Protein AF-A0A9D1U2Q7-F1 (afdb_monomer_lite)

Foldseek 3Di:
DPDDPPDPDDFLLLLLLLLVLLLLVLLLLLLVAPLAPPDLLSVLSNLLSLLASLLLVLLQLLLVLQVLLQVLVLLCLCQQQVLLQLLLLVVVLVLVVVLPDADFLLSSLQRPDQSLVSVLSSVCSNCCSPCVVDPCSLVVLVVQLLVQLPDPWHDGSCVQVSSVSNNSSVNSNVCNPPPLCVLVDLVLLVVLVVVSVVVSVVSVVCGPVDDSCLSNSGTHDQPDDPCNVVVSVVSVVSSVVNSVNSSSSSSNRDRDDDPSSLLSVQSLQSSSPSSSVSVVCSSPDHRDDDPVVSVVSSVVSNVSSVVSSDPVNCVVCCCSNRVVVVVVVVVVVDDDDPPCPPPPPDDDFLLLLQLLLVLLLLVLLLLLLDFQQAPLPLLSVLSNLLSLLASLLLVLLSLLLVCQVVLDPVCLVVLCQQQVQLLLVLLVVVLVLCVVLVHDDDVVSNVARPQQSLVRVLSSVLSVCCSVCVVPPCSLVVLVVQLLVQLPHPYWHRPSVLCNSLNNSSSNNSNVCNPPDLPVLQDPVLLVVLVVVSVVSSCCSVDDPVSVQDSCLSNSHHDDPDPPDDSVVSSVSSVVSSVVNSVNNSSSSSNTDRDDDPSSLLSVQSLQSSSPSSSVSVCCSSPPHHDPDPVVSVVSSVVSNVSSVVSSDPVNCVVCCCSNPVVVVVVVVVVVVVVVVVD

Radius of gyration: 29.04 Å; chains: 1; bounding box: 78×65×83 Å

Structure (mmCIF, N/CA/C/O backbone):
data_AF-A0A9D1U2Q7-F1
#
_entry.id   AF-A0A9D1U2Q7-F1
#
loop_
_atom_site.group_PDB
_atom_site.id
_atom_site.type_symbol
_atom_site.label_atom_id
_atom_site.label_alt_id
_atom_site.label_comp_id
_atom_site.label_asym_id
_atom_site.label_entity_id
_atom_site.label_seq_id
_atom_site.pdbx_PDB_ins_code
_atom_site.Cartn_x
_atom_site.Cartn_y
_atom_site.Cartn_z
_atom_site.occupancy
_atom_site.B_iso_or_equiv
_atom_site.auth_seq_id
_atom_site.auth_comp_id
_atom_site.auth_asym_id
_atom_site.auth_atom_id
_atom_site.pdbx_PDB_model_num
ATOM 1 N N . MET A 1 1 ? -43.803 25.866 9.420 1.00 34.72 1 MET A N 1
ATOM 2 C CA . MET A 1 1 ? -43.215 25.376 10.686 1.00 34.72 1 MET A CA 1
ATOM 3 C C . MET A 1 1 ? -42.226 24.262 10.373 1.00 34.72 1 MET A C 1
ATOM 5 O O . MET A 1 1 ? -42.622 23.130 10.138 1.00 34.72 1 MET A O 1
ATOM 9 N N . THR A 1 2 ? -40.943 24.595 10.269 1.00 32.62 2 THR A N 1
ATOM 10 C CA . THR A 1 2 ? -39.861 23.614 10.119 1.00 32.62 2 THR A CA 1
ATOM 11 C C . THR A 1 2 ? -39.688 22.882 11.445 1.00 32.62 2 THR A C 1
ATOM 13 O O . THR A 1 2 ? -39.344 23.509 12.445 1.00 32.62 2 THR A O 1
ATOM 16 N N . ALA A 1 3 ? -39.972 21.579 11.464 1.00 32.31 3 ALA A N 1
ATOM 17 C CA . ALA A 1 3 ? -39.785 20.737 12.639 1.00 32.31 3 ALA A CA 1
ATOM 18 C C . ALA A 1 3 ? -38.355 20.897 13.180 1.00 32.31 3 ALA A C 1
ATOM 20 O O . ALA A 1 3 ? -37.381 20.714 12.446 1.00 32.31 3 ALA A O 1
ATOM 21 N N . ALA A 1 4 ? -38.240 21.269 14.457 1.00 33.94 4 ALA A N 1
ATOM 22 C CA . ALA A 1 4 ? -36.962 21.344 15.146 1.00 33.94 4 ALA A CA 1
ATOM 23 C C . ALA A 1 4 ? -36.252 19.977 15.060 1.00 33.94 4 ALA A C 1
ATOM 25 O O . ALA A 1 4 ? -36.902 18.938 15.221 1.00 33.94 4 ALA A O 1
ATOM 26 N N . PRO A 1 5 ? -34.936 19.936 14.794 1.00 36.31 5 PRO A N 1
ATOM 27 C CA . PRO A 1 5 ? -34.207 18.680 14.708 1.00 36.31 5 PRO A CA 1
ATOM 28 C C . PRO A 1 5 ? -34.274 17.960 16.059 1.00 36.31 5 PRO A C 1
ATOM 30 O O . PRO A 1 5 ? -33.801 18.474 17.071 1.00 36.31 5 PRO A O 1
ATOM 33 N N . SER A 1 6 ? -34.858 16.759 16.083 1.00 34.16 6 SER A N 1
ATOM 34 C CA . SER A 1 6 ? -34.905 15.917 17.280 1.00 34.16 6 SER A CA 1
ATOM 35 C C . SER A 1 6 ? -33.482 15.683 17.798 1.00 34.16 6 SER A C 1
ATOM 37 O O . SER A 1 6 ? -32.652 15.103 17.086 1.00 34.16 6 SER A O 1
ATOM 39 N N . ILE A 1 7 ? -33.188 16.114 19.025 1.00 38.47 7 ILE A N 1
ATOM 40 C CA . ILE A 1 7 ? -31.904 15.853 19.679 1.00 38.47 7 ILE A CA 1
ATOM 41 C C . ILE A 1 7 ? -31.783 14.336 19.854 1.00 38.47 7 ILE A C 1
ATOM 43 O O . ILE A 1 7 ? -32.456 13.735 20.687 1.00 38.47 7 ILE A O 1
ATOM 47 N N . LYS A 1 8 ? -30.938 13.692 19.041 1.00 47.44 8 LYS A N 1
ATOM 48 C CA . LYS A 1 8 ? -30.622 12.268 19.198 1.00 47.44 8 LYS A CA 1
ATOM 49 C C . LYS A 1 8 ? -29.906 12.080 20.536 1.00 47.44 8 LYS A C 1
ATOM 51 O O . LYS A 1 8 ? -28.742 12.452 20.673 1.00 47.44 8 LYS A O 1
ATOM 56 N N . THR A 1 9 ? -30.595 11.503 21.514 1.00 66.19 9 THR A N 1
ATOM 57 C CA . THR A 1 9 ? -30.002 11.095 22.789 1.00 66.19 9 THR A CA 1
ATOM 58 C C . THR A 1 9 ? -28.916 10.044 22.537 1.00 66.19 9 THR A C 1
ATOM 60 O O . THR A 1 9 ? -29.073 9.128 21.726 1.00 66.19 9 THR A O 1
ATOM 63 N N . ARG A 1 10 ? -27.752 10.220 23.170 1.00 79.69 10 ARG A N 1
ATOM 64 C CA . ARG A 1 10 ? -26.590 9.339 22.991 1.00 79.69 10 ARG A CA 1
ATOM 65 C C . ARG A 1 10 ? -26.864 7.973 23.625 1.00 79.69 10 ARG A C 1
ATOM 67 O O . ARG A 1 10 ? -27.193 7.904 24.804 1.00 79.69 10 ARG A O 1
ATOM 74 N N . ASP A 1 11 ? -26.683 6.895 22.862 1.00 85.25 11 ASP A N 1
ATOM 75 C CA . ASP A 1 11 ? -26.825 5.526 23.374 1.00 85.25 11 ASP A CA 1
ATOM 76 C C . ASP A 1 11 ? -25.540 5.083 24.100 1.00 85.25 11 ASP A C 1
ATOM 78 O O . ASP A 1 11 ? -24.521 4.793 23.468 1.00 85.25 11 ASP A O 1
ATOM 82 N N . TYR A 1 12 ? -25.591 5.033 25.436 1.00 91.44 12 TYR A N 1
ATOM 83 C CA . TYR A 1 12 ? -24.462 4.636 26.285 1.00 91.44 12 TYR A CA 1
ATOM 84 C C . TYR A 1 12 ? -24.146 3.140 26.232 1.00 91.44 12 TYR A C 1
ATOM 86 O O . TYR A 1 12 ? -23.064 2.739 26.653 1.00 91.44 12 TYR A O 1
ATOM 94 N N . TRP A 1 13 ? -25.040 2.308 25.695 1.00 92.94 13 TRP A N 1
ATOM 95 C CA . TRP A 1 13 ? -24.871 0.857 25.681 1.00 92.94 13 TRP A CA 1
ATOM 96 C C . TRP A 1 13 ? -23.613 0.418 24.917 1.00 92.94 13 TRP A C 1
ATOM 98 O O . TRP A 1 13 ? -22.814 -0.370 25.420 1.00 92.94 13 TRP A O 1
ATOM 108 N N . PHE A 1 14 ? -23.375 1.006 23.741 1.00 92.31 14 PHE A N 1
ATOM 109 C CA . PHE A 1 14 ? -22.168 0.747 22.948 1.00 92.31 14 PHE A CA 1
ATOM 110 C C . PHE A 1 14 ? -20.915 1.403 23.530 1.00 92.31 14 PHE A C 1
ATOM 112 O O . PHE A 1 14 ? -19.816 0.874 23.372 1.00 92.31 14 PHE A O 1
ATOM 119 N N . ASP A 1 15 ? -21.053 2.555 24.188 1.00 93.75 15 ASP A N 1
ATOM 120 C CA . ASP A 1 15 ? -19.926 3.192 24.871 1.00 93.75 15 ASP A CA 1
ATOM 121 C C . ASP A 1 15 ? -19.464 2.329 26.054 1.00 93.75 15 ASP A C 1
ATOM 123 O O . ASP A 1 15 ? -18.274 2.069 26.187 1.00 93.75 15 ASP A O 1
ATOM 127 N N . ASN A 1 16 ? -20.390 1.775 26.836 1.00 96.00 16 ASN A N 1
ATOM 128 C CA . ASN A 1 16 ? -20.073 0.843 27.916 1.00 96.00 16 ASN A CA 1
ATOM 129 C C . ASN A 1 16 ? -19.450 -0.461 27.403 1.00 96.00 16 ASN A C 1
ATOM 131 O O . ASN A 1 16 ? -18.454 -0.907 27.964 1.00 96.00 16 ASN A O 1
ATOM 135 N N . ALA A 1 17 ? -19.967 -1.029 26.309 1.00 95.31 17 ALA A N 1
ATOM 136 C CA . ALA A 1 17 ? -19.366 -2.208 25.686 1.00 95.31 17 ALA A CA 1
ATOM 137 C C . ALA A 1 17 ? -17.919 -1.941 25.237 1.00 95.31 17 ALA A C 1
ATOM 139 O O . ALA A 1 17 ? -17.014 -2.702 25.569 1.00 95.31 17 ALA A O 1
ATOM 140 N N . LYS A 1 18 ? -17.666 -0.815 24.550 1.00 95.38 18 LYS A N 1
ATOM 141 C CA . LYS A 1 18 ? -16.304 -0.410 24.156 1.00 95.38 18 LYS A CA 1
ATOM 142 C C . LYS A 1 18 ? -15.384 -0.190 25.355 1.00 95.38 18 LYS A C 1
ATOM 144 O O . LYS A 1 18 ? -14.198 -0.474 25.245 1.00 95.38 18 LYS A O 1
ATOM 149 N N . ALA A 1 19 ? -15.908 0.325 26.467 1.00 96.38 19 ALA A N 1
ATOM 150 C CA . ALA A 1 19 ? -15.139 0.511 27.693 1.00 96.38 19 ALA A CA 1
ATOM 151 C C . ALA A 1 19 ? -14.696 -0.833 28.292 1.00 96.38 19 ALA A C 1
ATOM 153 O O . ALA A 1 19 ? -13.520 -0.994 28.599 1.00 96.38 19 ALA A O 1
ATOM 154 N N . LEU A 1 20 ? -15.607 -1.810 28.388 1.00 96.00 20 LEU A N 1
ATOM 155 C CA . LEU A 1 20 ? -15.267 -3.163 28.842 1.00 96.00 20 LEU A CA 1
ATOM 156 C C . LEU A 1 20 ? -14.201 -3.787 27.937 1.00 96.00 20 LEU A C 1
ATOM 158 O O . LEU A 1 20 ? -13.172 -4.242 28.421 1.00 96.00 20 LEU A O 1
ATOM 162 N N . LEU A 1 21 ? -14.405 -3.718 26.620 1.00 95.94 21 LEU A N 1
ATOM 163 C CA . LEU A 1 21 ? -13.482 -4.295 25.647 1.00 95.94 21 LEU A CA 1
ATOM 164 C C . LEU A 1 21 ? -12.097 -3.637 25.683 1.00 95.94 21 LEU A C 1
ATOM 166 O O . LEU A 1 21 ? -11.100 -4.345 25.592 1.00 95.94 21 LEU A O 1
ATOM 170 N N . ILE A 1 22 ? -12.004 -2.305 25.806 1.00 95.75 22 ILE A N 1
ATOM 171 C CA . ILE A 1 22 ? -10.693 -1.637 25.818 1.00 95.75 22 ILE A CA 1
ATOM 172 C C . ILE A 1 22 ? -9.931 -1.887 27.117 1.00 95.75 22 ILE A C 1
ATOM 174 O O . ILE A 1 22 ? -8.717 -2.055 27.075 1.00 95.75 22 ILE A O 1
ATOM 178 N N . ILE A 1 23 ? -10.630 -1.984 28.251 1.00 96.19 23 ILE A N 1
ATOM 179 C CA . ILE A 1 23 ? -10.012 -2.412 29.509 1.00 96.19 23 ILE A CA 1
ATOM 180 C C . ILE A 1 23 ? -9.476 -3.840 29.346 1.00 96.19 23 ILE A C 1
ATOM 182 O O . ILE A 1 23 ? -8.323 -4.095 29.688 1.00 96.19 23 ILE A O 1
ATOM 186 N N . SER A 1 24 ? -10.260 -4.747 28.749 1.00 94.88 24 SER A N 1
ATOM 187 C CA . SER A 1 24 ? -9.801 -6.107 28.451 1.00 94.88 24 SER A CA 1
ATOM 188 C C . SER A 1 24 ? -8.566 -6.117 27.547 1.00 94.88 24 SER A C 1
ATOM 190 O O . SER A 1 24 ? -7.633 -6.847 27.845 1.00 94.88 24 SER A O 1
ATOM 192 N N . VAL A 1 25 ? -8.499 -5.287 26.498 1.00 93.81 25 VAL A N 1
ATOM 193 C CA . VAL A 1 25 ? -7.309 -5.168 25.626 1.00 93.81 25 VAL A CA 1
ATOM 194 C C . VAL A 1 25 ? -6.058 -4.825 26.433 1.00 93.81 25 VAL A C 1
ATOM 196 O O . VAL A 1 25 ? -5.042 -5.507 26.308 1.00 93.81 25 VAL A O 1
ATOM 199 N N . VAL A 1 26 ? -6.128 -3.788 27.274 1.00 94.31 26 VAL A N 1
ATOM 200 C CA . VAL A 1 26 ? -4.969 -3.339 28.055 1.00 94.31 26 VAL A CA 1
ATOM 201 C C . VAL A 1 26 ? -4.541 -4.428 29.040 1.00 94.31 26 VAL A C 1
ATOM 203 O O . VAL A 1 26 ? -3.371 -4.798 29.054 1.00 94.31 26 VAL A O 1
ATOM 206 N N . VAL A 1 27 ? -5.482 -5.020 29.784 1.00 93.56 27 VAL A N 1
ATOM 207 C CA . VAL A 1 27 ? -5.197 -6.139 30.702 1.00 93.56 27 VAL A CA 1
ATOM 208 C C . VAL A 1 27 ? -4.614 -7.343 29.951 1.00 93.56 27 VAL A C 1
ATOM 210 O O . VAL A 1 27 ? -3.634 -7.934 30.394 1.00 93.56 27 VAL A O 1
ATOM 213 N N . GLY A 1 28 ? -5.147 -7.674 28.775 1.00 90.25 28 GLY A N 1
ATOM 214 C CA . GLY A 1 28 ? -4.646 -8.759 27.933 1.00 90.25 28 GLY A CA 1
ATOM 215 C C . GLY A 1 28 ? -3.218 -8.524 27.430 1.00 90.25 28 GLY A C 1
ATOM 216 O O . GLY A 1 28 ? -2.444 -9.471 27.300 1.00 90.25 28 GLY A O 1
ATOM 217 N N . HIS A 1 29 ? -2.818 -7.278 27.172 1.00 88.81 29 HIS A N 1
ATOM 218 C CA . HIS A 1 29 ? -1.437 -6.960 26.792 1.00 88.81 29 HIS A CA 1
ATOM 219 C C . HIS A 1 29 ? -0.455 -6.951 27.969 1.00 88.81 29 HIS A C 1
ATOM 221 O O . HIS A 1 29 ? 0.726 -7.247 27.770 1.00 88.81 29 HIS A O 1
ATOM 227 N N . PHE A 1 30 ? -0.941 -6.677 29.182 1.00 89.00 30 PHE A N 1
ATOM 228 C CA . PHE A 1 30 ? -0.189 -6.910 30.416 1.00 89.00 30 PHE A CA 1
ATOM 229 C C . PHE A 1 30 ? -0.010 -8.412 30.672 1.00 89.00 30 PHE A C 1
ATOM 231 O O . PHE A 1 30 ? 1.091 -8.827 31.024 1.00 89.00 30 PHE A O 1
ATOM 238 N N . ALA A 1 31 ? -1.046 -9.219 30.412 1.00 87.12 31 ALA A N 1
ATOM 239 C CA . ALA A 1 31 ? -1.021 -10.677 30.550 1.00 87.12 31 ALA A CA 1
ATOM 240 C C . ALA A 1 31 ? -0.107 -11.377 29.529 1.00 87.12 31 ALA A C 1
ATOM 242 O O . ALA A 1 31 ? 0.597 -12.315 29.870 1.00 87.12 31 ALA A O 1
ATOM 243 N N . THR A 1 32 ? -0.077 -10.897 28.283 1.00 79.56 32 THR A N 1
ATOM 244 C CA . THR A 1 32 ? 0.820 -11.405 27.216 1.00 79.56 32 THR A CA 1
ATOM 245 C C . THR A 1 32 ? 2.204 -10.746 27.225 1.00 79.56 32 THR A C 1
ATOM 247 O O . THR A 1 32 ? 2.951 -10.822 26.247 1.00 79.56 32 THR A O 1
ATOM 250 N N . SER A 1 33 ? 2.539 -10.012 28.285 1.00 73.56 33 SER A N 1
ATOM 251 C CA . SER A 1 33 ? 3.848 -9.385 28.422 1.00 73.56 33 SER A CA 1
ATOM 252 C C . SER A 1 33 ? 4.889 -10.412 28.846 1.00 73.56 33 SER A C 1
ATOM 254 O O . SER A 1 33 ? 4.641 -11.178 29.769 1.00 73.56 33 SER A O 1
ATOM 256 N N . SER A 1 34 ? 6.090 -10.343 28.263 1.00 69.25 34 SER A N 1
ATOM 257 C CA . SER A 1 34 ? 7.273 -11.096 28.726 1.00 69.25 34 SER A CA 1
ATOM 258 C C . SER A 1 34 ? 7.671 -10.771 30.173 1.00 69.25 34 SER A C 1
ATOM 260 O O . SER A 1 34 ? 8.546 -11.409 30.744 1.00 69.25 34 SER A O 1
ATOM 262 N N . GLN A 1 35 ? 7.020 -9.765 30.759 1.00 71.44 35 GLN A N 1
ATOM 263 C CA . GLN A 1 35 ? 7.121 -9.387 32.160 1.00 71.44 35 GLN A CA 1
ATOM 264 C C . GLN A 1 35 ? 6.458 -10.399 33.104 1.00 71.44 35 GLN A C 1
ATOM 266 O O . GLN A 1 35 ? 6.770 -10.379 34.281 1.00 71.44 35 GLN A O 1
ATOM 271 N N . ILE A 1 36 ? 5.566 -11.282 32.644 1.00 72.75 36 ILE A N 1
ATOM 272 C CA . ILE A 1 36 ? 5.035 -12.379 33.467 1.00 72.75 36 ILE A CA 1
ATOM 273 C C . ILE A 1 36 ? 5.432 -13.696 32.803 1.00 72.75 36 ILE A C 1
ATOM 275 O O . ILE A 1 36 ? 4.723 -14.211 31.941 1.00 72.75 36 ILE A O 1
ATOM 279 N N . ASN A 1 37 ? 6.573 -14.244 33.216 1.00 66.38 37 ASN A N 1
ATOM 280 C CA . ASN A 1 37 ? 7.040 -15.548 32.751 1.00 66.38 37 ASN A CA 1
ATOM 281 C C . ASN A 1 37 ? 6.688 -16.644 33.767 1.00 66.38 37 ASN A C 1
ATOM 283 O O . ASN A 1 37 ? 6.751 -16.432 34.977 1.00 66.38 37 ASN A O 1
ATOM 287 N N . GLY A 1 38 ? 6.310 -17.827 33.270 1.00 67.06 38 GLY A N 1
ATOM 288 C CA . GLY A 1 38 ? 6.117 -19.029 34.094 1.00 67.06 38 GLY A CA 1
ATOM 289 C C . GLY A 1 38 ? 4.785 -19.136 34.851 1.00 67.06 38 GLY A C 1
ATOM 290 O O . GLY A 1 38 ? 4.656 -19.997 35.715 1.00 67.06 38 GLY A O 1
ATOM 291 N N . GLN A 1 39 ? 3.787 -18.293 34.554 1.00 78.69 39 GLN A N 1
ATOM 292 C CA . GLN A 1 39 ? 2.468 -18.339 35.203 1.00 78.69 39 GLN A CA 1
ATOM 293 C C . GLN A 1 39 ? 1.352 -18.691 34.206 1.00 78.69 39 GLN A C 1
ATOM 295 O O . GLN A 1 39 ? 0.758 -17.809 33.589 1.00 78.69 39 GLN A O 1
ATOM 300 N N . GLU A 1 40 ? 1.041 -19.983 34.066 1.00 80.19 40 GLU A N 1
ATOM 301 C CA . GLU A 1 40 ? 0.078 -20.493 33.069 1.00 80.19 40 GLU A CA 1
ATOM 302 C C . GLU A 1 40 ? -1.316 -19.853 33.175 1.00 80.19 40 GLU A C 1
ATOM 304 O O . GLU A 1 40 ? -1.885 -19.445 32.163 1.00 80.19 40 GLU A O 1
ATOM 309 N N . TRP A 1 41 ? -1.814 -19.638 34.397 1.00 83.81 41 TRP A N 1
ATOM 310 C CA . TRP A 1 41 ? -3.122 -19.016 34.644 1.00 83.81 41 TRP A CA 1
ATOM 311 C C . TRP A 1 41 ? -3.257 -17.608 34.029 1.00 83.81 41 TRP A C 1
ATOM 313 O O . TRP A 1 41 ? -4.354 -17.204 33.633 1.00 83.81 41 TRP A O 1
ATOM 323 N N . VAL A 1 42 ? -2.151 -16.859 33.909 1.00 85.12 42 VAL A N 1
ATOM 324 C CA . VAL A 1 42 ? -2.119 -15.531 33.269 1.00 85.12 42 VAL A CA 1
ATOM 325 C C . VAL A 1 42 ? -2.253 -15.652 31.755 1.00 85.12 42 VAL A C 1
ATOM 327 O O . VAL A 1 42 ? -2.971 -14.866 31.130 1.00 85.12 42 VAL A O 1
ATOM 330 N N . ASN A 1 43 ? -1.618 -16.666 31.165 1.00 81.06 43 ASN A N 1
ATOM 331 C CA . ASN A 1 43 ? -1.774 -16.973 29.748 1.00 81.06 43 ASN A CA 1
ATOM 332 C C . ASN A 1 43 ? -3.224 -17.376 29.436 1.00 81.06 43 ASN A C 1
ATOM 334 O O . ASN A 1 43 ? -3.788 -16.947 28.433 1.00 81.06 43 ASN A O 1
ATOM 338 N N . ASP A 1 44 ? -3.881 -18.113 30.327 1.00 84.31 44 ASP A N 1
ATOM 339 C CA . ASP A 1 44 ? -5.282 -18.499 30.139 1.00 84.31 44 ASP A CA 1
ATOM 340 C C . ASP A 1 44 ? -6.245 -17.303 30.236 1.00 84.31 44 ASP A C 1
ATOM 342 O O . ASP A 1 44 ? -7.197 -17.203 29.457 1.00 84.31 44 ASP A O 1
ATOM 346 N N . ILE A 1 45 ? -5.956 -16.321 31.103 1.00 86.50 45 ILE A N 1
ATOM 347 C CA . ILE A 1 45 ? -6.656 -15.023 31.101 1.00 86.50 45 ILE A CA 1
ATOM 348 C C . ILE A 1 45 ? -6.449 -14.299 29.768 1.00 86.50 45 ILE A C 1
ATOM 350 O O . ILE A 1 45 ? -7.409 -13.770 29.196 1.00 86.50 45 ILE A O 1
ATOM 354 N N . ALA A 1 46 ? -5.218 -14.280 29.250 1.00 85.69 46 ALA A N 1
ATOM 355 C CA . ALA A 1 46 ? -4.935 -13.687 27.951 1.00 85.69 46 ALA A CA 1
ATOM 356 C C . ALA A 1 46 ? -5.729 -14.377 26.833 1.00 85.69 46 ALA A C 1
ATOM 358 O O . ALA A 1 46 ? -6.427 -13.692 26.088 1.00 85.69 46 ALA A O 1
ATOM 359 N N . LYS A 1 47 ? -5.701 -15.712 26.747 1.00 82.19 47 LYS A N 1
ATOM 360 C CA . LYS A 1 47 ? -6.486 -16.492 25.772 1.00 82.19 47 LYS A CA 1
ATOM 361 C C . LYS A 1 47 ? -7.968 -16.131 25.840 1.00 82.19 47 LYS A C 1
ATOM 363 O O . LYS A 1 47 ? -8.557 -15.785 24.817 1.00 82.19 47 LYS A O 1
ATOM 368 N N . PHE A 1 48 ? -8.546 -16.121 27.043 1.00 88.19 48 PHE A N 1
ATOM 369 C CA . PHE A 1 48 ? -9.951 -15.769 27.250 1.00 88.19 48 PHE A CA 1
ATOM 370 C C . PHE A 1 48 ? -10.287 -14.353 26.768 1.00 88.19 48 PHE A C 1
ATOM 372 O O . PHE A 1 48 ? -11.309 -14.143 26.121 1.00 88.19 48 PHE A O 1
ATOM 379 N N . ILE A 1 49 ? -9.426 -13.370 27.032 1.00 90.38 49 ILE A N 1
ATOM 380 C CA . ILE A 1 49 ? -9.619 -12.003 26.538 1.00 90.38 49 ILE A CA 1
ATOM 381 C C . ILE A 1 49 ? -9.521 -11.963 25.007 1.00 90.38 49 ILE A C 1
ATOM 383 O O . ILE A 1 49 ? -10.369 -11.363 24.339 1.00 90.38 49 ILE A O 1
ATOM 387 N N . TYR A 1 50 ? -8.481 -12.578 24.436 1.00 86.94 50 TYR A N 1
ATOM 388 C CA . TYR A 1 50 ? -8.195 -12.592 22.995 1.00 86.94 50 TYR A CA 1
ATOM 389 C C . TYR A 1 50 ? -9.271 -13.296 22.181 1.00 86.94 50 TYR A C 1
ATOM 391 O O . TYR A 1 50 ? -9.523 -12.903 21.044 1.00 86.94 50 TYR A O 1
ATOM 399 N N . PHE A 1 51 ? -9.978 -14.227 22.812 1.00 86.69 51 PHE A N 1
ATOM 400 C CA . PHE A 1 51 ? -11.100 -14.935 22.235 1.00 86.69 51 PHE A CA 1
ATOM 401 C C . PHE A 1 51 ? -12.214 -14.014 21.706 1.00 86.69 51 PHE A C 1
ATOM 403 O O . PHE A 1 51 ? -12.749 -14.255 20.626 1.00 86.69 51 PHE A O 1
ATOM 410 N N . PHE A 1 52 ? -12.563 -12.941 22.429 1.00 90.38 52 PHE A N 1
ATOM 411 C CA . PHE A 1 52 ? -13.722 -12.115 22.068 1.00 90.38 52 PHE A CA 1
ATOM 412 C C . PHE A 1 52 ? -13.407 -10.654 21.754 1.00 90.38 52 PHE A C 1
ATOM 414 O O . PHE A 1 52 ? -14.149 -10.034 20.990 1.00 90.38 52 PHE A O 1
ATOM 421 N N . HIS A 1 53 ? -12.356 -10.051 22.319 1.00 92.06 53 HIS A N 1
ATOM 422 C CA . HIS A 1 53 ? -12.296 -8.587 22.327 1.00 92.06 53 HIS A CA 1
ATOM 423 C C . HIS A 1 53 ? -12.183 -7.962 20.922 1.00 92.06 53 HIS A C 1
ATOM 425 O O . HIS A 1 53 ? -12.932 -7.032 20.615 1.00 92.06 53 HIS A O 1
ATOM 431 N N . MET A 1 54 ? -11.309 -8.480 20.045 1.00 91.81 54 MET A N 1
ATOM 432 C CA . MET A 1 54 ? -11.162 -7.972 18.669 1.00 91.81 54 MET A CA 1
ATOM 433 C C . MET A 1 54 ? -12.348 -8.322 17.764 1.00 91.81 54 MET A C 1
ATOM 435 O O . MET A 1 54 ? -12.834 -7.405 17.095 1.00 91.81 54 MET A O 1
ATOM 439 N N . PRO A 1 55 ? -12.868 -9.570 17.741 1.00 93.88 55 PRO A N 1
ATOM 440 C CA . PRO A 1 55 ? -14.089 -9.890 16.997 1.00 93.88 55 PRO A CA 1
ATOM 441 C C . PRO A 1 55 ? -15.254 -8.954 17.342 1.00 93.88 55 PRO A C 1
ATOM 443 O O . PRO A 1 55 ? -15.889 -8.375 16.454 1.00 93.88 55 PRO A O 1
ATOM 446 N N . VAL A 1 56 ? -15.484 -8.719 18.639 1.00 95.62 56 VAL A N 1
ATOM 447 C CA . VAL A 1 56 ? -16.564 -7.847 19.113 1.00 95.62 56 VAL A CA 1
ATOM 448 C C . VAL A 1 56 ? -16.297 -6.383 18.745 1.00 95.62 56 VAL A C 1
ATOM 450 O O . VAL A 1 56 ? -17.205 -5.710 18.246 1.00 95.62 56 VAL A O 1
ATOM 453 N N . PHE A 1 57 ? -15.064 -5.882 18.896 1.00 94.38 57 PHE A N 1
ATOM 454 C CA . PHE A 1 57 ? -14.691 -4.536 18.433 1.00 94.38 57 PHE A CA 1
ATOM 455 C C . PHE A 1 57 ? -14.908 -4.351 16.925 1.00 94.38 57 PHE A C 1
ATOM 457 O O . PHE A 1 57 ? -15.402 -3.300 16.499 1.00 94.38 57 PHE A O 1
ATOM 464 N N . MET A 1 58 ? -14.592 -5.367 16.117 1.00 95.38 58 MET A N 1
ATOM 465 C CA . MET A 1 58 ? -14.794 -5.343 14.667 1.00 95.38 58 MET A CA 1
ATOM 466 C C . MET A 1 58 ? -16.274 -5.296 14.295 1.00 95.38 58 MET A C 1
ATOM 468 O O . MET A 1 58 ? -16.658 -4.475 13.458 1.00 95.38 58 MET A O 1
ATOM 472 N N . MET A 1 59 ? -17.125 -6.087 14.956 1.00 95.88 59 MET A N 1
ATOM 473 C CA . MET A 1 59 ? -18.578 -6.024 14.763 1.00 95.88 59 MET A CA 1
ATOM 474 C C . MET A 1 59 ? -19.150 -4.656 15.156 1.00 95.88 59 MET A C 1
ATOM 476 O O . MET A 1 59 ? -19.905 -4.058 14.384 1.00 95.88 59 MET A O 1
ATOM 480 N N . ILE A 1 60 ? -18.758 -4.103 16.312 1.00 94.88 60 ILE A N 1
ATOM 481 C CA . ILE A 1 60 ? -19.174 -2.752 16.732 1.00 94.88 60 ILE A CA 1
ATOM 482 C C . ILE A 1 60 ? -18.740 -1.715 15.683 1.00 94.88 60 ILE A C 1
ATOM 484 O O . ILE A 1 60 ? -19.546 -0.888 15.248 1.00 94.88 60 ILE A O 1
ATOM 488 N N . SER A 1 61 ? -17.493 -1.779 15.216 1.00 94.75 61 SER A N 1
ATOM 489 C CA . SER A 1 61 ? -16.962 -0.853 14.212 1.00 94.75 61 SER A CA 1
ATOM 490 C C . SER A 1 61 ? -17.657 -0.964 12.860 1.00 94.75 61 SER A C 1
ATOM 492 O O . SER A 1 61 ? -17.956 0.065 12.248 1.00 94.75 61 SER A O 1
ATOM 494 N N . GLY A 1 62 ? -17.973 -2.178 12.404 1.00 94.69 62 GLY A N 1
ATOM 495 C CA . GLY A 1 62 ? -18.772 -2.418 11.201 1.00 94.69 62 GLY A CA 1
ATOM 496 C C . GLY A 1 62 ? -20.141 -1.756 11.288 1.00 94.69 62 GLY A C 1
ATOM 497 O O . GLY A 1 62 ? -20.544 -1.011 10.389 1.00 94.69 62 GLY A O 1
ATOM 498 N N . ARG A 1 63 ? -20.803 -1.918 12.438 1.00 93.06 63 ARG A N 1
ATOM 499 C CA . ARG A 1 63 ? -22.122 -1.348 12.722 1.00 93.06 63 ARG A CA 1
ATOM 500 C C . ARG A 1 63 ? -22.156 0.174 12.588 1.00 93.06 63 ARG A C 1
ATOM 502 O O . ARG A 1 63 ? -23.036 0.721 11.924 1.00 93.06 63 ARG A O 1
ATOM 509 N N . PHE A 1 64 ? -21.169 0.864 13.163 1.00 91.12 64 PHE A N 1
ATOM 510 C CA . PHE A 1 64 ? -21.043 2.326 13.080 1.00 91.12 64 PHE A CA 1
ATOM 511 C C . PHE A 1 64 ? -20.453 2.824 11.750 1.00 91.12 64 PHE A C 1
ATOM 513 O O . PHE A 1 64 ? -20.409 4.032 11.498 1.00 91.12 64 PHE A O 1
ATOM 520 N N . SER A 1 65 ? -20.015 1.923 10.869 1.00 89.88 65 SER A N 1
ATOM 521 C CA . SER A 1 65 ? -19.420 2.287 9.582 1.00 89.88 65 SER A CA 1
ATOM 522 C C . SER A 1 65 ? -20.423 2.357 8.432 1.00 89.88 65 SER A C 1
ATOM 524 O O . SER A 1 65 ? -20.076 2.957 7.418 1.00 89.88 65 SER A O 1
ATOM 526 N N . ARG A 1 66 ? -21.668 1.864 8.581 1.00 84.75 66 ARG A N 1
ATOM 527 C CA . ARG A 1 66 ? -22.657 1.824 7.482 1.00 84.75 66 ARG A CA 1
ATOM 528 C C . ARG A 1 66 ? -22.840 3.160 6.761 1.00 84.75 66 ARG A C 1
ATOM 530 O O . ARG A 1 66 ? -22.604 3.239 5.562 1.00 84.75 66 ARG A O 1
ATOM 537 N N . GLY A 1 67 ? -23.123 4.237 7.495 1.00 80.44 67 GLY A N 1
ATOM 538 C CA . GLY A 1 67 ? -23.284 5.570 6.899 1.00 80.44 67 GLY A CA 1
ATOM 539 C C . GLY A 1 67 ? -22.014 6.120 6.231 1.00 80.44 67 GLY A C 1
ATOM 540 O O . GLY A 1 67 ? -22.101 6.736 5.171 1.00 80.44 67 GLY A O 1
ATOM 541 N N . ARG A 1 68 ? -20.832 5.862 6.812 1.00 77.62 68 ARG A N 1
ATOM 542 C CA . ARG A 1 68 ? -19.536 6.322 6.271 1.00 77.62 68 ARG A CA 1
ATOM 543 C C . ARG A 1 68 ? -19.166 5.589 4.982 1.00 77.62 68 ARG A C 1
ATOM 545 O O . ARG A 1 68 ? -18.748 6.218 4.013 1.00 77.62 68 ARG A O 1
ATOM 552 N N . VAL A 1 69 ? -19.351 4.269 4.974 1.00 80.12 69 VAL A N 1
ATOM 553 C CA . VAL A 1 69 ? -19.132 3.384 3.820 1.00 80.12 69 VAL A CA 1
ATOM 554 C C . VAL A 1 69 ? -20.091 3.748 2.688 1.00 80.12 69 VAL A C 1
ATOM 556 O O . VAL A 1 69 ? -19.674 3.892 1.541 1.00 80.12 69 VAL A O 1
ATOM 559 N N . ASP A 1 70 ? -21.368 3.968 2.997 1.00 76.19 70 ASP A N 1
ATOM 560 C CA . ASP A 1 70 ? -22.386 4.259 1.985 1.00 76.19 70 ASP A CA 1
ATOM 561 C C . ASP A 1 70 ? -22.149 5.597 1.279 1.00 76.19 70 ASP A C 1
ATOM 563 O O . ASP A 1 70 ? -22.326 5.692 0.064 1.00 76.19 70 ASP A O 1
ATOM 567 N N . ARG A 1 71 ? -21.678 6.603 2.023 1.00 74.81 71 ARG A N 1
ATOM 568 C CA . ARG A 1 71 ? -21.341 7.941 1.513 1.00 74.81 71 ARG A CA 1
ATOM 569 C C . ARG A 1 71 ? -19.921 8.060 0.961 1.00 74.81 71 ARG A C 1
ATOM 571 O O . ARG A 1 71 ? -19.567 9.123 0.459 1.00 74.81 71 ARG A O 1
ATOM 578 N N . LYS A 1 72 ? -19.115 6.994 1.040 1.00 74.94 72 LYS A N 1
ATOM 579 C CA . LYS A 1 72 ? -17.694 6.990 0.652 1.00 74.94 72 LYS A CA 1
ATOM 580 C C . LYS A 1 72 ? -16.906 8.114 1.337 1.00 74.94 72 LYS A C 1
ATOM 582 O O . LYS A 1 72 ? -16.161 8.847 0.689 1.00 74.94 72 LYS A O 1
ATOM 587 N N . GLU A 1 73 ? -17.069 8.259 2.655 1.00 75.88 73 GLU A N 1
ATOM 588 C CA . GLU A 1 73 ? -16.384 9.280 3.471 1.00 75.88 73 GLU A CA 1
ATOM 589 C C . GLU A 1 73 ? -14.884 8.954 3.676 1.00 75.88 73 GLU A C 1
ATOM 591 O O . GLU A 1 73 ? -14.388 8.862 4.800 1.00 75.88 73 GLU A O 1
ATOM 596 N N . THR A 1 74 ? -14.142 8.779 2.579 1.00 72.88 74 THR A N 1
ATOM 597 C CA . THR A 1 74 ? -12.720 8.411 2.558 1.00 72.88 74 THR A CA 1
ATOM 598 C C . THR A 1 74 ? -11.849 9.422 3.300 1.00 72.88 74 THR A C 1
ATOM 600 O O . THR A 1 74 ? -10.975 9.021 4.054 1.00 72.88 74 THR A O 1
ATOM 603 N N . GLU A 1 75 ? -12.111 10.724 3.165 1.00 70.06 75 GLU A N 1
ATOM 604 C CA . GLU A 1 75 ? -11.365 11.769 3.889 1.00 70.06 75 GLU A CA 1
ATOM 605 C C . GLU A 1 75 ? -11.443 11.602 5.393 1.00 70.06 75 GLU A C 1
ATOM 607 O O . GLU A 1 75 ? -10.438 11.628 6.093 1.00 70.06 75 GLU A O 1
ATOM 612 N N . LYS A 1 76 ? -12.657 11.374 5.884 1.00 79.50 76 LYS A N 1
ATOM 613 C CA . LYS A 1 76 ? -12.892 11.192 7.302 1.00 79.50 76 LYS A CA 1
ATOM 614 C C . LYS A 1 76 ? -12.218 9.918 7.795 1.00 79.50 76 LYS A C 1
ATOM 616 O O . LYS A 1 76 ? -11.645 9.932 8.876 1.00 79.50 76 LYS A O 1
ATOM 621 N N . ALA A 1 77 ? -12.237 8.846 7.001 1.00 84.12 77 ALA A N 1
ATOM 622 C CA . ALA A 1 77 ? -11.498 7.627 7.312 1.00 84.12 77 ALA A CA 1
ATOM 623 C C . ALA A 1 77 ? -9.981 7.873 7.371 1.00 84.12 77 ALA A C 1
ATOM 625 O O . ALA A 1 77 ? -9.328 7.388 8.288 1.00 84.12 77 ALA A O 1
ATOM 626 N N . ILE A 1 78 ? -9.425 8.676 6.460 1.00 79.75 78 ILE A N 1
ATOM 627 C CA . ILE A 1 78 ? -8.005 9.050 6.482 1.00 79.75 78 ILE A CA 1
ATOM 628 C C . ILE A 1 78 ? -7.683 9.825 7.758 1.00 79.75 78 ILE A C 1
ATOM 630 O O . ILE A 1 78 ? -6.798 9.428 8.508 1.00 79.75 78 ILE A O 1
ATOM 634 N N . CYS A 1 79 ? -8.435 10.886 8.049 1.00 81.44 79 CYS A N 1
ATOM 635 C CA . CYS A 1 79 ? -8.176 11.723 9.216 1.00 81.44 79 CYS A CA 1
ATOM 636 C C . CYS A 1 79 ? -8.423 10.995 10.546 1.00 81.44 79 CYS A C 1
ATOM 638 O O . CYS A 1 79 ? -7.806 11.340 11.541 1.00 81.44 79 CYS A O 1
ATOM 640 N N . GLN A 1 80 ? -9.345 10.033 10.605 1.00 86.06 80 GLN A N 1
ATOM 641 C CA . GLN A 1 80 ? -9.701 9.359 11.862 1.00 86.06 80 GLN A CA 1
ATOM 642 C C . GLN A 1 80 ? -8.979 8.028 12.081 1.00 86.06 80 GLN A C 1
ATOM 644 O O . GLN A 1 80 ? -9.006 7.525 13.198 1.00 86.06 80 GLN A O 1
ATOM 649 N N . LEU A 1 81 ? -8.396 7.430 11.037 1.00 90.88 81 LEU A N 1
ATOM 650 C CA . LEU A 1 81 ? -7.795 6.095 11.115 1.00 90.88 81 LEU A CA 1
ATOM 651 C C . LEU A 1 81 ? -6.385 6.073 10.527 1.00 90.88 81 LEU A C 1
ATOM 653 O O . LEU A 1 81 ? -5.454 5.711 11.238 1.00 90.88 81 LEU A O 1
ATOM 657 N N . LEU A 1 82 ? -6.207 6.487 9.266 1.00 88.81 82 LEU A N 1
ATOM 658 C CA . LEU A 1 82 ? -4.908 6.369 8.592 1.00 88.81 82 LEU A CA 1
ATOM 659 C C . LEU A 1 82 ? -3.855 7.334 9.152 1.00 88.81 82 LEU A C 1
ATOM 661 O O . LEU A 1 82 ? -2.714 6.926 9.340 1.00 88.81 82 LEU A O 1
ATOM 665 N N . LEU A 1 83 ? -4.221 8.591 9.424 1.00 85.69 83 LEU A N 1
ATOM 666 C CA . LEU A 1 83 ? -3.280 9.565 9.982 1.00 85.69 83 LEU A CA 1
ATOM 667 C C . LEU A 1 83 ? -2.869 9.184 11.416 1.00 85.69 83 LEU A C 1
ATOM 669 O O . LEU A 1 83 ? -1.667 9.065 11.640 1.00 85.69 83 LEU A O 1
ATOM 673 N N . PRO A 1 84 ? -3.803 8.869 12.344 1.00 90.12 84 PRO A N 1
ATOM 674 C CA . PRO A 1 84 ? -3.429 8.330 13.652 1.00 90.12 84 PRO A CA 1
ATOM 675 C C . PRO A 1 84 ? -2.572 7.065 13.555 1.00 90.12 84 PRO A C 1
ATOM 677 O O . PRO A 1 84 ? -1.577 6.959 14.261 1.00 90.12 84 PRO A O 1
ATOM 680 N N . TYR A 1 85 ? -2.904 6.131 12.654 1.00 92.06 85 TYR A N 1
ATOM 681 C CA . TYR A 1 85 ? -2.076 4.950 12.401 1.00 92.06 85 TYR A CA 1
ATOM 682 C C . TYR A 1 85 ? -0.648 5.327 12.006 1.00 92.06 85 TYR A C 1
ATOM 684 O O . TYR A 1 85 ? 0.285 4.868 12.651 1.00 92.06 85 TYR A O 1
ATOM 692 N N . GLY A 1 86 ? -0.475 6.165 10.980 1.00 89.00 86 GLY A N 1
ATOM 693 C CA . GLY A 1 86 ? 0.845 6.551 10.480 1.00 89.00 86 GLY A CA 1
ATOM 694 C C . GLY A 1 86 ? 1.677 7.271 11.538 1.00 89.00 86 GLY A C 1
ATOM 695 O O . GLY A 1 86 ? 2.858 6.975 11.695 1.00 89.00 86 GLY A O 1
ATOM 696 N N . THR A 1 87 ? 1.052 8.155 12.318 1.00 88.38 87 THR A N 1
ATOM 697 C CA . THR A 1 87 ? 1.716 8.835 13.433 1.00 88.38 87 THR A CA 1
ATOM 698 C C . THR A 1 87 ? 2.138 7.856 14.525 1.00 88.38 87 THR A C 1
ATOM 700 O O . THR A 1 87 ? 3.293 7.878 14.937 1.00 88.38 87 THR A O 1
ATOM 703 N N . LEU A 1 88 ? 1.240 6.979 14.984 1.00 91.56 88 LEU A N 1
ATOM 704 C CA . LEU A 1 88 ? 1.574 6.002 16.024 1.00 91.56 88 LEU A CA 1
ATOM 705 C C . LEU A 1 88 ? 2.611 4.984 15.535 1.00 91.56 88 LEU A C 1
ATOM 707 O O . LEU A 1 88 ? 3.496 4.614 16.296 1.00 91.56 88 LEU A O 1
ATOM 711 N N . GLN A 1 89 ? 2.532 4.562 14.273 1.00 92.44 89 GLN A N 1
ATOM 712 C CA . GLN A 1 89 ? 3.502 3.666 13.646 1.00 92.44 89 GLN A CA 1
ATOM 713 C C . GLN A 1 89 ? 4.890 4.309 13.645 1.00 92.44 89 GLN A C 1
ATOM 715 O O . GLN A 1 89 ? 5.839 3.688 14.112 1.00 92.44 89 GLN A O 1
ATOM 720 N N . LEU A 1 90 ? 5.004 5.561 13.189 1.00 89.88 90 LEU A N 1
ATOM 721 C CA . LEU A 1 90 ? 6.269 6.294 13.194 1.00 89.88 90 LEU A CA 1
ATOM 722 C C . LEU A 1 90 ? 6.828 6.438 14.612 1.00 89.88 90 LEU A C 1
ATOM 724 O O . LEU A 1 90 ? 7.983 6.103 14.847 1.00 89.88 90 LEU A O 1
ATOM 728 N N . LEU A 1 91 ? 6.007 6.881 15.568 1.00 90.94 91 LEU A N 1
ATOM 729 C CA . LEU A 1 91 ? 6.431 7.016 16.963 1.00 90.94 91 LEU A CA 1
ATOM 730 C C . LEU A 1 91 ? 6.893 5.676 17.550 1.00 90.94 91 LEU A C 1
ATOM 732 O O . LEU A 1 91 ? 7.841 5.649 18.325 1.00 90.94 91 LEU A O 1
ATOM 736 N N . MET A 1 92 ? 6.245 4.566 17.187 1.00 91.06 92 MET A N 1
ATOM 737 C CA . MET A 1 92 ? 6.617 3.237 17.671 1.00 91.06 92 MET A CA 1
ATOM 738 C C . MET A 1 92 ? 7.948 2.772 17.075 1.00 91.06 92 MET A C 1
ATOM 740 O O . MET A 1 92 ? 8.765 2.191 17.782 1.00 91.06 92 MET A O 1
ATOM 744 N N . LEU A 1 93 ? 8.197 3.055 15.793 1.00 90.88 93 LEU A N 1
ATOM 745 C CA . LEU A 1 93 ? 9.489 2.781 15.158 1.00 90.88 93 LEU A CA 1
ATOM 746 C C . LEU A 1 93 ? 10.612 3.596 15.801 1.00 90.88 93 LEU A C 1
ATOM 748 O O . LEU A 1 93 ? 11.668 3.043 16.089 1.00 90.88 93 LEU A O 1
ATOM 752 N N . LEU A 1 94 ? 10.361 4.877 16.085 1.00 90.81 94 LEU A N 1
ATOM 753 C CA . LEU A 1 94 ? 11.311 5.737 16.790 1.00 90.81 94 LEU A CA 1
ATOM 754 C C . LEU A 1 94 ? 11.569 5.247 18.219 1.00 90.81 94 LEU A C 1
ATOM 756 O O . LEU A 1 94 ? 12.719 5.212 18.638 1.00 90.81 94 LEU A O 1
ATOM 760 N N . LEU A 1 95 ? 10.531 4.817 18.946 1.00 91.56 95 LEU A N 1
ATOM 761 C CA . LEU A 1 95 ? 10.683 4.229 20.279 1.00 91.56 95 LEU A CA 1
ATOM 762 C C . LEU A 1 95 ? 11.526 2.950 20.230 1.00 91.56 95 LEU A C 1
ATOM 764 O O . LEU A 1 95 ? 12.480 2.826 20.986 1.00 91.56 95 LEU A O 1
ATOM 768 N N . ASN A 1 96 ? 11.214 2.017 19.329 1.00 89.56 96 ASN A N 1
ATOM 769 C CA . ASN A 1 96 ? 11.994 0.787 19.179 1.00 89.56 96 ASN A CA 1
ATOM 770 C C . ASN A 1 96 ? 13.444 1.084 18.780 1.00 89.56 96 ASN A C 1
ATOM 772 O O . ASN A 1 96 ? 14.354 0.421 19.269 1.00 89.56 96 ASN A O 1
ATOM 776 N N . SER A 1 97 ? 13.663 2.093 17.933 1.00 88.75 97 SER A N 1
ATOM 777 C CA . SER A 1 97 ? 15.004 2.523 17.541 1.00 88.75 97 SER A CA 1
ATOM 778 C C . SER A 1 97 ? 15.788 3.142 18.690 1.00 88.75 97 SER A C 1
ATOM 780 O O . SER A 1 97 ? 16.941 2.778 18.901 1.00 88.75 97 SER A O 1
ATOM 782 N N . PHE A 1 98 ? 15.141 3.981 19.499 1.00 91.00 98 PHE A N 1
ATOM 783 C CA . PHE A 1 98 ? 15.708 4.497 20.743 1.00 91.00 98 PHE A CA 1
ATOM 784 C C . PHE A 1 98 ? 16.066 3.374 21.732 1.00 91.00 98 PHE A C 1
ATOM 786 O O . PHE A 1 98 ? 17.066 3.465 22.434 1.00 91.00 98 PHE A O 1
ATOM 793 N N . LEU A 1 99 ? 15.287 2.290 21.746 1.00 89.88 99 LEU A N 1
ATOM 794 C CA . LEU A 1 99 ? 15.543 1.086 22.543 1.00 89.88 99 LEU A CA 1
ATOM 795 C C . LEU A 1 99 ? 16.545 0.110 21.883 1.00 89.88 99 LEU A C 1
ATOM 797 O O . LEU A 1 99 ? 16.690 -1.017 22.350 1.00 89.88 99 LEU A O 1
ATOM 801 N N . GLY A 1 100 ? 17.230 0.514 20.806 1.00 85.50 100 GLY A N 1
ATOM 802 C CA . GLY A 1 100 ? 18.320 -0.244 20.180 1.00 85.50 100 GLY A CA 1
ATOM 803 C C . GLY A 1 100 ? 17.932 -1.125 18.986 1.00 85.50 100 GLY A C 1
ATOM 804 O O . GLY A 1 100 ? 18.778 -1.852 18.472 1.00 85.50 100 GLY A O 1
ATOM 805 N N . SER A 1 101 ? 16.683 -1.080 18.510 1.00 84.12 101 SER A N 1
ATOM 806 C CA . SER A 1 101 ? 16.267 -1.823 17.307 1.00 84.12 101 SER A CA 1
ATOM 807 C C . SER A 1 101 ? 16.617 -1.076 16.016 1.00 84.12 101 SER A C 1
ATOM 809 O O . SER A 1 101 ? 16.459 0.138 15.917 1.00 84.12 101 SER A O 1
ATOM 811 N N . THR A 1 102 ? 17.008 -1.785 14.961 1.00 82.31 102 THR A N 1
ATOM 812 C CA . THR A 1 102 ? 17.182 -1.167 13.638 1.00 82.31 102 THR A CA 1
ATOM 813 C C . THR A 1 102 ? 15.835 -0.983 12.933 1.00 82.31 102 THR A C 1
ATOM 815 O O . THR A 1 102 ? 14.938 -1.829 13.016 1.00 82.31 102 THR A O 1
ATOM 818 N N . ILE A 1 103 ? 15.665 0.141 12.228 1.00 81.75 103 ILE A N 1
ATOM 819 C CA . ILE A 1 103 ? 14.461 0.388 11.424 1.00 81.75 103 ILE A CA 1
ATOM 820 C C . ILE A 1 103 ? 14.621 -0.332 10.087 1.00 81.75 103 ILE A C 1
ATOM 822 O O . ILE A 1 103 ? 15.409 0.075 9.238 1.00 81.75 103 ILE A O 1
ATOM 826 N N . SER A 1 104 ? 13.834 -1.388 9.905 1.00 80.81 104 SER A N 1
ATOM 827 C CA . SER A 1 104 ? 13.764 -2.148 8.654 1.00 80.81 104 SER A CA 1
ATOM 828 C C . SER A 1 104 ? 12.547 -1.762 7.810 1.00 80.81 104 SER A C 1
ATOM 830 O O . SER A 1 104 ? 11.499 -1.401 8.354 1.00 80.81 104 SER A O 1
ATOM 832 N N . ALA A 1 105 ? 12.607 -1.920 6.490 1.00 76.06 105 ALA A N 1
ATOM 833 C CA . ALA A 1 105 ? 11.459 -1.796 5.596 1.00 76.06 105 ALA A CA 1
ATOM 834 C C . ALA A 1 105 ? 10.303 -2.708 6.028 1.00 76.06 105 ALA A C 1
ATOM 836 O O . ALA A 1 105 ? 9.143 -2.281 6.062 1.00 76.06 105 ALA A O 1
ATOM 837 N N . LYS A 1 106 ? 10.602 -3.943 6.457 1.00 76.94 106 LYS A N 1
ATOM 838 C CA . LYS A 1 106 ? 9.587 -4.843 7.032 1.00 76.94 106 LYS A CA 1
ATOM 839 C C . LYS A 1 106 ? 8.877 -4.222 8.240 1.00 76.94 106 LYS A C 1
ATOM 841 O O . LYS A 1 106 ? 7.654 -4.365 8.355 1.00 76.94 106 LYS A O 1
ATOM 846 N N . SER A 1 107 ? 9.610 -3.533 9.118 1.00 79.75 107 SER A N 1
ATOM 847 C CA . SER A 1 107 ? 9.052 -2.873 10.304 1.00 79.75 107 SER A CA 1
ATOM 848 C C . SER A 1 107 ? 8.160 -1.675 9.956 1.00 79.75 107 SER A C 1
ATOM 850 O O . SER A 1 107 ? 7.173 -1.439 10.652 1.00 79.75 107 SER A O 1
ATOM 852 N N . ILE A 1 108 ? 8.429 -0.976 8.847 1.00 80.56 108 ILE A N 1
ATOM 853 C CA . ILE A 1 108 ? 7.629 0.169 8.390 1.00 80.56 108 ILE A CA 1
ATOM 854 C C . ILE A 1 108 ? 6.219 -0.272 7.975 1.00 80.56 108 ILE A C 1
ATOM 856 O O . ILE A 1 108 ? 5.240 0.379 8.348 1.00 80.56 108 ILE A O 1
ATOM 860 N N . PHE A 1 109 ? 6.095 -1.391 7.252 1.00 75.44 109 PHE A N 1
ATOM 861 C CA . PHE A 1 109 ? 4.801 -1.856 6.720 1.00 75.44 109 PHE A CA 1
ATOM 862 C C . PHE A 1 109 ? 4.068 -2.841 7.594 1.00 75.44 109 PHE A C 1
ATOM 864 O O . PHE A 1 109 ? 2.849 -2.954 7.483 1.00 75.44 109 PHE A O 1
ATOM 871 N N . SER A 1 110 ? 4.788 -3.563 8.442 1.00 80.62 110 SER A N 1
ATOM 872 C CA . SER A 1 110 ? 4.151 -4.424 9.424 1.00 80.62 110 SER A CA 1
ATOM 873 C C . SER A 1 110 ? 3.614 -3.530 10.538 1.00 80.62 110 SER A C 1
ATOM 875 O O . SER A 1 110 ? 4.413 -2.866 11.206 1.00 80.62 110 SER A O 1
ATOM 877 N N . PRO A 1 111 ? 2.286 -3.473 10.749 1.00 86.19 111 PRO A N 1
ATOM 878 C CA . PRO A 1 111 ? 1.730 -2.672 11.826 1.00 86.19 111 PRO A CA 1
ATOM 879 C C . PRO A 1 111 ? 2.366 -3.092 13.148 1.00 86.19 111 PRO A C 1
ATOM 881 O O . PRO A 1 111 ? 2.286 -4.264 13.526 1.00 86.19 111 PRO A O 1
ATOM 884 N N . GLN A 1 112 ? 3.011 -2.153 13.834 1.00 84.69 112 GLN A N 1
ATOM 885 C CA . GLN A 1 112 ? 3.731 -2.472 15.057 1.00 84.69 112 GLN A CA 1
ATOM 886 C C . GLN A 1 112 ? 2.734 -2.863 16.149 1.00 84.69 112 GLN A C 1
ATOM 888 O O . GLN A 1 112 ? 1.769 -2.144 16.431 1.00 84.69 112 GLN A O 1
ATOM 893 N N . PHE A 1 113 ? 2.974 -4.026 16.759 1.00 81.50 113 PHE A N 1
ATOM 894 C CA . PHE A 1 113 ? 2.206 -4.556 17.883 1.00 81.50 113 PHE A CA 1
ATOM 895 C C . PHE A 1 113 ? 0.686 -4.614 17.609 1.00 81.50 113 PHE A C 1
ATOM 897 O O . PHE A 1 113 ? 0.197 -5.501 16.902 1.00 81.50 113 PHE A O 1
ATOM 904 N N . GLY A 1 114 ? -0.070 -3.668 18.172 1.00 82.62 114 GLY A N 1
ATOM 905 C CA . GLY A 1 114 ? -1.523 -3.593 18.097 1.00 82.62 114 GLY A CA 1
ATOM 906 C C . GLY A 1 114 ? -2.024 -2.803 16.895 1.00 82.62 114 GLY A C 1
ATOM 907 O O . GLY A 1 114 ? -3.139 -3.044 16.465 1.00 82.62 114 GLY A O 1
ATOM 908 N N . LEU A 1 115 ? -1.218 -1.923 16.285 1.00 89.94 115 LEU A N 1
ATOM 909 C CA . LEU A 1 115 ? -1.667 -0.871 15.352 1.00 89.94 115 LEU A CA 1
ATOM 910 C C . LEU A 1 115 ? -2.407 -1.355 14.090 1.00 89.94 115 LEU A C 1
ATOM 912 O O . LEU A 1 115 ? -3.080 -0.557 13.431 1.00 89.94 115 LEU A O 1
ATOM 916 N N . TRP A 1 116 ? -2.359 -2.656 13.794 1.00 90.31 116 TRP A N 1
ATOM 917 C CA . TRP A 1 116 ? -3.059 -3.300 12.681 1.00 90.31 116 TRP A CA 1
ATOM 918 C C . TRP A 1 116 ? -4.558 -2.974 12.635 1.00 90.31 116 TRP A C 1
ATOM 920 O O . TRP A 1 116 ? -5.116 -2.890 11.541 1.00 90.31 116 TRP A O 1
ATOM 930 N N . TYR A 1 117 ? -5.215 -2.753 13.779 1.00 91.12 117 TYR A N 1
ATOM 931 C CA . TYR A 1 117 ? -6.651 -2.465 13.833 1.00 91.12 117 TYR A CA 1
ATOM 932 C C . TYR A 1 117 ? -7.025 -1.172 13.090 1.00 91.12 117 TYR A C 1
ATOM 934 O O . TYR A 1 117 ? -7.996 -1.161 12.333 1.00 91.12 117 TYR A O 1
ATOM 942 N N . PHE A 1 118 ? -6.250 -0.087 13.248 1.00 91.69 118 PHE A N 1
ATOM 943 C CA . PHE A 1 118 ? -6.521 1.179 12.551 1.00 91.69 118 PHE A CA 1
ATOM 944 C C . PHE A 1 118 ? -6.377 1.027 11.040 1.00 91.69 118 PHE A C 1
ATOM 946 O O . PHE A 1 118 ? -7.258 1.457 10.292 1.00 91.69 118 PHE A O 1
ATOM 953 N N . LEU A 1 119 ? -5.285 0.390 10.607 1.00 91.00 119 LEU A N 1
ATOM 954 C CA . LEU A 1 119 ? -5.026 0.123 9.196 1.00 91.00 119 LEU A CA 1
ATOM 955 C C . LEU A 1 119 ? -6.140 -0.746 8.595 1.00 91.00 119 LEU A C 1
ATOM 957 O O . LEU A 1 119 ? -6.678 -0.432 7.535 1.00 91.00 119 LEU A O 1
ATOM 961 N N . THR A 1 120 ? -6.544 -1.789 9.317 1.00 92.62 120 THR A N 1
ATOM 962 C CA . THR A 1 120 ? -7.609 -2.716 8.920 1.00 92.62 120 THR A CA 1
ATOM 963 C C . THR A 1 120 ? -8.953 -2.003 8.774 1.00 92.62 120 THR A C 1
ATOM 965 O O . THR A 1 120 ? -9.595 -2.101 7.729 1.00 92.62 120 THR A O 1
ATOM 968 N N . LEU A 1 121 ? -9.367 -1.213 9.772 1.00 92.69 121 LEU A N 1
ATOM 969 C CA . LEU A 1 121 ? -10.612 -0.445 9.694 1.00 92.69 121 LEU A CA 1
ATOM 970 C C . LEU A 1 121 ? -10.597 0.585 8.565 1.00 92.69 121 LEU A C 1
ATOM 972 O O . LEU A 1 121 ? -11.618 0.773 7.899 1.00 92.69 121 LEU A O 1
ATOM 976 N N . PHE A 1 122 ? -9.464 1.258 8.350 1.00 91.19 122 PHE A N 1
ATOM 977 C CA . PHE A 1 122 ? -9.309 2.179 7.231 1.00 91.19 122 PHE A CA 1
ATOM 978 C C . PHE A 1 122 ? -9.575 1.447 5.913 1.00 91.19 122 PHE A C 1
ATOM 980 O O . PHE A 1 122 ? -10.449 1.860 5.148 1.00 91.19 122 PHE A O 1
ATOM 987 N N . LEU A 1 123 ? -8.905 0.317 5.689 1.00 89.38 123 LEU A N 1
ATOM 988 C CA . LEU A 1 123 ? -9.039 -0.468 4.464 1.00 89.38 123 LEU A CA 1
ATOM 989 C C . LEU A 1 123 ? -10.454 -1.015 4.271 1.00 89.38 123 LEU A C 1
ATOM 991 O O . LEU A 1 123 ? -10.993 -0.911 3.169 1.00 89.38 123 LEU A O 1
ATOM 995 N N . TYR A 1 124 ? -11.119 -1.486 5.326 1.00 92.81 124 TYR A N 1
ATOM 996 C CA . TYR A 1 124 ? -12.520 -1.899 5.232 1.00 92.81 124 TYR A CA 1
ATOM 997 C C . TYR A 1 124 ? -13.438 -0.761 4.784 1.00 92.81 124 TYR A C 1
ATOM 999 O O . TYR A 1 124 ? -14.311 -0.985 3.943 1.00 92.81 124 TYR A O 1
ATOM 1007 N N . ILE A 1 125 ? -13.248 0.464 5.288 1.00 88.31 125 ILE A N 1
ATOM 1008 C CA . ILE A 1 125 ? -14.058 1.619 4.868 1.00 88.31 125 ILE A CA 1
ATOM 1009 C C . ILE A 1 125 ? -13.805 1.976 3.398 1.00 88.31 125 ILE A C 1
ATOM 1011 O O . ILE A 1 125 ? -14.738 2.393 2.712 1.00 88.31 125 ILE A O 1
ATOM 1015 N N . ILE A 1 126 ? -12.579 1.796 2.902 1.00 82.12 126 ILE A N 1
ATOM 1016 C CA . ILE A 1 126 ? -12.229 2.064 1.501 1.00 82.12 126 ILE A CA 1
ATOM 1017 C C . ILE A 1 126 ? -12.761 0.985 0.559 1.00 82.12 126 ILE A C 1
ATOM 1019 O O . ILE A 1 126 ? -13.293 1.319 -0.495 1.00 82.12 126 ILE A O 1
ATOM 1023 N N . ILE A 1 127 ? -12.638 -0.289 0.926 1.00 83.69 127 ILE A N 1
ATOM 1024 C CA . ILE A 1 127 ? -12.906 -1.426 0.036 1.00 83.69 127 ILE A CA 1
ATOM 1025 C C . ILE A 1 127 ? -14.402 -1.782 0.005 1.00 83.69 127 ILE A C 1
ATOM 1027 O O . ILE A 1 127 ? -14.981 -1.983 -1.068 1.00 83.69 127 ILE A O 1
ATOM 1031 N N . THR A 1 128 ? -15.071 -1.791 1.163 1.00 88.88 128 THR A N 1
ATOM 1032 C CA . THR A 1 128 ? -16.478 -2.224 1.290 1.00 88.88 128 THR A CA 1
ATOM 1033 C C . THR A 1 128 ? -17.466 -1.477 0.376 1.00 88.88 128 THR A C 1
ATOM 1035 O O . THR A 1 128 ? -18.336 -2.140 -0.189 1.00 88.88 128 THR A O 1
ATOM 1038 N N . PRO A 1 129 ? -17.370 -0.149 0.136 1.00 85.56 129 PRO A N 1
ATOM 1039 C CA . PRO A 1 129 ? -18.282 0.557 -0.770 1.00 85.56 129 PRO A CA 1
ATOM 1040 C C . PRO A 1 129 ? -18.293 0.007 -2.202 1.00 85.56 129 PRO A C 1
ATOM 1042 O O . PRO A 1 129 ? -19.301 0.146 -2.902 1.00 85.56 129 PRO A O 1
ATOM 1045 N N . TYR A 1 130 ? -17.180 -0.583 -2.642 1.00 82.00 130 TYR A N 1
ATOM 1046 C CA . TYR A 1 130 ? -17.032 -1.168 -3.972 1.00 82.00 130 TYR A CA 1
ATOM 1047 C C . TYR A 1 130 ? -17.473 -2.632 -3.992 1.00 82.00 130 TYR A C 1
ATOM 1049 O O . TYR A 1 130 ? -18.167 -3.038 -4.923 1.00 82.00 130 TYR A O 1
ATOM 1057 N N . LEU A 1 131 ? -17.150 -3.395 -2.942 1.00 85.62 131 LEU A N 1
ATOM 1058 C CA . LEU A 1 131 ? -17.471 -4.821 -2.867 1.00 85.62 131 LEU A CA 1
ATOM 1059 C C . LEU A 1 131 ? -18.928 -5.111 -2.497 1.00 85.62 131 LEU A C 1
ATOM 1061 O O . LEU A 1 131 ? -19.481 -6.105 -2.957 1.00 85.62 131 LEU A O 1
ATOM 1065 N N . LYS A 1 132 ? -19.590 -4.247 -1.714 1.00 85.25 132 LYS A N 1
ATOM 1066 C CA . LYS A 1 132 ? -20.938 -4.511 -1.167 1.00 85.25 132 LYS A CA 1
ATOM 1067 C C . LYS A 1 132 ? -22.036 -4.732 -2.213 1.00 85.25 132 LYS A C 1
ATOM 1069 O O . LYS A 1 132 ? -23.126 -5.169 -1.863 1.00 85.25 132 LYS A O 1
ATOM 1074 N N . LYS A 1 133 ? -21.776 -4.392 -3.481 1.00 83.56 133 LYS A N 1
ATOM 1075 C CA . LYS A 1 133 ? -22.686 -4.662 -4.607 1.00 83.56 133 LYS A CA 1
ATOM 1076 C C . LYS A 1 133 ? -22.753 -6.150 -4.957 1.00 83.56 133 LYS A C 1
ATOM 1078 O O . LYS A 1 133 ? -23.708 -6.582 -5.593 1.00 83.56 133 LYS A O 1
ATOM 1083 N N . TRP A 1 134 ? -21.740 -6.921 -4.575 1.00 85.50 134 TRP A N 1
ATOM 1084 C CA . TRP A 1 134 ? -21.696 -8.353 -4.802 1.00 85.50 134 TRP A CA 1
ATOM 1085 C C . TRP A 1 134 ? -22.491 -9.086 -3.718 1.00 85.50 134 TRP A C 1
ATOM 1087 O O . TRP A 1 134 ? -22.123 -9.070 -2.545 1.00 85.50 134 TRP A O 1
ATOM 1097 N N . ARG A 1 135 ? -23.589 -9.746 -4.110 1.00 88.06 135 ARG A N 1
ATOM 1098 C CA . ARG A 1 135 ? -24.511 -10.435 -3.183 1.00 88.06 135 ARG A CA 1
ATOM 1099 C C . ARG A 1 135 ? -23.855 -11.524 -2.327 1.00 88.06 135 ARG A C 1
ATOM 1101 O O . ARG A 1 135 ? -24.346 -11.822 -1.247 1.00 88.06 135 ARG A O 1
ATOM 1108 N N . PHE A 1 136 ? -22.749 -12.095 -2.799 1.00 91.06 136 PHE A N 1
ATOM 1109 C CA . PHE A 1 136 ? -22.012 -13.151 -2.105 1.00 91.06 136 PHE A CA 1
ATOM 1110 C C . PHE A 1 136 ? -20.830 -12.633 -1.286 1.00 91.06 136 PHE A C 1
ATOM 1112 O O . PHE A 1 136 ? -20.024 -13.436 -0.833 1.00 91.06 136 PHE A O 1
ATOM 1119 N N . LEU A 1 137 ? -20.723 -11.318 -1.058 1.00 93.19 137 LEU A N 1
ATOM 1120 C CA . LEU A 1 137 ? -19.591 -10.744 -0.332 1.00 93.19 137 LEU A CA 1
ATOM 1121 C C . LEU A 1 137 ? -19.383 -11.378 1.049 1.00 93.19 137 LEU A C 1
ATOM 1123 O O . LEU A 1 137 ? -18.255 -11.700 1.396 1.00 93.19 137 LEU A O 1
ATOM 1127 N N . PHE A 1 138 ? -20.450 -11.561 1.833 1.00 94.81 138 PHE A N 1
ATOM 1128 C CA . PHE A 1 138 ? -20.325 -12.132 3.176 1.00 94.81 138 PHE A CA 1
ATOM 1129 C C . PHE A 1 138 ? -19.906 -13.617 3.154 1.00 94.81 138 PHE A C 1
ATOM 1131 O O . PHE A 1 138 ? -18.893 -13.928 3.780 1.00 94.81 138 PHE A O 1
ATOM 1138 N N . PRO A 1 139 ? -20.576 -14.518 2.398 1.00 94.19 139 PRO A N 1
ATOM 1139 C CA . PRO A 1 139 ? -20.099 -15.893 2.229 1.00 94.19 139 PRO A CA 1
ATOM 1140 C C . PRO A 1 139 ? -18.671 -15.979 1.686 1.00 94.19 139 PRO A C 1
ATOM 1142 O O . PRO A 1 139 ? -17.871 -16.756 2.190 1.00 94.19 139 PRO A O 1
ATOM 1145 N N . ALA A 1 140 ? -18.321 -15.151 0.701 1.00 92.00 140 ALA A N 1
ATOM 1146 C CA . ALA A 1 140 ? -16.978 -15.134 0.139 1.00 92.00 140 ALA A CA 1
ATOM 1147 C C . ALA A 1 140 ? -15.931 -14.666 1.152 1.00 92.00 140 ALA A C 1
ATOM 1149 O O . ALA A 1 140 ? -14.871 -15.269 1.243 1.00 92.00 140 ALA A O 1
ATOM 1150 N N . ALA A 1 141 ? -16.229 -13.639 1.952 1.00 94.00 141 ALA A N 1
ATOM 1151 C CA . ALA A 1 141 ? -15.341 -13.199 3.024 1.00 94.00 141 ALA A CA 1
ATOM 1152 C C . ALA A 1 141 ? -15.135 -14.301 4.075 1.00 94.00 141 ALA A C 1
ATOM 1154 O O . ALA A 1 141 ? -14.017 -14.472 4.552 1.00 94.00 141 ALA A O 1
ATOM 1155 N N . LEU A 1 142 ? -16.185 -15.061 4.410 1.00 91.88 142 LEU A N 1
ATOM 1156 C CA . LEU A 1 142 ? -16.092 -16.199 5.327 1.00 91.88 142 LEU A CA 1
ATOM 1157 C C . LEU A 1 142 ? -15.219 -17.318 4.741 1.00 91.88 142 LEU A C 1
ATOM 1159 O O . LEU A 1 142 ? -14.323 -17.812 5.419 1.00 91.88 142 LEU A O 1
ATOM 1163 N N . LEU A 1 143 ? -15.428 -17.661 3.467 1.00 89.62 143 LEU A N 1
ATOM 1164 C CA . LEU A 1 143 ? -14.600 -18.635 2.755 1.00 89.62 143 LEU A CA 1
ATOM 1165 C C . LEU A 1 143 ? -13.140 -18.185 2.661 1.00 89.62 143 LEU A C 1
ATOM 1167 O O . LEU A 1 143 ? -12.252 -19.004 2.850 1.00 89.62 143 LEU A O 1
ATOM 1171 N N . CYS A 1 144 ? -12.867 -16.900 2.423 1.00 89.19 144 CYS A N 1
ATOM 1172 C CA . CYS A 1 144 ? -11.504 -16.372 2.435 1.00 89.19 144 CYS A CA 1
ATOM 1173 C C . CYS A 1 144 ? -10.875 -16.436 3.833 1.00 89.19 144 CYS A C 1
ATOM 1175 O O . CYS A 1 144 ? -9.718 -16.823 3.945 1.00 89.19 144 CYS A O 1
ATOM 1177 N N . ALA A 1 145 ? -11.616 -16.092 4.892 1.00 88.25 145 ALA A N 1
ATOM 1178 C CA . ALA A 1 145 ? -11.127 -16.181 6.270 1.00 88.25 145 ALA A CA 1
ATOM 1179 C C . ALA A 1 145 ? -10.754 -17.622 6.655 1.00 88.25 145 ALA A C 1
ATOM 1181 O O . ALA A 1 145 ? -9.724 -17.839 7.284 1.00 88.25 145 ALA A O 1
ATOM 1182 N N . ILE A 1 146 ? -11.558 -18.595 6.219 1.00 83.06 146 ILE A N 1
ATOM 1183 C CA . ILE A 1 146 ? -11.268 -20.024 6.375 1.00 83.06 146 ILE A CA 1
ATOM 1184 C C . ILE A 1 146 ? -10.093 -20.437 5.474 1.00 83.06 146 ILE A C 1
ATOM 1186 O O . ILE A 1 146 ? -9.183 -21.112 5.925 1.00 83.06 146 ILE A O 1
ATOM 1190 N N . GLY A 1 147 ? -10.058 -19.992 4.216 1.00 79.88 147 GLY A N 1
ATOM 1191 C CA . GLY A 1 147 ? -9.022 -20.351 3.243 1.00 79.88 147 GLY A CA 1
ATOM 1192 C C . GLY A 1 147 ? -7.612 -19.915 3.648 1.00 79.88 147 GLY A C 1
ATOM 1193 O O . GLY A 1 147 ? -6.658 -20.649 3.420 1.00 79.88 147 GLY A O 1
ATOM 1194 N N . VAL A 1 148 ? -7.477 -18.753 4.297 1.00 79.38 148 VAL A N 1
ATOM 1195 C CA . VAL A 1 148 ? -6.180 -18.243 4.780 1.00 79.38 148 VAL A CA 1
ATOM 1196 C C . VAL A 1 148 ? -5.561 -19.141 5.856 1.00 79.38 148 VAL A C 1
ATOM 1198 O O . VAL A 1 148 ? -4.345 -19.144 6.020 1.00 79.38 148 VAL A O 1
ATOM 1201 N N . PHE A 1 149 ? -6.370 -19.942 6.551 1.00 70.88 149 PHE A N 1
ATOM 1202 C CA . PHE A 1 149 ? -5.891 -20.919 7.527 1.00 70.88 149 PHE A CA 1
ATOM 1203 C C . PHE A 1 149 ? -5.075 -22.054 6.892 1.00 70.88 149 PHE A C 1
ATOM 1205 O O . PHE A 1 149 ? -4.143 -22.550 7.519 1.00 70.88 149 PHE A O 1
ATOM 1212 N N . PHE A 1 150 ? -5.417 -22.437 5.657 1.00 73.44 150 PHE A N 1
ATOM 1213 C CA . PHE A 1 150 ? -4.798 -23.541 4.911 1.00 73.44 150 PHE A CA 1
ATOM 1214 C C . PHE A 1 150 ? -3.595 -23.110 4.066 1.00 73.44 150 PHE A C 1
ATOM 1216 O O . PHE A 1 150 ? -3.075 -23.906 3.285 1.00 73.44 150 PHE A O 1
ATOM 1223 N N . LEU A 1 151 ? -3.180 -21.844 4.155 1.00 72.94 151 LEU A N 1
ATOM 1224 C CA . LEU A 1 151 ? -1.940 -21.413 3.513 1.00 72.94 151 LEU A CA 1
ATOM 1225 C C . LEU A 1 151 ? -0.752 -22.111 4.175 1.00 72.94 151 LEU A C 1
ATOM 1227 O O . LEU A 1 151 ? -0.870 -22.568 5.299 1.00 72.94 151 LEU A O 1
ATOM 1231 N N . THR A 1 152 ? 0.383 -22.199 3.489 1.00 69.06 152 THR A N 1
ATOM 1232 C CA . THR A 1 152 ? 1.647 -22.656 4.094 1.00 69.06 152 THR A CA 1
ATOM 1233 C C . THR A 1 152 ? 2.325 -21.522 4.857 1.00 69.06 152 THR A C 1
ATOM 1235 O O . THR A 1 152 ? 2.883 -21.727 5.926 1.00 69.06 152 THR A O 1
ATOM 1238 N N . ASP A 1 153 ? 2.203 -20.298 4.339 1.00 70.81 153 ASP A N 1
ATOM 1239 C CA . ASP A 1 153 ? 2.828 -19.103 4.893 1.00 70.81 153 ASP A CA 1
ATOM 1240 C C . ASP A 1 153 ? 1.781 -18.049 5.271 1.00 70.81 153 ASP A C 1
ATOM 1242 O O . ASP A 1 153 ? 0.831 -17.814 4.508 1.00 70.81 153 ASP A O 1
ATOM 1246 N N . PRO A 1 154 ? 1.948 -17.357 6.414 1.00 70.19 154 PRO A N 1
ATOM 1247 C CA . PRO A 1 154 ? 1.052 -16.282 6.796 1.00 70.19 154 PRO A CA 1
ATOM 1248 C C . PRO A 1 154 ? 1.121 -15.117 5.810 1.00 70.19 154 PRO A C 1
ATOM 1250 O O . PRO A 1 154 ? 2.188 -14.740 5.317 1.00 70.19 154 PRO A O 1
ATOM 1253 N N . LEU A 1 155 ? -0.028 -14.484 5.555 1.00 76.38 155 LEU A N 1
ATOM 1254 C CA . LEU A 1 155 ? -0.055 -13.309 4.684 1.00 76.38 155 LEU A CA 1
ATOM 1255 C C . LEU A 1 155 ? 0.744 -12.160 5.331 1.00 76.38 155 LEU A C 1
ATOM 1257 O O . LEU A 1 155 ? 0.495 -11.816 6.495 1.00 76.38 155 LEU A O 1
ATOM 1261 N N . PRO A 1 156 ? 1.651 -11.503 4.586 1.00 73.75 156 PRO A N 1
ATOM 1262 C CA . PRO A 1 156 ? 2.551 -10.504 5.149 1.00 73.75 156 PRO A CA 1
ATOM 1263 C C . PRO A 1 156 ? 1.819 -9.214 5.556 1.00 73.75 156 PRO A C 1
ATOM 1265 O O . PRO A 1 156 ? 0.662 -8.978 5.203 1.00 73.75 156 PRO A O 1
ATOM 1268 N N . TYR A 1 157 ? 2.511 -8.347 6.303 1.00 74.19 157 TYR A N 1
ATOM 1269 C CA . TYR A 1 157 ? 2.071 -6.979 6.636 1.00 74.19 157 TYR A CA 1
ATOM 1270 C C . TYR A 1 157 ? 0.719 -6.886 7.372 1.00 74.19 157 TYR A C 1
ATOM 1272 O O . TYR A 1 157 ? 0.013 -5.882 7.292 1.00 74.19 157 TYR A O 1
ATOM 1280 N N . GLY A 1 158 ? 0.334 -7.942 8.096 1.00 77.31 158 GLY A N 1
ATOM 1281 C CA . GLY A 1 158 ? -0.936 -8.003 8.828 1.00 77.31 158 GLY A CA 1
ATOM 1282 C C . GLY A 1 158 ? -2.163 -8.279 7.951 1.00 77.31 158 GLY A C 1
ATOM 1283 O O . GLY A 1 158 ? -3.287 -8.224 8.456 1.00 77.31 158 GLY A O 1
ATOM 1284 N N . LEU A 1 159 ? -1.973 -8.612 6.667 1.00 82.31 159 LEU A N 1
ATOM 1285 C CA . LEU A 1 159 ? -3.060 -8.962 5.748 1.00 82.31 159 LEU A CA 1
ATOM 1286 C C . LEU A 1 159 ? -3.858 -10.177 6.227 1.00 82.31 159 LEU A C 1
ATOM 1288 O O . LEU A 1 159 ? -5.066 -10.220 6.019 1.00 82.31 159 LEU A O 1
ATOM 1292 N N . GLN A 1 160 ? -3.222 -11.126 6.915 1.00 85.06 160 GLN A N 1
ATOM 1293 C CA . GLN A 1 160 ? -3.904 -12.312 7.431 1.00 85.06 160 GLN A CA 1
ATOM 1294 C C . GLN A 1 160 ? -5.019 -11.926 8.399 1.00 85.06 160 GLN A C 1
ATOM 1296 O O . GLN A 1 160 ? -6.175 -12.269 8.173 1.00 85.06 160 GLN A O 1
ATOM 1301 N N . ARG A 1 161 ? -4.706 -11.099 9.403 1.00 86.38 161 ARG A N 1
ATOM 1302 C CA . ARG A 1 161 ? -5.710 -10.558 10.329 1.00 86.38 161 ARG A CA 1
ATOM 1303 C C . ARG A 1 161 ? -6.805 -9.797 9.587 1.00 86.38 161 ARG A C 1
ATOM 1305 O O . ARG A 1 161 ? -7.976 -9.940 9.911 1.00 86.38 161 ARG A O 1
ATOM 1312 N N . MET A 1 162 ? -6.451 -9.006 8.579 1.00 89.56 162 MET A N 1
ATOM 1313 C CA . MET A 1 162 ? -7.434 -8.263 7.788 1.00 89.56 162 MET A CA 1
ATOM 1314 C C . MET A 1 162 ? -8.396 -9.178 7.023 1.00 89.56 162 MET A C 1
ATOM 1316 O O . MET A 1 162 ? -9.582 -8.884 6.951 1.00 89.56 162 MET A O 1
ATOM 1320 N N . VAL A 1 163 ? -7.934 -10.294 6.465 1.00 90.88 163 VAL A N 1
ATOM 1321 C CA . VAL A 1 163 ? -8.848 -11.251 5.827 1.00 90.88 163 VAL A CA 1
ATOM 1322 C C . VAL A 1 163 ? -9.695 -11.951 6.892 1.00 90.88 163 VAL A C 1
ATOM 1324 O O . VAL A 1 163 ? -10.923 -11.970 6.787 1.00 90.88 163 VAL A O 1
ATOM 1327 N N . SER A 1 164 ? -9.065 -12.428 7.967 1.00 90.31 164 SER A N 1
ATOM 1328 C CA . SER A 1 164 ? -9.731 -13.182 9.032 1.00 90.31 164 SER A CA 1
ATOM 1329 C C . SER A 1 164 ? -10.754 -12.362 9.822 1.00 90.31 164 SER A C 1
ATOM 1331 O O . SER A 1 164 ? -11.745 -12.918 10.287 1.00 90.31 164 SER A O 1
ATOM 1333 N N . PHE A 1 165 ? -10.573 -11.045 9.966 1.00 93.50 165 PHE A N 1
ATOM 1334 C CA . PHE A 1 165 ? -11.502 -10.180 10.704 1.00 93.50 165 PHE A CA 1
ATOM 1335 C C . PHE A 1 165 ? -12.599 -9.538 9.838 1.00 93.50 165 PHE A C 1
ATOM 1337 O O . PHE A 1 165 ? -13.525 -8.923 10.382 1.00 93.50 165 PHE A O 1
ATOM 1344 N N . TYR A 1 166 ? -12.529 -9.648 8.508 1.00 95.56 166 TYR A N 1
ATOM 1345 C CA . TYR A 1 166 ? -13.479 -8.968 7.624 1.00 95.56 166 TYR A CA 1
ATOM 1346 C C . TYR A 1 166 ? -14.925 -9.469 7.777 1.00 95.56 166 TYR A C 1
ATOM 1348 O O . TYR A 1 166 ? -15.829 -8.626 7.821 1.00 95.56 166 TYR A O 1
ATOM 1356 N N . PRO A 1 167 ? -15.188 -10.781 7.965 1.00 96.25 167 PRO A N 1
ATOM 1357 C CA . PRO A 1 167 ? -16.537 -11.276 8.244 1.00 96.25 167 PRO A CA 1
ATOM 1358 C C . PRO A 1 167 ? -17.171 -10.656 9.495 1.00 96.25 167 PRO A C 1
ATOM 1360 O O . PRO A 1 167 ? -18.339 -10.274 9.451 1.00 96.25 167 PRO A O 1
ATOM 1363 N N . PHE A 1 168 ? -16.416 -10.449 10.581 1.00 96.25 168 PHE A N 1
ATOM 1364 C CA . PHE A 1 168 ? -16.924 -9.769 11.783 1.00 96.25 168 PHE A CA 1
ATOM 1365 C C . PHE A 1 168 ? -17.325 -8.318 11.489 1.00 96.25 168 PHE A C 1
ATOM 1367 O O . PHE A 1 168 ? -18.411 -7.872 11.866 1.00 96.25 168 PHE A O 1
ATOM 1374 N N . PHE A 1 169 ? -16.496 -7.580 10.747 1.00 97.06 169 PHE A N 1
ATOM 1375 C CA . PHE A 1 169 ? -16.842 -6.224 10.320 1.00 97.06 169 PHE A CA 1
ATOM 1376 C C . PHE A 1 169 ? -18.106 -6.203 9.443 1.00 97.06 169 PHE A C 1
ATOM 1378 O O . PHE A 1 169 ? -19.010 -5.394 9.674 1.00 97.06 169 PHE A O 1
ATOM 1385 N N . LEU A 1 170 ? -18.207 -7.105 8.462 1.00 96.81 170 LEU A N 1
ATOM 1386 C CA . LEU A 1 170 ? -19.373 -7.200 7.583 1.00 96.81 170 LEU A CA 1
ATOM 1387 C C . LEU A 1 170 ? -20.642 -7.605 8.340 1.00 96.81 170 LEU A C 1
ATOM 1389 O O . LEU A 1 170 ? -21.698 -7.028 8.085 1.00 96.81 170 LEU A O 1
ATOM 1393 N N . ALA A 1 171 ? -20.551 -8.531 9.299 1.00 96.25 171 ALA A N 1
ATOM 1394 C CA . ALA A 1 171 ? -21.675 -8.900 10.156 1.00 96.25 171 ALA A CA 1
ATOM 1395 C C . ALA A 1 171 ? -22.199 -7.675 10.911 1.00 96.25 171 ALA A C 1
ATOM 1397 O O . ALA A 1 171 ? -23.396 -7.395 10.883 1.00 96.25 171 ALA A O 1
ATOM 1398 N N . GLY A 1 172 ? -21.307 -6.879 11.507 1.00 94.94 172 GLY A N 1
ATOM 1399 C CA . GLY A 1 172 ? -21.667 -5.604 12.125 1.00 94.94 172 GLY A CA 1
ATOM 1400 C C . GLY A 1 172 ? -22.336 -4.626 11.153 1.00 94.94 172 GLY A C 1
ATOM 1401 O O . GLY A 1 172 ? -23.371 -4.036 11.469 1.00 94.94 172 GLY A O 1
ATOM 1402 N N . TYR A 1 173 ? -21.768 -4.470 9.954 1.00 95.12 173 TYR A N 1
ATOM 1403 C CA . TYR A 1 173 ? -22.277 -3.578 8.907 1.00 95.12 173 TYR A CA 1
ATOM 1404 C C . TYR A 1 173 ? -23.690 -3.966 8.440 1.00 95.12 173 TYR A C 1
ATOM 1406 O O . TYR A 1 173 ? -24.590 -3.122 8.432 1.00 95.12 173 TYR A O 1
ATOM 1414 N N . TYR A 1 174 ? -23.914 -5.237 8.093 1.00 94.31 174 TYR A N 1
ATOM 1415 C CA . TYR A 1 174 ? -25.212 -5.717 7.612 1.00 94.31 174 TYR A CA 1
ATOM 1416 C C . TYR A 1 174 ? -26.262 -5.755 8.720 1.00 94.31 174 TYR A C 1
ATOM 1418 O O . TYR A 1 174 ? -27.435 -5.468 8.470 1.00 94.31 174 TYR A O 1
ATOM 1426 N N . THR A 1 175 ? -25.851 -6.024 9.961 1.00 93.50 175 THR A N 1
ATOM 1427 C CA . THR A 1 175 ? -26.779 -6.077 11.093 1.00 93.50 175 THR A CA 1
ATOM 1428 C C . THR A 1 175 ? -27.070 -4.714 11.726 1.00 93.50 175 THR A C 1
ATOM 1430 O O . THR A 1 175 ? -27.837 -4.628 12.684 1.00 93.50 175 THR A O 1
ATOM 1433 N N . SER A 1 176 ? -26.524 -3.615 11.196 1.00 90.06 176 SER A N 1
ATOM 1434 C CA . SER A 1 176 ? -26.597 -2.297 11.839 1.00 90.06 176 SER A CA 1
ATOM 1435 C C . SER A 1 176 ? -28.002 -1.728 12.038 1.00 90.06 176 SER A C 1
ATOM 1437 O O . SER A 1 176 ? -28.184 -0.843 12.872 1.00 90.06 176 SER A O 1
ATOM 1439 N N . SER A 1 177 ? -28.980 -2.192 11.262 1.00 85.75 177 SER A N 1
ATOM 1440 C CA . SER A 1 177 ? -30.386 -1.791 11.362 1.00 85.75 177 SER A CA 1
ATOM 1441 C C . SER A 1 177 ? -31.170 -2.597 12.402 1.00 85.75 177 SER A C 1
ATOM 1443 O O . SER A 1 177 ? -32.239 -2.163 12.816 1.00 85.75 177 SER A O 1
ATOM 1445 N N . TYR A 1 178 ? -30.654 -3.741 12.857 1.00 90.38 178 TYR A N 1
ATOM 1446 C CA . TYR A 1 178 ? -31.336 -4.611 13.819 1.00 90.38 178 TYR A CA 1
ATOM 1447 C C . TYR A 1 178 ? -31.086 -4.133 15.244 1.00 90.38 178 TYR A C 1
ATOM 1449 O O . TYR A 1 178 ? -29.941 -3.898 15.616 1.00 90.38 178 TYR A O 1
ATOM 1457 N N . SER A 1 179 ? -32.127 -3.991 16.060 1.00 82.44 179 SER A N 1
ATOM 1458 C CA . SER A 1 179 ? -32.027 -3.382 17.396 1.00 82.44 179 SER A CA 1
ATOM 1459 C C . SER A 1 179 ? -31.335 -4.258 18.450 1.00 82.44 179 SER A C 1
ATOM 1461 O O . SER A 1 179 ? -30.826 -3.718 19.430 1.00 82.44 179 SER A O 1
ATOM 1463 N N . PHE A 1 180 ? -31.321 -5.584 18.264 1.00 89.69 180 PHE A N 1
ATOM 1464 C CA . PHE A 1 180 ? -30.855 -6.572 19.251 1.00 89.69 180 PHE A CA 1
ATOM 1465 C C . PHE A 1 180 ? -31.421 -6.331 20.663 1.00 89.69 180 PHE A C 1
ATOM 1467 O O . PHE A 1 180 ? -30.726 -6.457 21.670 1.00 89.69 180 PHE A O 1
ATOM 1474 N N . SER A 1 181 ? -32.706 -5.973 20.749 1.00 88.69 181 SER A N 1
ATOM 1475 C CA . SER A 1 181 ? -33.368 -5.630 22.015 1.00 88.69 181 SER A CA 1
ATOM 1476 C C . SER A 1 181 ? -33.387 -6.779 23.030 1.00 88.69 181 SER A C 1
ATOM 1478 O O . SER A 1 181 ? -33.455 -6.524 24.229 1.00 88.69 181 SER A O 1
ATOM 1480 N N . PHE A 1 182 ? -33.272 -8.036 22.590 1.00 93.31 182 PHE A N 1
ATOM 1481 C CA . PHE A 1 182 ? -33.173 -9.187 23.491 1.00 93.31 182 PHE A CA 1
ATOM 1482 C C . PHE A 1 182 ? -31.927 -9.127 24.388 1.00 93.31 182 PHE A C 1
ATOM 1484 O O . PHE A 1 182 ? -32.031 -9.467 25.564 1.00 93.31 182 PHE A O 1
ATOM 1491 N N . CYS A 1 183 ? -30.797 -8.594 23.897 1.00 93.62 183 CYS A N 1
ATOM 1492 C CA . CYS A 1 183 ? -29.576 -8.421 24.691 1.00 93.62 183 CYS A CA 1
ATOM 1493 C C . CYS A 1 183 ? -29.776 -7.472 25.880 1.00 93.62 183 CYS A C 1
ATOM 1495 O O . CYS A 1 183 ? -29.025 -7.503 26.846 1.00 93.62 183 CYS A O 1
ATOM 1497 N N . ARG A 1 184 ? -30.795 -6.610 25.827 1.00 91.94 184 ARG A N 1
ATOM 1498 C CA . ARG A 1 184 ? -31.090 -5.633 26.879 1.00 91.94 184 ARG A CA 1
ATOM 1499 C C . ARG A 1 184 ? -31.873 -6.234 28.051 1.00 91.94 184 ARG A C 1
ATOM 1501 O O . ARG A 1 184 ? -32.018 -5.560 29.072 1.00 91.94 184 ARG A O 1
ATOM 1508 N N . LYS A 1 185 ? -32.386 -7.463 27.915 1.00 93.69 185 LYS A N 1
ATOM 1509 C CA . LYS A 1 185 ? -33.242 -8.118 28.913 1.00 93.69 185 LYS A CA 1
ATOM 1510 C C . LYS A 1 185 ? -32.413 -8.715 30.068 1.00 93.69 185 LYS A C 1
ATOM 1512 O O . LYS A 1 185 ? -31.322 -9.232 29.830 1.00 93.69 185 LYS A O 1
ATOM 1517 N N . PRO A 1 186 ? -32.925 -8.702 31.314 1.00 92.81 186 PRO A N 1
ATOM 1518 C CA . PRO A 1 186 ? -32.187 -9.188 32.485 1.00 92.81 186 PRO A CA 1
ATOM 1519 C C . PRO A 1 186 ? -31.865 -10.689 32.422 1.00 92.81 186 PRO A C 1
ATOM 1521 O O . PRO A 1 186 ? -30.759 -11.075 32.788 1.00 92.81 186 PRO A O 1
ATOM 1524 N N . TRP A 1 187 ? -32.771 -11.521 31.891 1.00 94.88 187 TRP A N 1
ATOM 1525 C CA . TRP A 1 187 ? -32.510 -12.958 31.711 1.00 94.88 187 TRP A CA 1
ATOM 1526 C C . TRP A 1 187 ? -31.308 -13.204 30.791 1.00 94.88 187 TRP A C 1
ATOM 1528 O O . TRP A 1 187 ? -30.481 -14.068 31.064 1.00 94.88 187 TRP A O 1
ATOM 1538 N N . PHE A 1 188 ? -31.169 -12.399 29.730 1.00 95.88 188 PHE A N 1
ATOM 1539 C CA . PHE A 1 188 ? -30.072 -12.540 28.781 1.00 95.88 188 PHE A CA 1
ATOM 1540 C C . PHE A 1 188 ? -28.754 -12.053 29.384 1.00 95.88 188 PHE A C 1
ATOM 1542 O O . PHE A 1 188 ? -27.703 -12.616 29.096 1.00 95.88 188 PHE A O 1
ATOM 1549 N N . ARG A 1 189 ? -28.796 -11.047 30.269 1.00 94.81 189 ARG A N 1
ATOM 1550 C CA . ARG A 1 189 ? -27.628 -10.643 31.061 1.00 94.81 189 ARG A CA 1
ATOM 1551 C C . ARG A 1 189 ? -27.138 -11.787 31.945 1.00 94.81 189 ARG A C 1
ATOM 1553 O O . ARG A 1 189 ? -25.948 -12.076 31.913 1.00 94.81 189 ARG A O 1
ATOM 1560 N N . LEU A 1 190 ? -28.035 -12.432 32.696 1.00 95.19 190 LEU A N 1
ATOM 1561 C CA . LEU A 1 190 ? -27.680 -13.580 33.536 1.00 95.19 190 LEU A CA 1
ATOM 1562 C C . LEU A 1 190 ? -27.091 -14.711 32.687 1.00 95.19 190 LEU A C 1
ATOM 1564 O O . LEU A 1 190 ? -25.997 -15.184 32.977 1.00 95.19 190 LEU A O 1
ATOM 1568 N N . LEU A 1 191 ? -27.761 -15.063 31.586 1.00 96.62 191 LEU A N 1
ATOM 1569 C CA . LEU A 1 191 ? -27.268 -16.056 30.633 1.00 96.62 191 LEU A CA 1
ATOM 1570 C C . LEU A 1 191 ? -25.874 -15.694 30.094 1.00 96.62 191 LEU A C 1
ATOM 1572 O O . LEU A 1 191 ? -25.003 -16.552 30.017 1.00 96.62 191 LEU A O 1
ATOM 1576 N N . SER A 1 192 ? -25.640 -14.420 29.771 1.00 95.88 192 SER A N 1
ATOM 1577 C CA . SER A 1 192 ? -24.346 -13.947 29.270 1.00 95.88 192 SER A CA 1
ATOM 1578 C C . SER A 1 192 ? -23.233 -14.106 30.301 1.00 95.88 192 SER A C 1
ATOM 1580 O O . SER A 1 192 ? -22.144 -14.546 29.947 1.00 95.88 192 SER A O 1
ATOM 1582 N N . VAL A 1 193 ? -23.507 -13.784 31.570 1.00 95.69 193 VAL A N 1
ATOM 1583 C CA . VAL A 1 193 ? -22.549 -13.983 32.669 1.00 95.69 193 VAL A CA 1
ATOM 1584 C C . VAL A 1 193 ? -22.237 -15.467 32.843 1.00 95.69 193 VAL A C 1
ATOM 1586 O O . VAL A 1 193 ? -21.065 -15.824 32.894 1.00 95.69 193 VAL A O 1
ATOM 1589 N N . LEU A 1 194 ? -23.259 -16.327 32.873 1.00 96.19 194 LEU A N 1
ATOM 1590 C CA . LEU A 1 194 ? -23.082 -17.773 33.037 1.00 96.19 194 LEU A CA 1
ATOM 1591 C C . LEU A 1 194 ? -22.271 -18.386 31.889 1.00 96.19 194 LEU A C 1
ATOM 1593 O O . LEU A 1 194 ? -21.345 -19.150 32.144 1.00 96.19 194 LEU A O 1
ATOM 1597 N N . ILE A 1 195 ? -22.563 -18.016 30.637 1.00 94.94 195 ILE A N 1
ATOM 1598 C CA . ILE A 1 195 ? -21.823 -18.519 29.471 1.00 94.94 195 ILE A CA 1
ATOM 1599 C C . ILE A 1 195 ? -20.378 -18.011 29.482 1.00 94.94 195 ILE A C 1
ATOM 1601 O O . ILE A 1 195 ? -19.465 -18.802 29.281 1.00 94.94 195 ILE A O 1
ATOM 1605 N N . LEU A 1 196 ? -20.139 -16.719 29.732 1.00 93.50 196 LEU A N 1
ATOM 1606 C CA . LEU A 1 196 ? -18.775 -16.174 29.763 1.00 93.50 196 LEU A CA 1
ATOM 1607 C C . LEU A 1 196 ? -17.945 -16.773 30.904 1.00 93.50 196 LEU A C 1
ATOM 1609 O O . LEU A 1 196 ? -16.771 -17.072 30.699 1.00 93.50 196 LEU A O 1
ATOM 1613 N N . LEU A 1 197 ? -18.550 -16.992 32.075 1.00 93.50 197 LEU A N 1
ATOM 1614 C CA . LEU A 1 197 ? -17.899 -17.671 33.194 1.00 93.50 197 LEU A CA 1
ATOM 1615 C C . LEU A 1 197 ? -17.608 -19.137 32.857 1.00 93.50 197 LEU A C 1
ATOM 1617 O O . LEU A 1 197 ? -16.498 -19.602 33.092 1.00 93.50 197 LEU A O 1
ATOM 1621 N N . GLY A 1 198 ? -18.566 -19.845 32.254 1.00 91.88 198 GLY A N 1
ATOM 1622 C CA . GLY A 1 198 ? -18.379 -21.219 31.791 1.00 91.88 198 GLY A CA 1
ATOM 1623 C C . GLY A 1 198 ? -17.256 -21.338 30.760 1.00 91.88 198 GLY A C 1
ATOM 1624 O O . GLY A 1 198 ? -16.416 -22.224 30.876 1.00 91.88 198 GLY A O 1
ATOM 1625 N N . LEU A 1 199 ? -17.178 -20.406 29.805 1.00 88.56 199 LEU A N 1
ATOM 1626 C CA . LEU A 1 199 ? -16.080 -20.330 28.838 1.00 88.56 199 LEU A CA 1
ATOM 1627 C C . LEU A 1 199 ? -14.737 -20.049 29.515 1.00 88.56 199 LEU A C 1
ATOM 1629 O O . LEU A 1 199 ? -13.740 -20.663 29.151 1.00 88.56 199 LEU A O 1
ATOM 1633 N N . PHE A 1 200 ? -14.697 -19.158 30.506 1.00 88.81 200 PHE A N 1
ATOM 1634 C CA . PHE A 1 200 ? -13.477 -18.889 31.265 1.00 88.81 200 PHE A CA 1
ATOM 1635 C C . PHE A 1 200 ? -12.993 -20.133 32.023 1.00 88.81 200 PHE A C 1
ATOM 1637 O O . PHE A 1 200 ? -11.829 -20.504 31.905 1.00 88.81 200 PHE A O 1
ATOM 1644 N N . VAL A 1 201 ? -13.891 -20.819 32.738 1.00 89.44 201 VAL A N 1
ATOM 1645 C CA . VAL A 1 201 ? -13.580 -22.066 33.458 1.00 89.44 201 VAL A CA 1
ATOM 1646 C C . VAL A 1 201 ? -13.141 -23.166 32.489 1.00 89.44 201 VAL A C 1
ATOM 1648 O O . VAL A 1 201 ? -12.166 -23.859 32.758 1.00 89.44 201 VAL A O 1
ATOM 1651 N N . PHE A 1 202 ? -13.806 -23.296 31.339 1.00 85.12 202 PHE A N 1
ATOM 1652 C CA . PHE A 1 202 ? -13.420 -24.249 30.299 1.00 85.12 202 PHE A CA 1
ATOM 1653 C C . PHE A 1 202 ? -12.003 -23.987 29.770 1.00 85.12 202 PHE A C 1
ATOM 1655 O O . PHE A 1 202 ? -11.224 -24.926 29.627 1.00 85.12 202 PHE A O 1
ATOM 1662 N N . MET A 1 203 ? -11.648 -22.721 29.526 1.00 82.00 203 MET A N 1
ATOM 1663 C CA . MET A 1 203 ? -10.303 -22.341 29.078 1.00 82.00 203 MET A CA 1
ATOM 1664 C C . MET A 1 203 ? -9.240 -22.655 30.137 1.00 82.00 203 MET A C 1
ATOM 1666 O O . MET A 1 203 ? -8.186 -23.174 29.787 1.00 82.00 203 MET A O 1
ATOM 1670 N N . GLN A 1 204 ? -9.533 -22.413 31.419 1.00 81.62 204 GLN A N 1
ATOM 1671 C CA . GLN A 1 204 ? -8.646 -22.783 32.532 1.00 81.62 204 GLN A CA 1
ATOM 1672 C C . GLN A 1 204 ? -8.481 -24.305 32.647 1.00 81.62 204 GLN A C 1
ATOM 1674 O O . GLN A 1 204 ? -7.381 -24.796 32.867 1.00 81.62 204 GLN A O 1
ATOM 1679 N N . TRP A 1 205 ? -9.561 -25.071 32.462 1.00 83.19 205 TRP A N 1
ATOM 1680 C CA . TRP A 1 205 ? -9.514 -26.535 32.523 1.00 83.19 205 TRP A CA 1
ATOM 1681 C C . TRP A 1 205 ? -8.709 -27.149 31.372 1.00 83.19 205 TRP A C 1
ATOM 1683 O O . TRP A 1 205 ? -7.933 -28.078 31.580 1.00 83.19 205 TRP A O 1
ATOM 1693 N N . LYS A 1 206 ? -8.873 -26.626 30.152 1.00 77.31 206 LYS A N 1
ATOM 1694 C CA . LYS A 1 206 ? -8.102 -27.062 28.982 1.00 77.31 206 LYS A CA 1
ATOM 1695 C C . LYS A 1 206 ? -6.639 -26.593 29.020 1.00 77.31 206 LYS A C 1
ATOM 1697 O O . LYS A 1 206 ? -5.791 -27.236 28.395 1.00 77.31 206 LYS A O 1
ATOM 1702 N N . GLY A 1 207 ? -6.341 -25.496 29.714 1.00 71.44 207 GLY A N 1
ATOM 1703 C CA . GLY A 1 207 ? -4.989 -24.989 29.947 1.00 71.44 207 GLY A CA 1
ATOM 1704 C C . GLY A 1 207 ? -4.174 -24.798 28.662 1.00 71.44 207 GLY A C 1
ATOM 1705 O O . GLY A 1 207 ? -4.591 -24.138 27.702 1.00 71.44 207 GLY A O 1
ATOM 1706 N N . THR A 1 208 ? -2.981 -25.392 28.619 1.00 64.56 208 THR A N 1
ATOM 1707 C CA . THR A 1 208 ? -2.012 -25.264 27.514 1.00 64.56 208 THR A CA 1
ATOM 1708 C C . THR A 1 208 ? -2.427 -25.956 26.215 1.00 64.56 208 THR A C 1
ATOM 1710 O O . THR A 1 208 ? -1.884 -25.613 25.167 1.00 64.56 208 THR A O 1
ATOM 1713 N N . SER A 1 209 ? -3.424 -26.849 26.240 1.00 62.59 209 SER A N 1
ATOM 1714 C CA . SER A 1 209 ? -3.912 -27.527 25.026 1.00 62.59 209 SER A CA 1
ATOM 1715 C C . SER A 1 209 ? -4.580 -26.578 24.026 1.00 62.59 209 SER A C 1
ATOM 1717 O O . SER A 1 209 ? -4.648 -26.869 22.836 1.00 62.59 209 SER A O 1
ATOM 1719 N N . VAL A 1 210 ? -5.040 -25.414 24.492 1.00 65.06 210 VAL A N 1
ATOM 1720 C CA . VAL A 1 210 ? -5.678 -24.404 23.651 1.00 65.06 210 VAL A CA 1
ATOM 1721 C C . VAL A 1 210 ? -4.639 -23.372 23.216 1.00 65.06 210 VAL A C 1
ATOM 1723 O O . VAL A 1 210 ? -4.121 -22.593 24.026 1.00 65.06 210 VAL A O 1
ATOM 1726 N N . ARG A 1 211 ? -4.353 -23.338 21.913 1.00 66.25 211 ARG A N 1
ATOM 1727 C CA . ARG A 1 211 ? -3.334 -22.454 21.335 1.00 66.25 211 ARG A CA 1
ATOM 1728 C C . ARG A 1 211 ? -3.783 -20.995 21.280 1.00 66.25 211 ARG A C 1
ATOM 1730 O O . ARG A 1 211 ? -4.839 -20.669 20.748 1.00 66.25 211 ARG A O 1
ATOM 1737 N N . THR A 1 212 ? -2.915 -20.095 21.736 1.00 65.88 212 THR A N 1
ATOM 1738 C CA . THR A 1 212 ? -3.100 -18.633 21.671 1.00 65.88 212 THR A CA 1
ATOM 1739 C C . THR A 1 212 ? -3.245 -18.104 20.245 1.00 65.88 212 THR A C 1
ATOM 1741 O O . THR A 1 212 ? -3.968 -17.136 19.996 1.00 65.88 212 THR A O 1
ATOM 1744 N N . ASP A 1 213 ? -2.571 -18.745 19.293 1.00 64.25 213 ASP A N 1
ATOM 1745 C CA . ASP A 1 213 ? -2.450 -18.253 17.917 1.00 64.25 213 ASP A CA 1
ATOM 1746 C C . ASP A 1 213 ? -3.778 -18.365 17.160 1.00 64.25 213 ASP A C 1
ATOM 1748 O O . ASP A 1 213 ? -4.107 -17.478 16.365 1.00 64.25 213 ASP A O 1
ATOM 1752 N N . LEU A 1 214 ? -4.596 -19.369 17.517 1.00 67.44 214 LEU A N 1
ATOM 1753 C CA . LEU A 1 214 ? -5.970 -19.540 17.036 1.00 67.44 214 LEU A CA 1
ATOM 1754 C C . LEU A 1 214 ? -6.841 -18.313 17.347 1.00 67.44 214 LEU A C 1
ATOM 1756 O O . LEU A 1 214 ? -7.708 -17.957 16.555 1.00 67.44 214 LEU A O 1
ATOM 1760 N N . PHE A 1 215 ? -6.594 -17.626 18.467 1.00 71.19 215 PHE A N 1
ATOM 1761 C CA . PHE A 1 215 ? -7.391 -16.471 18.902 1.00 71.19 215 PHE A CA 1
ATOM 1762 C C . PHE A 1 215 ? -6.907 -15.147 18.337 1.00 71.19 215 PHE A C 1
ATOM 1764 O O . PHE A 1 215 ? -7.687 -14.220 18.126 1.00 71.19 215 PHE A O 1
ATOM 1771 N N . THR A 1 216 ? -5.604 -15.038 18.092 1.00 65.19 216 THR A N 1
ATOM 1772 C CA . THR A 1 216 ? -5.020 -13.806 17.552 1.00 65.19 216 THR A CA 1
ATOM 1773 C C . THR A 1 216 ? -5.218 -13.684 16.039 1.00 65.19 216 THR A C 1
ATOM 1775 O O . THR A 1 216 ? -4.998 -12.597 15.488 1.00 65.19 216 THR A O 1
ATOM 1778 N N . LEU A 1 217 ? -5.605 -14.789 15.376 1.00 71.44 217 LEU A N 1
ATOM 1779 C CA . LEU A 1 217 ? -5.790 -14.919 13.925 1.00 71.44 217 LEU A CA 1
ATOM 1780 C C . LEU A 1 217 ? -4.580 -14.386 13.138 1.00 71.44 217 LEU A C 1
ATOM 1782 O O . LEU A 1 217 ? -4.731 -13.791 12.069 1.00 71.44 217 LEU A O 1
ATOM 1786 N N . LYS A 1 218 ? -3.384 -14.511 13.726 1.00 66.44 218 LYS A N 1
ATOM 1787 C CA . LYS A 1 218 ? -2.140 -13.900 13.244 1.00 66.44 218 LYS A CA 1
ATOM 1788 C C . LYS A 1 218 ? -1.343 -14.837 12.340 1.00 66.44 218 LYS A C 1
ATOM 1790 O O . LYS A 1 218 ? -0.694 -14.344 11.425 1.00 66.44 218 LYS A O 1
ATOM 1795 N N . GLU A 1 219 ? -1.372 -16.136 12.619 1.00 65.62 219 GLU A N 1
ATOM 1796 C CA . GLU A 1 219 ? -0.468 -17.127 12.030 1.00 65.62 219 GLU A CA 1
ATOM 1797 C C . GLU A 1 219 ? -1.252 -18.286 11.412 1.00 65.62 219 GLU A C 1
ATOM 1799 O O . GLU A 1 219 ? -2.394 -18.561 11.787 1.00 65.62 219 GLU A O 1
ATOM 1804 N N . VAL A 1 220 ? -0.662 -18.891 10.382 1.00 59.53 220 VAL A N 1
ATOM 1805 C CA . VAL A 1 220 ? -1.150 -20.120 9.754 1.00 59.53 220 VAL A CA 1
ATOM 1806 C C . VAL A 1 220 ? -0.984 -21.264 10.742 1.00 59.53 220 VAL A C 1
ATOM 1808 O O . VAL A 1 220 ? 0.041 -21.362 11.409 1.00 59.53 220 VAL A O 1
ATOM 1811 N N . VAL A 1 221 ? -1.992 -22.129 10.832 1.00 59.47 221 VAL A N 1
ATOM 1812 C CA . VAL A 1 221 ? -2.011 -23.188 11.844 1.00 59.47 221 VAL A CA 1
ATOM 1813 C C . VAL A 1 221 ? -2.011 -24.591 11.219 1.00 59.47 221 VAL A C 1
ATOM 1815 O O . VAL A 1 221 ? -1.764 -25.556 11.927 1.00 59.47 221 VAL A O 1
ATOM 1818 N N . TRP A 1 222 ? -2.237 -24.722 9.906 1.00 56.53 222 TRP A N 1
ATOM 1819 C CA . TRP A 1 222 ? -2.445 -26.017 9.239 1.00 56.53 222 TRP A CA 1
ATOM 1820 C C . TRP A 1 222 ? -1.203 -26.931 9.175 1.00 56.53 222 TRP A C 1
ATOM 1822 O O . TRP A 1 222 ? -1.365 -28.149 9.159 1.00 56.53 222 TRP A O 1
ATOM 1832 N N . ASP A 1 223 ? 0.017 -26.386 9.186 1.00 54.94 223 ASP A N 1
ATOM 1833 C CA . ASP A 1 223 ? 1.260 -27.136 8.915 1.00 54.94 223 ASP A CA 1
ATOM 1834 C C . ASP A 1 223 ? 1.902 -27.793 10.156 1.00 54.94 223 ASP A C 1
ATOM 1836 O O . ASP A 1 223 ? 3.109 -27.714 10.368 1.00 54.94 223 ASP A O 1
ATOM 1840 N N . ILE A 1 224 ? 1.100 -28.407 11.036 1.00 54.69 224 ILE A N 1
ATOM 1841 C CA . ILE A 1 224 ? 1.629 -29.054 12.251 1.00 54.69 224 ILE A CA 1
ATOM 1842 C C . ILE A 1 224 ? 1.250 -30.535 12.317 1.00 54.69 224 ILE A C 1
ATOM 1844 O O . ILE A 1 224 ? 0.089 -30.893 12.543 1.00 54.69 224 ILE A O 1
ATOM 1848 N N . GLU A 1 225 ? 2.279 -31.374 12.140 1.00 54.19 225 GLU A N 1
ATOM 1849 C CA . GLU A 1 225 ? 2.410 -32.777 12.576 1.00 54.19 225 GLU A CA 1
ATOM 1850 C C . GLU A 1 225 ? 1.103 -33.594 12.587 1.00 54.19 225 GLU A C 1
ATOM 1852 O O . GLU A 1 225 ? 0.664 -34.108 13.612 1.00 54.19 225 GLU A O 1
ATOM 1857 N N . GLY A 1 226 ? 0.435 -33.710 11.434 1.00 56.41 226 GLY A N 1
ATOM 1858 C CA . GLY A 1 226 ? -0.681 -34.652 11.256 1.00 56.41 226 GLY A CA 1
ATOM 1859 C C . GLY A 1 226 ? -1.986 -34.316 11.997 1.00 56.41 226 GLY A C 1
ATOM 1860 O O . GLY A 1 226 ? -2.916 -35.120 11.973 1.00 56.41 226 GLY A O 1
ATOM 1861 N N . SER A 1 227 ? -2.105 -33.132 12.611 1.00 62.88 227 SER A N 1
ATOM 1862 C CA . SER A 1 227 ? -3.278 -32.718 13.410 1.00 62.88 227 SER A CA 1
ATOM 1863 C C . SER A 1 227 ? -4.236 -31.742 12.701 1.00 62.88 227 SER A C 1
ATOM 1865 O O . SER A 1 227 ? -5.230 -31.301 13.287 1.00 62.88 227 SER A O 1
ATOM 1867 N N . GLY A 1 228 ? -3.977 -31.421 11.426 1.00 68.75 228 GLY A N 1
ATOM 1868 C CA . GLY A 1 228 ? -4.627 -30.320 10.699 1.00 68.75 228 GLY A CA 1
ATOM 1869 C C . GLY A 1 228 ? -6.161 -30.333 10.726 1.00 68.75 228 GLY A C 1
ATOM 1870 O O . GLY A 1 228 ? -6.783 -29.279 10.889 1.00 68.75 228 GLY A O 1
ATOM 1871 N N . PHE A 1 229 ? -6.795 -31.511 10.635 1.00 72.12 229 PHE A N 1
ATOM 1872 C CA . PHE A 1 229 ? -8.259 -31.627 10.676 1.00 72.12 229 PHE A CA 1
ATOM 1873 C C . PHE A 1 229 ? -8.854 -31.157 12.011 1.00 72.12 229 PHE A C 1
ATOM 1875 O O . PHE A 1 229 ? -9.743 -30.305 12.020 1.00 72.12 229 PHE A O 1
ATOM 1882 N N . TRP A 1 230 ? -8.353 -31.673 13.137 1.00 74.94 230 TRP A N 1
ATOM 1883 C CA . TRP A 1 230 ? -8.856 -31.327 14.471 1.00 74.94 230 TRP A CA 1
ATOM 1884 C C . TRP A 1 230 ? -8.646 -29.852 14.783 1.00 74.94 230 TRP A C 1
ATOM 1886 O O . TRP A 1 230 ? -9.549 -29.180 15.273 1.00 74.94 230 TRP A O 1
ATOM 1896 N N . LEU A 1 231 ? -7.493 -29.327 14.390 1.00 74.00 231 LEU A N 1
ATOM 1897 C CA . LEU A 1 231 ? -7.147 -27.926 14.564 1.00 74.00 231 LEU A CA 1
ATOM 1898 C C . LEU A 1 231 ? -8.026 -26.993 13.717 1.00 74.00 231 LEU A C 1
ATOM 1900 O O . LEU A 1 231 ? -8.399 -25.907 14.159 1.00 74.00 231 LEU A O 1
ATOM 1904 N N . SER A 1 232 ? -8.425 -27.441 12.524 1.00 73.56 232 SER A N 1
ATOM 1905 C CA . SER A 1 232 ? -9.406 -26.736 11.688 1.00 73.56 232 SER A CA 1
ATOM 1906 C C . SER A 1 232 ? -10.803 -26.768 12.294 1.00 73.56 232 SER A C 1
ATOM 1908 O O . SER A 1 232 ? -11.507 -25.760 12.271 1.00 73.56 232 SER A O 1
ATOM 1910 N N . ALA A 1 233 ? -11.213 -27.909 12.853 1.00 78.75 233 ALA A N 1
ATOM 1911 C CA . ALA A 1 233 ? -12.495 -28.033 13.536 1.00 78.75 233 ALA A CA 1
ATOM 1912 C C . ALA A 1 233 ? -12.551 -27.111 14.762 1.00 78.75 233 ALA A C 1
ATOM 1914 O O . ALA A 1 233 ? -13.507 -26.347 14.913 1.00 78.75 233 ALA A O 1
ATOM 1915 N N . GLU A 1 234 ? -11.495 -27.103 15.582 1.00 77.94 234 GLU A N 1
ATOM 1916 C CA . GLU A 1 234 ? -11.339 -26.157 16.684 1.00 77.94 234 GLU A CA 1
ATOM 1917 C C . GLU A 1 234 ? -11.427 -24.720 16.177 1.00 77.94 234 GLU A C 1
ATOM 1919 O O . GLU A 1 234 ? -12.223 -23.940 16.696 1.00 77.94 234 GLU A O 1
ATOM 1924 N N . PHE A 1 235 ? -10.676 -24.353 15.137 1.00 78.69 235 PHE A N 1
ATOM 1925 C CA . PHE A 1 235 ? -10.724 -23.012 14.557 1.00 78.69 235 PHE A CA 1
ATOM 1926 C C . PHE A 1 235 ? -12.145 -22.590 14.162 1.00 78.69 235 PHE A C 1
ATOM 1928 O O . PHE A 1 235 ? -12.587 -21.505 14.538 1.00 78.69 235 PHE A O 1
ATOM 1935 N N . VAL A 1 236 ? -12.885 -23.442 13.447 1.00 82.00 236 VAL A N 1
ATOM 1936 C CA . VAL A 1 236 ? -14.261 -23.147 13.016 1.00 82.00 236 VAL A CA 1
ATOM 1937 C C . VAL A 1 236 ? -15.186 -22.957 14.219 1.00 82.00 236 VAL A C 1
ATOM 1939 O O . VAL A 1 236 ? -15.947 -21.987 14.250 1.00 82.00 236 VAL A O 1
ATOM 1942 N N . ILE A 1 237 ? -15.094 -23.824 15.233 1.00 83.50 237 ILE A N 1
ATOM 1943 C CA . ILE A 1 237 ? -15.878 -23.703 16.472 1.00 83.50 237 ILE A CA 1
ATOM 1944 C C . ILE A 1 237 ? -15.571 -22.374 17.170 1.00 83.50 237 ILE A C 1
ATOM 1946 O O . ILE A 1 237 ? -16.493 -21.636 17.526 1.00 83.50 237 ILE A O 1
ATOM 1950 N N . HIS A 1 238 ? -14.290 -22.030 17.315 1.00 80.69 238 HIS A N 1
ATOM 1951 C CA . HIS A 1 238 ? -13.867 -20.767 17.917 1.00 80.69 238 HIS A CA 1
ATOM 1952 C C . HIS A 1 238 ? -14.376 -19.563 17.124 1.00 80.69 238 HIS A C 1
ATOM 1954 O O . HIS A 1 238 ? -14.901 -18.616 17.710 1.00 80.69 238 HIS A O 1
ATOM 1960 N N . TYR A 1 239 ? -14.272 -19.607 15.797 1.00 86.44 239 TYR A N 1
ATOM 1961 C CA . TYR A 1 239 ? -14.715 -18.535 14.914 1.00 86.44 239 TYR A CA 1
ATOM 1962 C C . TYR A 1 239 ? -16.228 -18.299 15.030 1.00 86.44 239 TYR A C 1
ATOM 1964 O O . TYR A 1 239 ? -16.675 -17.155 15.134 1.00 86.44 239 TYR A O 1
ATOM 1972 N N . ILE A 1 240 ? -17.020 -19.376 15.093 1.00 88.81 240 ILE A N 1
ATOM 1973 C CA . ILE A 1 240 ? -18.470 -19.327 15.329 1.00 88.81 240 ILE A CA 1
ATOM 1974 C C . ILE A 1 240 ? -18.772 -18.735 16.710 1.00 88.81 240 ILE A C 1
ATOM 1976 O O . ILE A 1 240 ? -19.566 -17.798 16.828 1.00 88.81 240 ILE A O 1
ATOM 1980 N N . LEU A 1 241 ? -18.127 -19.239 17.761 1.00 89.31 241 LEU A N 1
ATOM 1981 C CA . LEU A 1 241 ? -18.363 -18.788 19.130 1.00 89.31 241 LEU A CA 1
ATOM 1982 C C . LEU A 1 241 ? -17.958 -17.311 19.330 1.00 89.31 241 LEU A C 1
ATOM 1984 O O . LEU A 1 241 ? -18.658 -16.574 20.026 1.00 89.31 241 LEU A O 1
ATOM 1988 N N . ALA A 1 242 ? -16.927 -16.827 18.632 1.00 89.94 242 ALA A N 1
ATOM 1989 C CA . ALA A 1 242 ? -16.536 -15.418 18.629 1.00 89.94 242 ALA A CA 1
ATOM 1990 C C . ALA A 1 242 ? -17.632 -14.483 18.072 1.00 89.94 242 ALA A C 1
ATOM 1992 O O . ALA A 1 242 ? -17.801 -13.370 18.580 1.00 89.94 242 ALA A O 1
ATOM 1993 N N . PHE A 1 243 ? -18.434 -14.921 17.087 1.00 92.19 243 PHE A N 1
ATOM 1994 C CA . PHE A 1 243 ? -19.615 -14.157 16.649 1.00 92.19 243 PHE A CA 1
ATOM 1995 C C . PHE A 1 243 ? -20.667 -14.067 17.755 1.00 92.19 243 PHE A C 1
ATOM 1997 O O . PHE A 1 243 ? -21.277 -13.012 17.948 1.00 92.19 243 PHE A O 1
ATOM 2004 N N . PHE A 1 244 ? -20.872 -15.153 18.506 1.00 93.25 244 PHE A N 1
ATOM 2005 C CA . PHE A 1 244 ? -21.826 -15.172 19.614 1.00 93.25 244 PHE A CA 1
ATOM 2006 C C . PHE A 1 244 ? -21.387 -14.282 20.779 1.00 93.25 244 PHE A C 1
ATOM 2008 O O . PHE A 1 244 ? -22.235 -13.630 21.398 1.00 93.25 244 PHE A O 1
ATOM 2015 N N . CYS A 1 245 ? -20.080 -14.157 21.030 1.00 94.31 245 CYS A N 1
ATOM 2016 C CA . CYS A 1 245 ? -19.549 -13.274 22.067 1.00 94.31 245 CYS A CA 1
ATOM 2017 C C . CYS A 1 245 ? -19.959 -11.811 21.903 1.00 94.31 245 CYS A C 1
ATOM 2019 O O . CYS A 1 245 ? -20.091 -11.117 22.910 1.00 94.31 245 CYS A O 1
ATOM 2021 N N . PHE A 1 246 ? -20.235 -11.338 20.683 1.00 94.81 246 PHE A N 1
ATOM 2022 C CA . PHE A 1 246 ? -20.804 -10.003 20.501 1.00 94.81 246 PHE A CA 1
ATOM 2023 C C . PHE A 1 246 ? -22.101 -9.846 21.292 1.00 94.81 246 PHE A C 1
ATOM 2025 O O . PHE A 1 246 ? -22.241 -8.892 22.054 1.00 94.81 246 PHE A O 1
ATOM 2032 N N . PHE A 1 247 ? -23.024 -10.801 21.183 1.00 95.69 247 PHE A N 1
ATOM 2033 C CA . PHE A 1 247 ? -24.285 -10.731 21.911 1.00 95.69 247 PHE A CA 1
ATOM 2034 C C . PHE A 1 247 ? -24.062 -10.813 23.419 1.00 95.69 247 PHE A C 1
ATOM 2036 O O . PHE A 1 247 ? -24.644 -10.005 24.138 1.00 95.69 247 PHE A O 1
ATOM 2043 N N . LEU A 1 248 ? -23.182 -11.702 23.891 1.00 96.44 248 LEU A N 1
ATOM 2044 C CA . LEU A 1 248 ? -22.891 -11.872 25.322 1.00 96.44 248 LEU A CA 1
ATOM 2045 C C . LEU A 1 248 ? -22.305 -10.597 25.948 1.00 96.44 248 LEU A C 1
ATOM 2047 O O . LEU A 1 248 ? -22.785 -10.131 26.982 1.00 96.44 248 LEU A O 1
ATOM 2051 N N . ILE A 1 249 ? -21.322 -9.974 25.286 1.00 96.25 249 ILE A N 1
ATOM 2052 C CA . ILE A 1 249 ? -20.715 -8.718 25.749 1.00 96.25 249 ILE A CA 1
ATOM 2053 C C . ILE A 1 249 ? -21.743 -7.583 25.749 1.00 96.25 249 ILE A C 1
ATOM 2055 O O . ILE A 1 249 ? -21.824 -6.804 26.703 1.00 96.25 249 ILE A O 1
ATOM 2059 N N . MET A 1 250 ? -22.586 -7.501 24.719 1.00 95.44 250 MET A N 1
ATOM 2060 C CA . MET A 1 250 ? -23.687 -6.540 24.697 1.00 95.44 250 MET A CA 1
ATOM 2061 C C . MET A 1 250 ? -24.727 -6.836 25.801 1.00 95.44 250 MET A C 1
ATOM 2063 O O . MET A 1 250 ? -25.308 -5.901 26.349 1.00 95.44 250 MET A O 1
ATOM 2067 N N . GLY A 1 251 ? -24.924 -8.102 26.181 1.00 95.56 251 GLY A N 1
ATOM 2068 C CA . GLY A 1 251 ? -25.816 -8.536 27.262 1.00 95.56 251 GLY A CA 1
ATOM 2069 C C . GLY A 1 251 ? -25.381 -8.086 28.659 1.00 95.56 251 GLY A C 1
ATOM 2070 O O . GLY A 1 251 ? -26.197 -7.607 29.455 1.00 95.56 251 GLY A O 1
ATOM 2071 N N . ILE A 1 252 ? -24.080 -8.180 28.948 1.00 96.38 252 ILE A N 1
ATOM 2072 C CA . ILE A 1 252 ? -23.503 -7.708 30.218 1.00 96.38 252 ILE A CA 1
ATOM 2073 C C . ILE A 1 252 ? -23.321 -6.186 30.263 1.00 96.38 252 ILE A C 1
ATOM 2075 O O . ILE A 1 252 ? -23.281 -5.601 31.344 1.00 96.38 252 ILE A O 1
ATOM 2079 N N . SER A 1 253 ? -23.253 -5.526 29.104 1.00 95.38 253 SER A N 1
ATOM 2080 C CA . SER A 1 253 ? -23.019 -4.084 29.015 1.00 95.38 253 SER A CA 1
ATOM 2081 C C . SER A 1 253 ? -24.203 -3.276 29.570 1.00 95.38 253 SER A C 1
ATOM 2083 O O . SER A 1 253 ? -25.335 -3.415 29.089 1.00 95.38 253 SER A O 1
ATOM 2085 N N . PRO A 1 254 ? -23.981 -2.376 30.547 1.00 93.38 254 PRO A N 1
ATOM 2086 C CA . PRO A 1 254 ? -25.037 -1.507 31.055 1.00 93.38 254 PRO A CA 1
ATOM 2087 C C . PRO A 1 254 ? -25.590 -0.571 29.974 1.00 93.38 254 PRO A C 1
ATOM 2089 O O . PRO A 1 254 ? -24.865 -0.123 29.089 1.00 93.38 254 PRO A O 1
ATOM 2092 N N . GLN A 1 255 ? -26.876 -0.230 30.067 1.00 90.94 255 GLN A N 1
ATOM 2093 C CA . GLN A 1 255 ? -27.544 0.674 29.113 1.00 90.94 255 GLN A CA 1
ATOM 2094 C C . GLN A 1 255 ? -27.543 2.138 29.569 1.00 90.94 255 GLN A C 1
ATOM 2096 O O . GLN A 1 255 ? -27.710 3.044 28.757 1.00 90.94 255 GLN A O 1
ATOM 2101 N N . LYS A 1 256 ? -27.375 2.375 30.874 1.00 91.88 256 LYS A N 1
ATOM 2102 C CA . LYS A 1 256 ? -27.330 3.715 31.467 1.00 91.88 256 LYS A CA 1
ATOM 2103 C C . LYS A 1 256 ? -25.909 4.279 31.399 1.00 91.88 256 LYS A C 1
ATOM 2105 O O . LYS A 1 256 ? -24.943 3.537 31.217 1.00 91.88 256 LYS A O 1
ATOM 2110 N N . LYS A 1 257 ? -25.779 5.596 31.572 1.00 93.12 257 LYS A N 1
ATOM 2111 C CA . LYS A 1 257 ? -24.478 6.242 31.764 1.00 93.12 257 LYS A CA 1
ATOM 2112 C C . LYS A 1 257 ? -23.839 5.706 33.050 1.00 93.12 257 LYS A C 1
ATOM 2114 O O . LYS A 1 257 ? -24.428 5.813 34.119 1.00 93.12 257 LYS A O 1
ATOM 2119 N N . MET A 1 258 ? -22.644 5.149 32.920 1.00 94.56 258 MET A N 1
ATOM 2120 C CA . MET A 1 258 ? -21.802 4.638 34.000 1.00 94.56 258 MET A CA 1
ATOM 2121 C C . MET A 1 258 ? -20.566 5.529 34.153 1.00 94.56 258 MET A C 1
ATOM 2123 O O . MET A 1 258 ? -20.208 6.268 33.230 1.00 94.56 258 MET A O 1
ATOM 2127 N N . PHE A 1 259 ? -19.860 5.425 35.282 1.00 92.56 259 PHE A N 1
ATOM 2128 C CA . PHE A 1 259 ? -18.610 6.168 35.499 1.00 92.56 259 PHE A CA 1
ATOM 2129 C C . PHE A 1 259 ? -17.549 5.843 34.429 1.00 92.56 259 PHE A C 1
ATOM 2131 O O . PHE A 1 259 ? -16.840 6.727 33.955 1.00 92.56 259 PHE A O 1
ATOM 2138 N N . PHE A 1 260 ? -17.505 4.590 33.965 1.00 92.38 260 PHE A N 1
ATOM 2139 C CA . PHE A 1 260 ? -16.581 4.130 32.928 1.00 92.38 260 PHE A CA 1
ATOM 2140 C C . PHE A 1 260 ? -17.086 4.354 31.493 1.00 92.38 260 PHE A C 1
ATOM 2142 O O . PHE A 1 260 ? -16.331 4.120 30.550 1.00 92.38 260 PHE A O 1
ATOM 2149 N N . SER A 1 261 ? -18.318 4.852 31.279 1.00 92.88 261 SER A N 1
ATOM 2150 C CA . SER A 1 261 ? -18.814 5.164 29.922 1.00 92.88 261 SER A CA 1
ATOM 2151 C C . SER A 1 261 ? -17.857 6.095 29.182 1.00 92.88 261 SER A C 1
ATOM 2153 O O . SER A 1 261 ? -17.645 5.963 27.978 1.00 92.88 261 SER A O 1
ATOM 2155 N N . TYR A 1 262 ? -17.250 7.023 29.922 1.00 91.81 262 TYR A N 1
ATOM 2156 C CA . TYR A 1 262 ? -16.287 7.983 29.406 1.00 91.81 262 TYR A CA 1
ATOM 2157 C C . TYR A 1 262 ? -15.048 7.315 28.778 1.00 91.81 262 TYR A C 1
ATOM 2159 O O . TYR A 1 262 ? -14.604 7.759 27.716 1.00 91.81 262 TYR A O 1
ATOM 2167 N N . VAL A 1 263 ? -14.551 6.212 29.351 1.00 94.19 263 VAL A N 1
ATOM 2168 C CA . VAL A 1 263 ? -13.434 5.429 28.789 1.00 94.19 263 VAL A CA 1
ATOM 2169 C C . VAL A 1 263 ? -13.797 4.923 27.394 1.00 94.19 263 VAL A C 1
ATOM 2171 O O . VAL A 1 263 ? -13.045 5.106 26.442 1.00 94.19 263 VAL A O 1
ATOM 2174 N N . GLY A 1 264 ? -14.999 4.370 27.231 1.00 91.31 264 GLY A N 1
ATOM 2175 C CA . GLY A 1 264 ? -15.466 3.851 25.946 1.00 91.31 264 GLY A CA 1
ATOM 2176 C C . GLY A 1 264 ? -15.740 4.924 24.892 1.00 91.31 264 GLY A C 1
ATOM 2177 O O . GLY A 1 264 ? -15.624 4.662 23.691 1.00 91.31 264 GLY A O 1
ATOM 2178 N N . THR A 1 265 ? -16.059 6.155 25.308 1.00 90.50 265 THR A N 1
ATOM 2179 C CA . THR A 1 265 ? -16.156 7.297 24.381 1.00 90.50 265 THR A CA 1
ATOM 2180 C C . THR A 1 265 ? -14.799 7.724 23.815 1.00 90.50 265 THR A C 1
ATOM 2182 O O . THR A 1 265 ? -14.754 8.222 22.693 1.00 90.50 265 THR A O 1
ATOM 2185 N N . HIS A 1 266 ? -13.711 7.465 24.548 1.00 92.25 266 HIS A N 1
ATOM 2186 C CA . HIS A 1 266 ? -12.337 7.847 24.207 1.00 92.25 266 HIS A CA 1
ATOM 2187 C C . HIS A 1 266 ? -11.409 6.631 24.085 1.00 92.25 266 HIS A C 1
ATOM 2189 O O . HIS A 1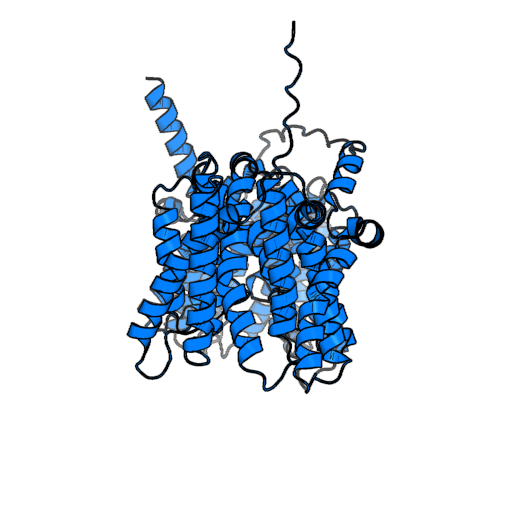 266 ? -10.200 6.746 24.277 1.00 92.25 266 HIS A O 1
ATOM 2195 N N . SER A 1 267 ? -11.957 5.463 23.735 1.00 93.06 267 SER A N 1
ATOM 2196 C CA . SER A 1 267 ? -11.212 4.197 23.709 1.00 93.06 267 SER A CA 1
ATOM 2197 C C . SER A 1 267 ? -10.002 4.226 22.771 1.00 93.06 267 SER A C 1
ATOM 2199 O O . SER A 1 267 ? -9.053 3.483 22.982 1.00 93.06 267 SER A O 1
ATOM 2201 N N . VAL A 1 268 ? -10.009 5.110 21.766 1.00 91.31 268 VAL A N 1
ATOM 2202 C CA . VAL A 1 268 ? -8.893 5.365 20.839 1.00 91.31 268 VAL A CA 1
ATOM 2203 C C . VAL A 1 268 ? -7.604 5.779 21.563 1.00 91.31 268 VAL A C 1
ATOM 2205 O O . VAL A 1 268 ? -6.531 5.349 21.149 1.00 91.31 268 VAL A O 1
ATOM 2208 N N . TYR A 1 269 ? -7.690 6.559 22.648 1.00 93.75 269 TYR A N 1
ATOM 2209 C CA . TYR A 1 269 ? -6.507 7.005 23.399 1.00 93.75 269 TYR A CA 1
ATOM 2210 C C . TYR A 1 269 ? -5.885 5.862 24.187 1.00 93.75 269 TYR A C 1
ATOM 2212 O O . TYR A 1 269 ? -4.695 5.604 24.039 1.00 93.75 269 TYR A O 1
ATOM 2220 N N . ALA A 1 270 ? -6.699 5.130 24.957 1.00 94.00 270 ALA A N 1
ATOM 2221 C CA . ALA A 1 270 ? -6.237 3.923 25.636 1.00 94.00 270 ALA A CA 1
ATOM 2222 C C . ALA A 1 270 ? -5.634 2.942 24.627 1.00 94.00 270 ALA A C 1
ATOM 2224 O O . ALA A 1 270 ? -4.498 2.516 24.796 1.00 94.00 270 ALA A O 1
ATOM 2225 N N . TYR A 1 271 ? -6.345 2.675 23.528 1.00 92.56 271 TYR A N 1
ATOM 2226 C CA . TYR A 1 271 ? -5.894 1.790 22.460 1.00 92.56 271 TYR A CA 1
ATOM 2227 C C . TYR A 1 271 ? -4.539 2.197 21.864 1.00 92.56 271 TYR A C 1
ATOM 2229 O O . TYR A 1 271 ? -3.661 1.355 21.733 1.00 92.56 271 TYR A O 1
ATOM 2237 N N . GLY A 1 272 ? -4.349 3.465 21.496 1.00 90.25 272 GLY A N 1
ATOM 2238 C CA . GLY A 1 272 ? -3.112 3.901 20.850 1.00 90.25 272 GLY A CA 1
ATOM 2239 C C . GLY A 1 272 ? -1.934 3.965 21.818 1.00 90.25 272 GLY A C 1
ATOM 2240 O O . GLY A 1 272 ? -0.847 3.503 21.493 1.00 90.25 272 GLY A O 1
ATOM 2241 N N . LEU A 1 273 ? -2.149 4.523 23.012 1.00 93.50 273 LEU A N 1
ATOM 2242 C CA . LEU A 1 273 ? -1.063 4.940 23.901 1.00 93.50 273 LEU A CA 1
ATOM 2243 C C . LEU A 1 273 ? -0.550 3.829 24.822 1.00 93.50 273 LEU A C 1
ATOM 2245 O O . LEU A 1 273 ? 0.633 3.834 25.156 1.00 93.50 273 LEU A O 1
ATOM 2249 N N . HIS A 1 274 ? -1.384 2.850 25.199 1.00 93.00 274 HIS A N 1
ATOM 2250 C CA . HIS A 1 274 ? -0.936 1.768 26.092 1.00 93.00 274 HIS A CA 1
ATOM 2251 C C . HIS A 1 274 ? 0.199 0.939 25.478 1.00 93.00 274 HIS A C 1
ATOM 2253 O O . HIS A 1 274 ? 1.050 0.431 26.200 1.00 93.00 274 HIS A O 1
ATOM 2259 N N . LEU A 1 275 ? 0.235 0.852 24.144 1.00 91.38 275 LEU A N 1
ATOM 2260 C CA . LEU A 1 275 ? 1.246 0.119 23.387 1.00 91.38 275 LEU A CA 1
ATOM 2261 C C . LEU A 1 275 ? 2.660 0.612 23.690 1.00 91.38 275 LEU A C 1
ATOM 2263 O O . LEU A 1 275 ? 3.558 -0.192 23.913 1.00 91.38 275 LEU A O 1
ATOM 2267 N N . PHE A 1 276 ? 2.838 1.931 23.733 1.00 91.50 276 PHE A N 1
ATOM 2268 C CA . PHE A 1 276 ? 4.130 2.569 23.973 1.00 91.50 276 PHE A CA 1
ATOM 2269 C C . PHE A 1 276 ? 4.619 2.291 25.383 1.00 91.50 276 PHE A C 1
ATOM 2271 O O . PHE A 1 276 ? 5.776 1.932 25.570 1.00 91.50 276 PHE A O 1
ATOM 2278 N N . LEU A 1 277 ? 3.718 2.397 26.364 1.00 89.88 277 LEU A N 1
ATOM 2279 C CA . LEU A 1 277 ? 4.058 2.098 27.745 1.00 89.88 277 LEU A CA 1
ATOM 2280 C C . LEU A 1 277 ? 4.448 0.628 27.897 1.00 89.88 277 LEU A C 1
ATOM 2282 O O . LEU A 1 277 ? 5.462 0.336 28.507 1.00 89.88 277 LEU A O 1
ATOM 2286 N N . ILE A 1 278 ? 3.696 -0.301 27.307 1.00 88.44 278 ILE A N 1
ATOM 2287 C CA . ILE A 1 278 ? 4.011 -1.730 27.410 1.00 88.44 278 ILE A CA 1
ATOM 2288 C C . ILE A 1 278 ? 5.359 -2.053 26.760 1.00 88.44 278 ILE A C 1
ATOM 2290 O O . ILE A 1 278 ? 6.139 -2.792 27.350 1.00 88.44 278 ILE A O 1
ATOM 2294 N N . VAL A 1 279 ? 5.656 -1.498 25.582 1.00 89.06 279 VAL A N 1
ATOM 2295 C CA . VAL A 1 279 ? 6.964 -1.674 24.928 1.00 89.06 279 VAL A CA 1
ATOM 2296 C C . VAL A 1 279 ? 8.088 -1.085 25.783 1.00 89.06 279 VAL A C 1
ATOM 2298 O O . VAL A 1 279 ? 9.089 -1.756 26.014 1.00 89.06 279 VAL A O 1
ATOM 2301 N N . PHE A 1 280 ? 7.898 0.120 26.320 1.00 89.31 280 PHE A N 1
ATOM 2302 C CA . PHE A 1 280 ? 8.880 0.771 27.183 1.00 89.31 280 PHE A CA 1
ATOM 2303 C C . PHE A 1 280 ? 9.131 -0.010 28.481 1.00 89.31 280 PHE A C 1
ATOM 2305 O O . PHE A 1 280 ? 10.278 -0.280 28.826 1.00 89.31 280 PHE A O 1
ATOM 2312 N N . LEU A 1 281 ? 8.071 -0.436 29.177 1.00 87.38 281 LEU A N 1
ATOM 2313 C CA . LEU A 1 281 ? 8.179 -1.235 30.401 1.00 87.38 281 LEU A CA 1
ATOM 2314 C C . LEU A 1 281 ? 8.856 -2.580 30.123 1.00 87.38 281 LEU A C 1
ATOM 2316 O O . LEU A 1 281 ? 9.696 -3.007 30.904 1.00 87.38 281 LEU A O 1
ATOM 2320 N N . ARG A 1 282 ? 8.553 -3.225 28.986 1.00 85.00 282 ARG A N 1
ATOM 2321 C CA . ARG A 1 282 ? 9.209 -4.480 28.585 1.00 85.00 282 ARG A CA 1
ATOM 2322 C C . ARG A 1 282 ? 10.716 -4.335 28.410 1.00 85.00 282 ARG A C 1
ATOM 2324 O O . ARG A 1 282 ? 11.420 -5.305 28.660 1.00 85.00 282 ARG A O 1
ATOM 2331 N N . ALA A 1 283 ? 11.177 -3.172 27.960 1.00 85.25 283 ALA A N 1
ATOM 2332 C CA . ALA A 1 283 ? 12.588 -2.908 27.712 1.00 85.25 283 ALA A CA 1
ATOM 2333 C C . ALA A 1 283 ? 13.349 -2.396 28.948 1.00 85.25 283 ALA A C 1
ATOM 2335 O O . ALA A 1 283 ? 14.572 -2.445 28.956 1.00 85.25 283 ALA A O 1
ATOM 2336 N N . THR A 1 284 ? 12.649 -1.888 29.969 1.00 85.81 284 THR A N 1
ATOM 2337 C CA . THR A 1 284 ? 13.272 -1.184 31.109 1.00 85.81 284 THR A CA 1
ATOM 2338 C C . THR A 1 284 ? 13.071 -1.863 32.461 1.00 85.81 284 THR A C 1
ATOM 2340 O O . THR A 1 284 ? 13.852 -1.606 33.372 1.00 85.81 284 THR A O 1
ATOM 2343 N N . MET A 1 285 ? 12.047 -2.707 32.619 1.00 84.88 285 MET A N 1
ATOM 2344 C CA . MET A 1 285 ? 11.739 -3.380 33.885 1.00 84.88 285 MET A CA 1
ATOM 2345 C C . MET A 1 285 ? 12.101 -4.865 33.863 1.00 84.88 285 MET A C 1
ATOM 2347 O O . MET A 1 285 ? 11.978 -5.536 32.836 1.00 84.88 285 MET A O 1
ATOM 2351 N N . GLU A 1 286 ? 12.492 -5.385 35.027 1.00 82.25 286 GLU A N 1
ATOM 2352 C CA . GLU A 1 286 ? 12.684 -6.820 35.237 1.00 82.25 286 GLU A CA 1
ATOM 2353 C C . GLU A 1 286 ? 11.345 -7.576 35.315 1.00 82.25 286 GLU A C 1
ATOM 2355 O O . GLU A 1 286 ? 10.375 -7.042 35.865 1.00 82.25 286 GLU A O 1
ATOM 2360 N N . PRO A 1 287 ? 11.287 -8.833 34.827 1.00 83.56 287 PRO A N 1
ATOM 2361 C CA . PRO A 1 287 ? 10.083 -9.649 34.901 1.00 83.56 287 PRO A CA 1
ATOM 2362 C C . PRO A 1 287 ? 9.578 -9.880 36.330 1.00 83.56 287 PRO A C 1
ATOM 2364 O O . PRO A 1 287 ? 10.320 -10.158 37.269 1.00 83.56 287 PRO A O 1
ATOM 2367 N N . VAL A 1 288 ? 8.260 -9.861 36.463 1.00 84.56 288 VAL A N 1
ATOM 2368 C CA . VAL A 1 288 ? 7.506 -10.118 37.681 1.00 84.56 288 VAL A CA 1
ATOM 2369 C C . VAL A 1 288 ? 7.459 -11.620 37.984 1.00 84.56 288 VAL A C 1
ATOM 2371 O O . VAL A 1 288 ? 6.856 -12.401 37.248 1.00 84.56 288 VAL A O 1
ATOM 2374 N N . SER A 1 289 ? 8.040 -12.030 39.113 1.00 80.31 289 SER A N 1
ATOM 2375 C CA . SER A 1 289 ? 8.179 -13.443 39.504 1.00 80.31 289 SER A CA 1
ATOM 2376 C C . SER A 1 289 ? 7.138 -13.940 40.524 1.00 80.31 289 SER A C 1
ATOM 2378 O O . SER A 1 289 ? 6.887 -15.140 40.620 1.00 80.31 289 SER A O 1
ATOM 2380 N N . GLY A 1 290 ? 6.473 -13.047 41.269 1.00 85.56 290 GLY A N 1
ATOM 2381 C CA . GLY A 1 290 ? 5.503 -13.412 42.315 1.00 85.56 290 GLY A CA 1
ATOM 2382 C C . GLY A 1 290 ? 4.041 -13.452 41.848 1.00 85.56 290 GLY A C 1
ATOM 2383 O O . GLY A 1 290 ? 3.624 -12.635 41.028 1.00 85.56 290 GLY A O 1
ATOM 2384 N N . ARG A 1 291 ? 3.212 -14.336 42.432 1.00 88.06 291 ARG A N 1
ATOM 2385 C CA . ARG A 1 291 ? 1.754 -14.391 42.158 1.00 88.06 291 ARG A CA 1
ATOM 2386 C C . ARG A 1 291 ? 1.042 -13.081 42.501 1.00 88.06 291 ARG A C 1
ATOM 2388 O O . ARG A 1 291 ? 0.289 -12.566 41.684 1.00 88.06 291 ARG A O 1
ATOM 2395 N N . LEU A 1 292 ? 1.303 -12.522 43.689 1.00 89.00 292 LEU A N 1
ATOM 2396 C CA . LEU A 1 292 ? 0.724 -11.237 44.101 1.00 89.00 292 LEU A CA 1
ATOM 2397 C C . LEU A 1 292 ? 1.140 -10.120 43.140 1.00 89.00 292 LEU A C 1
ATOM 2399 O O . LEU A 1 292 ? 0.303 -9.343 42.693 1.00 89.00 292 LEU A O 1
ATOM 2403 N N . ALA A 1 293 ? 2.421 -10.077 42.781 1.00 88.31 293 ALA A N 1
ATOM 2404 C CA . ALA A 1 293 ? 2.938 -9.080 41.861 1.00 88.31 293 ALA A CA 1
ATOM 2405 C C . ALA A 1 293 ? 2.338 -9.236 40.449 1.00 88.31 293 ALA A C 1
ATOM 2407 O O . ALA A 1 293 ? 1.997 -8.233 39.832 1.00 88.31 293 ALA A O 1
ATOM 2408 N N . ALA A 1 294 ? 2.103 -10.463 39.968 1.00 88.50 294 ALA A N 1
ATOM 2409 C CA . ALA A 1 294 ? 1.402 -10.709 38.706 1.00 88.50 294 ALA A CA 1
ATOM 2410 C C . ALA A 1 294 ? -0.067 -10.263 38.756 1.00 88.50 294 ALA A C 1
ATOM 2412 O O . ALA A 1 294 ? -0.550 -9.644 37.810 1.00 88.50 294 ALA A O 1
ATOM 2413 N N . VAL A 1 295 ? -0.771 -10.496 39.869 1.00 90.56 295 VAL A N 1
ATOM 2414 C CA . VAL A 1 295 ? -2.130 -9.964 40.070 1.00 90.56 295 VAL A CA 1
ATOM 2415 C C . VAL A 1 295 ? -2.121 -8.434 40.048 1.00 90.56 295 VAL A C 1
ATOM 2417 O O . VAL A 1 295 ? -2.916 -7.834 39.327 1.00 90.56 295 VAL A O 1
ATOM 2420 N N . LEU A 1 296 ? -1.205 -7.790 40.778 1.00 90.81 296 LEU A N 1
ATOM 2421 C CA . LEU A 1 296 ? -1.069 -6.330 40.786 1.00 90.81 296 LEU A CA 1
ATOM 2422 C C . LEU A 1 296 ? -0.723 -5.781 39.397 1.00 90.81 296 LEU A C 1
ATOM 2424 O O . LEU A 1 296 ? -1.293 -4.773 38.984 1.00 90.81 296 LEU A O 1
ATOM 2428 N N . TRP A 1 297 ? 0.141 -6.470 38.649 1.00 89.62 297 TRP A N 1
ATOM 2429 C CA . TRP A 1 297 ? 0.491 -6.128 37.273 1.00 89.62 297 TRP A CA 1
ATOM 2430 C C . TRP A 1 297 ? -0.728 -6.176 36.348 1.00 89.62 297 TRP A C 1
ATOM 2432 O O . TRP A 1 297 ? -1.002 -5.214 35.634 1.00 89.62 297 TRP A O 1
ATOM 2442 N N . LEU A 1 298 ? -1.520 -7.251 36.397 1.00 90.94 298 LEU A N 1
ATOM 2443 C CA . LEU A 1 298 ? -2.757 -7.352 35.617 1.00 90.94 298 LEU A CA 1
ATOM 2444 C C . LEU A 1 298 ? -3.761 -6.262 36.001 1.00 90.94 298 LEU A C 1
ATOM 2446 O O . LEU A 1 298 ? -4.349 -5.618 35.127 1.00 90.94 298 LEU A O 1
ATOM 2450 N N . LEU A 1 299 ? -3.934 -6.025 37.304 1.00 92.50 299 LEU A N 1
ATOM 2451 C CA . LEU A 1 299 ? -4.840 -5.000 37.809 1.00 92.50 299 LEU A CA 1
ATOM 2452 C C . LEU A 1 299 ? -4.389 -3.589 37.429 1.00 92.50 299 LEU A C 1
ATOM 2454 O O . LEU A 1 299 ? -5.260 -2.754 37.197 1.00 92.50 299 LEU A O 1
ATOM 2458 N N . ALA A 1 300 ? -3.085 -3.330 37.277 1.00 92.19 300 ALA A N 1
ATOM 2459 C CA . ALA A 1 300 ? -2.541 -2.037 36.853 1.00 92.19 300 ALA A CA 1
ATOM 2460 C C . ALA A 1 300 ? -3.012 -1.610 35.449 1.00 92.19 300 ALA A C 1
ATOM 2462 O O . ALA A 1 300 ? -3.106 -0.411 35.166 1.00 92.19 300 ALA A O 1
ATOM 2463 N N . GLY A 1 301 ? -3.409 -2.558 34.592 1.00 92.88 301 GLY A N 1
ATOM 2464 C CA . GLY A 1 301 ? -3.999 -2.257 33.286 1.00 92.88 301 GLY A CA 1
ATOM 2465 C C . GLY A 1 301 ? -5.311 -1.461 33.373 1.00 92.88 301 GLY A C 1
ATOM 2466 O O . GLY A 1 301 ? -5.599 -0.632 32.503 1.00 92.88 301 GLY A O 1
ATOM 2467 N N . ILE A 1 302 ? -6.095 -1.646 34.443 1.00 95.19 302 ILE A N 1
ATOM 2468 C CA . ILE A 1 302 ? -7.361 -0.932 34.656 1.00 95.19 302 ILE A CA 1
ATOM 2469 C C . ILE A 1 302 ? -7.123 0.567 34.920 1.00 95.19 302 ILE A C 1
ATOM 2471 O O . ILE A 1 302 ? -7.572 1.368 34.095 1.00 95.19 302 ILE A O 1
ATOM 2475 N N . PRO A 1 303 ? -6.419 0.998 35.991 1.00 95.94 303 PRO A N 1
ATOM 2476 C CA . PRO A 1 303 ? -6.168 2.413 36.247 1.00 95.94 303 PRO A CA 1
ATOM 2477 C C . PRO A 1 303 ? -5.363 3.058 35.118 1.00 95.94 303 PRO A C 1
ATOM 2479 O O . PRO A 1 303 ? -5.647 4.202 34.770 1.00 95.94 303 PRO A O 1
ATOM 2482 N N . LEU A 1 304 ? -4.454 2.323 34.463 1.00 95.06 304 LEU A N 1
ATOM 2483 C CA . LEU A 1 304 ? -3.773 2.811 33.264 1.00 95.06 304 LEU A CA 1
ATOM 2484 C C . LEU A 1 304 ? -4.769 3.193 32.161 1.00 95.06 304 LEU A C 1
ATOM 2486 O O . LEU A 1 304 ? -4.646 4.253 31.553 1.00 95.06 304 LEU A O 1
ATOM 2490 N N . THR A 1 305 ? -5.793 2.373 31.918 1.00 95.81 305 THR A N 1
ATOM 2491 C CA . THR A 1 305 ? -6.825 2.677 30.915 1.00 95.81 305 THR A CA 1
ATOM 2492 C C . THR A 1 305 ? -7.571 3.980 31.245 1.00 95.81 305 THR A C 1
ATOM 2494 O O . THR A 1 305 ? -7.843 4.793 30.353 1.00 95.81 305 THR A O 1
ATOM 2497 N N . PHE A 1 306 ? -7.869 4.228 32.524 1.00 96.31 306 PHE A N 1
ATOM 2498 C CA . PHE A 1 306 ? -8.466 5.494 32.970 1.00 96.31 306 PHE A CA 1
ATOM 2499 C C . PHE A 1 306 ? -7.496 6.673 32.820 1.00 96.31 306 PHE A C 1
ATOM 2501 O O . PHE A 1 306 ? -7.890 7.725 32.314 1.00 96.31 306 PHE A O 1
ATOM 2508 N N . LEU A 1 307 ? -6.224 6.491 33.178 1.00 95.88 307 LEU A N 1
ATOM 2509 C CA . LEU A 1 307 ? -5.182 7.507 33.033 1.00 95.88 307 LEU A CA 1
ATOM 2510 C C . LEU A 1 307 ? -5.005 7.922 31.568 1.00 95.88 307 LEU A C 1
ATOM 2512 O O . LEU A 1 307 ? -5.039 9.110 31.253 1.00 95.88 307 LEU A O 1
ATOM 2516 N N . LEU A 1 308 ? -4.898 6.958 30.653 1.00 95.44 308 LEU A N 1
ATOM 2517 C CA . LEU A 1 308 ? -4.702 7.222 29.224 1.00 95.44 308 LEU A CA 1
ATOM 2518 C C . LEU A 1 308 ? -5.913 7.891 28.561 1.00 95.44 308 LEU A C 1
ATOM 2520 O O . LEU A 1 308 ? -5.771 8.562 27.542 1.00 95.44 308 LEU A O 1
ATOM 2524 N N . THR A 1 309 ? -7.109 7.733 29.131 1.00 94.88 309 THR A N 1
ATOM 2525 C CA . THR A 1 309 ? -8.326 8.415 28.656 1.00 94.88 309 THR A CA 1
ATOM 2526 C C . THR A 1 309 ? -8.606 9.732 29.386 1.00 94.88 309 THR A C 1
ATOM 2528 O O . THR A 1 309 ? -9.556 10.446 29.039 1.00 94.88 309 THR A O 1
ATOM 2531 N N . SER A 1 310 ? -7.782 10.098 30.369 1.00 95.12 310 SER A N 1
ATOM 2532 C CA . SER A 1 310 ? -7.954 11.311 31.168 1.00 95.12 310 SER A CA 1
ATOM 2533 C C . SER A 1 310 ? -7.900 12.590 30.311 1.00 95.12 310 SER A C 1
ATOM 2535 O O . SER A 1 310 ? -7.275 12.614 29.245 1.00 95.12 310 SER A O 1
ATOM 2537 N N . PRO A 1 311 ? -8.569 13.680 30.729 1.00 93.56 311 PRO A N 1
ATOM 2538 C CA . PRO A 1 311 ? -8.542 14.944 29.994 1.00 93.56 311 PRO A CA 1
ATOM 2539 C C . PRO A 1 311 ? -7.133 15.492 29.685 1.00 93.56 311 PRO A C 1
ATOM 2541 O O . PRO A 1 311 ? -6.947 15.910 28.542 1.00 93.56 311 PRO A O 1
ATOM 2544 N N . PRO A 1 312 ? -6.140 15.450 30.603 1.00 94.25 312 PRO A N 1
ATOM 2545 C CA . PRO A 1 312 ? -4.782 15.921 30.314 1.00 94.25 312 PRO A CA 1
ATOM 2546 C C . PRO A 1 312 ? -4.104 15.139 29.186 1.00 94.25 312 PRO A C 1
ATOM 2548 O O . PRO A 1 312 ? -3.625 15.736 28.224 1.00 94.25 312 PRO A O 1
ATOM 2551 N N . VAL A 1 313 ? -4.137 13.801 29.244 1.00 94.00 313 VAL A N 1
ATOM 2552 C CA . VAL A 1 313 ? -3.542 12.947 28.201 1.00 94.00 313 VAL A CA 1
ATOM 2553 C C . VAL A 1 313 ? -4.232 13.187 26.864 1.00 94.00 313 VAL A C 1
ATOM 2555 O O . VAL A 1 313 ? -3.573 13.348 25.837 1.00 94.00 313 VAL A O 1
ATOM 2558 N N . ARG A 1 314 ? -5.566 13.294 26.863 1.00 92.62 314 ARG A N 1
ATOM 2559 C CA . ARG A 1 314 ? -6.296 13.617 25.636 1.00 92.62 314 ARG A CA 1
ATOM 2560 C C . ARG A 1 314 ? -5.879 14.959 25.069 1.00 92.62 314 ARG A C 1
ATOM 2562 O O . ARG A 1 314 ? -5.664 15.043 23.872 1.00 92.62 314 ARG A O 1
ATOM 2569 N N . TRP A 1 315 ? -5.756 15.991 25.896 1.00 90.00 315 TRP A N 1
ATOM 2570 C CA . TRP A 1 315 ? -5.352 17.316 25.436 1.00 90.00 315 TRP A CA 1
ATOM 2571 C C . TRP A 1 315 ? -3.983 17.287 24.739 1.00 90.00 315 TRP A C 1
ATOM 2573 O O . TRP A 1 315 ? -3.869 17.823 23.638 1.00 90.00 315 TRP A O 1
ATOM 2583 N N . ILE A 1 316 ? -3.011 16.565 25.308 1.00 91.62 316 ILE A N 1
ATOM 2584 C CA . ILE A 1 316 ? -1.664 16.390 24.737 1.00 91.62 316 ILE A CA 1
ATOM 2585 C C . ILE A 1 316 ? -1.711 15.623 23.406 1.00 91.62 316 ILE A C 1
ATOM 2587 O O . ILE A 1 316 ? -1.121 16.052 22.418 1.00 91.62 316 ILE A O 1
ATOM 2591 N N . PHE A 1 317 ? -2.424 14.492 23.355 1.00 90.94 317 PHE A N 1
ATOM 2592 C CA . PHE A 1 317 ? -2.384 13.581 22.202 1.00 90.94 317 PHE A CA 1
ATOM 2593 C C . PHE A 1 317 ? -3.462 13.833 21.139 1.00 90.94 317 PHE A C 1
ATOM 2595 O O . PHE A 1 317 ? -3.439 13.216 20.070 1.00 90.94 317 PHE A O 1
ATOM 2602 N N . ARG A 1 318 ? -4.396 14.757 21.380 1.00 88.06 318 ARG A N 1
ATOM 2603 C CA . ARG A 1 318 ? -5.475 15.110 20.446 1.00 88.06 318 ARG A CA 1
ATOM 2604 C C . ARG A 1 318 ? -4.986 15.509 19.048 1.00 88.06 318 ARG A C 1
ATOM 2606 O O . ARG A 1 318 ? -5.624 15.067 18.093 1.00 88.06 318 ARG A O 1
ATOM 2613 N N . PRO A 1 319 ? -3.898 16.287 18.866 1.00 84.94 319 PRO A N 1
ATOM 2614 C CA . PRO A 1 319 ? -3.409 16.628 17.528 1.00 84.94 319 PRO A CA 1
ATOM 2615 C C . PRO A 1 319 ? -3.022 15.397 16.698 1.00 84.94 319 PRO A C 1
ATOM 2617 O O . PRO A 1 319 ? -3.191 15.400 15.481 1.00 84.94 319 PRO A O 1
ATOM 2620 N N . PHE A 1 320 ? -2.557 14.336 17.361 1.00 84.56 320 PHE A N 1
ATOM 2621 C CA . PHE A 1 320 ? -2.080 13.106 16.732 1.00 84.56 320 PHE A CA 1
ATOM 2622 C C . PHE A 1 320 ? -3.204 12.081 16.520 1.00 84.56 320 PHE A C 1
ATOM 2624 O O . PHE A 1 320 ? -3.300 11.469 15.458 1.00 84.56 320 PHE A O 1
ATOM 2631 N N . LEU A 1 321 ? -4.085 11.908 17.513 1.00 86.62 321 LEU A N 1
ATOM 2632 C CA . LEU A 1 321 ? -5.143 10.888 17.499 1.00 86.62 321 LEU A CA 1
ATOM 2633 C C . LEU A 1 321 ? -6.484 11.385 16.934 1.00 86.62 321 LEU A C 1
ATOM 2635 O O . LEU A 1 321 ? -7.282 10.584 16.448 1.00 86.62 321 LEU A O 1
ATOM 2639 N N . GLU A 1 322 ? -6.741 12.697 16.954 1.00 83.81 322 GLU A N 1
ATOM 2640 C CA . GLU A 1 322 ? -7.967 13.321 16.433 1.00 83.81 322 GLU A CA 1
ATOM 2641 C C . GLU A 1 322 ? -7.698 14.549 15.527 1.00 83.81 322 GLU A C 1
ATOM 2643 O O . GLU A 1 322 ? -8.291 15.628 15.707 1.00 83.81 322 GLU A O 1
ATOM 2648 N N . PRO A 1 323 ? -6.882 14.399 14.467 1.00 72.94 323 PRO A N 1
ATOM 2649 C CA . PRO A 1 323 ? -6.474 15.510 13.601 1.00 72.94 323 PRO A CA 1
ATOM 2650 C C . PRO A 1 323 ? -7.652 16.108 12.810 1.00 72.94 323 PRO A C 1
ATOM 2652 O O . PRO A 1 323 ? -7.610 17.256 12.374 1.00 72.94 323 PRO A O 1
ATOM 2655 N N . SER A 1 324 ? -8.762 15.370 12.662 1.00 64.31 324 SER A N 1
ATOM 2656 C CA . SER A 1 324 ? -9.968 15.836 11.953 1.00 64.31 324 SER A CA 1
ATOM 2657 C C . SER A 1 324 ? -10.601 17.114 12.531 1.00 64.31 324 SER A C 1
ATOM 2659 O O . SER A 1 324 ? -11.272 17.846 11.804 1.00 64.31 324 SER A O 1
ATOM 2661 N N . SER A 1 325 ? -10.374 17.420 13.814 1.00 55.06 325 SER A N 1
ATOM 2662 C CA . SER A 1 325 ? -10.830 18.678 14.424 1.00 55.06 325 SER A CA 1
ATOM 2663 C C . SER A 1 325 ? -10.033 19.906 13.958 1.00 55.06 325 SER A C 1
ATOM 2665 O O . SER A 1 325 ? -10.571 21.012 13.959 1.00 55.06 325 SER A O 1
ATOM 2667 N N . LEU A 1 326 ? -8.796 19.706 13.492 1.00 50.84 326 LEU A N 1
ATOM 2668 C CA . LEU A 1 326 ? -7.933 20.744 12.922 1.00 50.84 326 LEU A CA 1
ATOM 2669 C C . LEU A 1 326 ? -8.279 21.001 11.447 1.00 50.84 326 LEU A C 1
ATOM 2671 O O . LEU A 1 326 ? -8.291 22.144 10.998 1.00 50.84 326 LEU A O 1
ATOM 2675 N N . TRP A 1 327 ? -8.659 19.952 10.710 1.00 50.81 327 TRP A N 1
ATOM 2676 C CA . TRP A 1 327 ? -9.027 20.043 9.290 1.00 50.81 327 TRP A CA 1
ATOM 2677 C C . TRP A 1 327 ? -10.278 20.895 9.038 1.00 50.81 327 TRP A C 1
ATOM 2679 O O . TRP A 1 327 ? -10.315 21.668 8.084 1.00 50.81 327 TRP A O 1
ATOM 2689 N N . LYS A 1 328 ? -11.277 20.837 9.930 1.00 51.12 328 LYS A N 1
ATOM 2690 C CA . LYS A 1 328 ? -12.481 21.685 9.835 1.00 51.12 328 LYS A CA 1
ATOM 2691 C C . LYS A 1 328 ? -12.187 23.185 9.951 1.00 51.12 328 LYS A C 1
ATOM 2693 O O . LYS A 1 328 ? -12.919 23.979 9.377 1.00 51.12 328 LYS A O 1
ATOM 2698 N N . LYS A 1 329 ? -11.120 23.585 10.659 1.00 45.44 329 LYS A N 1
ATOM 2699 C CA . LYS A 1 329 ? -10.670 24.989 10.677 1.00 45.44 329 LYS A CA 1
ATOM 2700 C C . LYS A 1 329 ? -9.999 25.394 9.359 1.00 45.44 329 LYS A C 1
ATOM 2702 O O . LYS A 1 329 ? -10.117 26.544 8.964 1.00 45.44 329 LYS A O 1
ATOM 2707 N N . SER A 1 330 ? -9.360 24.454 8.658 1.00 39.44 330 SER A N 1
ATOM 2708 C CA . SER A 1 330 ? -8.735 24.694 7.348 1.00 39.44 330 SER A CA 1
ATOM 2709 C C . SER A 1 330 ? -9.747 24.788 6.197 1.00 39.44 330 SER A C 1
ATOM 2711 O O . SER A 1 330 ? -9.472 25.474 5.216 1.00 39.44 330 SER A O 1
ATOM 2713 N N . GLU A 1 331 ? -10.924 24.158 6.302 1.00 41.78 331 GLU A N 1
ATOM 2714 C CA . GLU A 1 331 ? -12.013 24.336 5.321 1.00 41.78 331 GLU A CA 1
ATOM 2715 C C . GLU A 1 331 ? -12.573 25.767 5.307 1.00 41.78 331 GLU A C 1
ATOM 2717 O O . GLU A 1 331 ? -13.034 26.219 4.263 1.00 41.78 331 GLU A O 1
ATOM 2722 N N . ALA A 1 332 ? -12.472 26.502 6.422 1.00 35.34 332 ALA A N 1
ATOM 2723 C CA . ALA A 1 332 ? -12.857 27.914 6.498 1.00 35.34 332 ALA A CA 1
ATOM 2724 C C . ALA A 1 332 ? -11.819 28.867 5.865 1.00 35.34 332 ALA A C 1
ATOM 2726 O O . ALA A 1 332 ? -12.128 30.026 5.613 1.00 35.34 332 ALA A O 1
ATOM 2727 N N . SER A 1 33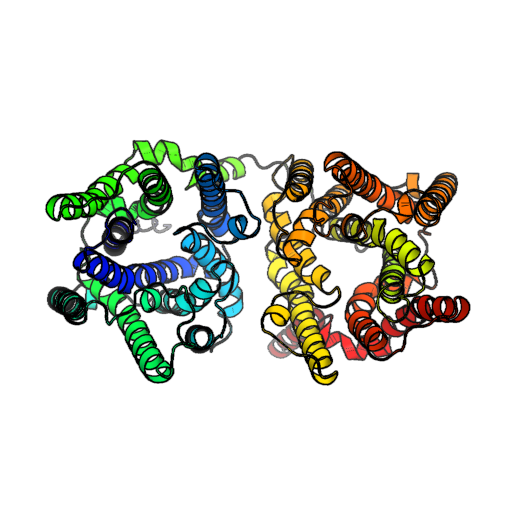3 ? -10.605 28.384 5.576 1.00 35.62 333 SER A N 1
ATOM 2728 C CA . SER A 1 333 ? -9.527 29.138 4.923 1.00 35.62 333 SER A CA 1
ATOM 2729 C C . SER A 1 333 ? -9.244 28.570 3.528 1.00 35.62 333 SER A C 1
ATOM 2731 O O . SER A 1 333 ? -8.118 28.170 3.213 1.00 35.62 333 SER A O 1
ATOM 2733 N N . SER A 1 334 ? -10.279 28.432 2.697 1.00 37.84 334 SER A N 1
ATOM 2734 C CA . SER A 1 334 ? -10.110 27.929 1.337 1.00 37.84 334 SER A CA 1
ATOM 2735 C C . SER A 1 334 ? -9.326 28.934 0.491 1.00 37.84 334 SER A C 1
ATOM 2737 O O . SER A 1 334 ? -9.849 29.975 0.099 1.00 37.84 334 SER A O 1
ATOM 2739 N N . ILE A 1 335 ? -8.080 28.577 0.179 1.00 35.06 335 ILE A N 1
ATOM 2740 C CA . ILE A 1 335 ? -7.338 29.064 -0.990 1.00 35.06 335 ILE A CA 1
ATOM 2741 C C . ILE A 1 335 ? -8.285 28.997 -2.204 1.00 35.06 335 ILE A C 1
ATOM 2743 O O . ILE A 1 335 ? -9.002 27.993 -2.321 1.00 35.06 335 ILE A O 1
ATOM 2747 N N . PRO A 1 336 ? -8.312 30.013 -3.090 1.00 31.86 336 PRO A N 1
ATOM 2748 C CA . PRO A 1 336 ? -9.198 30.017 -4.245 1.00 31.86 336 PRO A CA 1
ATOM 2749 C C . PRO A 1 336 ? -9.067 28.700 -5.005 1.00 31.86 336 PRO A C 1
ATOM 2751 O O . PRO A 1 336 ? -7.963 28.285 -5.362 1.00 31.86 336 PRO A O 1
ATOM 2754 N N . GLN A 1 337 ? -10.197 28.030 -5.233 1.00 34.09 337 GLN A N 1
ATOM 2755 C CA . GLN A 1 337 ? -10.270 27.006 -6.268 1.00 34.09 337 GLN A CA 1
ATOM 2756 C C . GLN A 1 337 ? -9.781 27.679 -7.555 1.00 34.09 337 GLN A C 1
ATOM 2758 O O . GLN A 1 337 ? -10.379 28.686 -7.945 1.00 34.09 337 GLN A O 1
ATOM 2763 N N . PRO A 1 338 ? -8.708 27.189 -8.203 1.00 35.00 338 PRO A N 1
ATOM 2764 C CA . PRO A 1 338 ? -8.380 27.658 -9.534 1.00 35.00 338 PRO A CA 1
ATOM 2765 C C . PRO A 1 338 ? -9.624 27.415 -10.377 1.00 35.00 338 PRO A C 1
ATOM 2767 O O . PRO A 1 338 ? -10.173 26.307 -10.361 1.00 35.00 338 PRO A O 1
ATOM 2770 N N . THR A 1 339 ? -10.109 28.462 -11.035 1.00 31.17 339 THR A N 1
ATOM 2771 C CA . THR A 1 339 ? -11.210 28.367 -11.981 1.00 31.17 339 THR A CA 1
ATOM 2772 C C . THR A 1 339 ? -10.891 27.223 -12.930 1.00 31.17 339 THR A C 1
ATOM 2774 O O . THR A 1 339 ? -9.910 27.244 -13.671 1.00 31.17 339 THR A O 1
ATOM 2777 N N . SER A 1 340 ? -11.696 26.165 -12.850 1.00 33.56 340 SER A N 1
ATOM 2778 C CA . SER A 1 340 ? -11.699 25.135 -13.873 1.00 33.56 340 SER A CA 1
ATOM 2779 C C . SER A 1 340 ? -12.335 25.770 -15.095 1.00 33.56 340 SER A C 1
ATOM 2781 O O . SER A 1 340 ? -13.528 25.630 -15.347 1.00 33.56 340 SER A O 1
ATOM 2783 N N . SER A 1 341 ? -11.528 26.507 -15.855 1.00 27.95 341 SER A N 1
ATOM 2784 C CA . SER A 1 341 ? -11.816 26.653 -17.268 1.00 27.95 341 SER A CA 1
ATOM 2785 C C . SER A 1 341 ? -11.975 25.223 -17.780 1.00 27.95 341 SER A C 1
ATOM 2787 O O . SER A 1 341 ? -11.067 24.408 -17.555 1.00 27.95 341 SER A O 1
ATOM 2789 N N . PRO A 1 342 ? -13.122 24.858 -18.379 1.00 32.75 342 PRO A N 1
ATOM 2790 C CA . PRO A 1 342 ? -13.194 23.601 -19.090 1.00 32.75 342 PRO A CA 1
ATOM 2791 C C . PRO A 1 342 ? -12.026 23.663 -20.062 1.00 32.75 342 PRO A C 1
ATOM 2793 O O . PRO A 1 342 ? -11.922 24.609 -20.843 1.00 32.75 342 PRO A O 1
ATOM 2796 N N . VAL A 1 343 ? -11.085 22.726 -19.942 1.00 39.31 343 VAL A N 1
ATOM 2797 C CA . VAL A 1 343 ? -10.117 22.512 -21.008 1.00 39.31 343 VAL A CA 1
ATOM 2798 C C . VAL A 1 343 ? -11.004 22.304 -22.221 1.00 39.31 343 VAL A C 1
ATOM 2800 O O . VAL A 1 343 ? -11.720 21.302 -22.293 1.00 39.31 343 VAL A O 1
ATOM 2803 N N . HIS A 1 344 ? -11.060 23.321 -23.089 1.00 34.41 344 HIS A N 1
ATOM 2804 C CA . HIS A 1 344 ? -11.719 23.231 -24.375 1.00 34.41 344 HIS A CA 1
ATOM 2805 C C . HIS A 1 344 ? -11.311 21.885 -24.967 1.00 34.41 344 HIS A C 1
ATOM 2807 O O . HIS A 1 344 ? -10.186 21.434 -24.733 1.00 34.41 344 HIS A O 1
ATOM 2813 N N . ALA A 1 345 ? -12.217 21.223 -25.685 1.00 37.50 345 ALA A N 1
ATOM 2814 C CA . ALA A 1 345 ? -11.910 20.046 -26.491 1.00 37.50 345 ALA A CA 1
ATOM 2815 C C . ALA A 1 345 ? -10.920 20.436 -27.611 1.00 37.50 345 ALA A C 1
ATOM 2817 O O . ALA A 1 345 ? -11.256 20.463 -28.787 1.00 37.50 345 ALA A O 1
ATOM 2818 N N . GLY A 1 346 ? -9.726 20.856 -27.205 1.00 42.00 346 GLY A N 1
ATOM 2819 C CA . GLY A 1 346 ? -8.657 21.397 -28.002 1.00 42.00 346 GLY A CA 1
ATOM 2820 C C . GLY A 1 346 ? -7.903 20.254 -28.637 1.00 42.00 346 GLY A C 1
ATOM 2821 O O . GLY A 1 346 ? -7.875 19.132 -28.119 1.00 42.00 346 GLY A O 1
ATOM 2822 N N . GLU A 1 347 ? -7.332 20.561 -29.792 1.00 57.53 347 GLU A N 1
ATOM 2823 C CA . GLU A 1 347 ? -6.546 19.638 -30.587 1.00 57.53 347 GLU A CA 1
ATOM 2824 C C . GLU A 1 347 ? -5.614 18.788 -29.726 1.00 57.53 347 GLU A C 1
ATOM 2826 O O . GLU A 1 347 ? -4.915 19.252 -28.823 1.00 57.53 347 GLU A O 1
ATOM 2831 N N . ARG A 1 348 ? -5.627 17.494 -30.029 1.00 77.25 348 ARG A N 1
ATOM 2832 C CA . ARG A 1 348 ? -4.767 16.496 -29.415 1.00 77.25 348 ARG A CA 1
ATOM 2833 C C . ARG A 1 348 ? -3.299 16.923 -29.520 1.00 77.25 348 ARG A C 1
ATOM 2835 O O . ARG A 1 348 ? -2.783 17.084 -30.623 1.00 77.25 348 ARG A O 1
ATOM 2842 N N . ASP A 1 349 ? -2.615 17.031 -28.382 1.00 86.00 349 ASP A N 1
ATOM 2843 C CA . ASP A 1 349 ? -1.194 17.389 -28.348 1.00 86.00 349 ASP A CA 1
ATOM 2844 C C . ASP A 1 349 ? -0.312 16.199 -28.768 1.00 86.00 349 ASP A C 1
ATOM 2846 O O . ASP A 1 349 ? 0.016 15.307 -27.974 1.00 86.00 349 ASP A O 1
ATOM 2850 N N . TYR A 1 350 ? 0.081 16.194 -30.044 1.00 90.69 350 TYR A N 1
ATOM 2851 C CA . TYR A 1 350 ? 0.926 15.152 -30.622 1.00 90.69 350 TYR A CA 1
ATOM 2852 C C . TYR A 1 350 ? 2.331 15.106 -30.020 1.00 90.69 350 TYR A C 1
ATOM 2854 O O . TYR A 1 350 ? 2.984 14.071 -30.129 1.00 90.69 350 TYR A O 1
ATOM 2862 N N . TRP A 1 351 ? 2.809 16.162 -29.358 1.00 91.62 351 TRP A N 1
ATOM 2863 C CA . TRP A 1 351 ? 4.153 16.180 -28.783 1.00 91.62 351 TRP A CA 1
ATOM 2864 C C . TRP A 1 351 ? 4.307 15.137 -27.671 1.00 91.62 351 TRP A C 1
ATOM 2866 O O . TRP A 1 351 ? 5.270 14.369 -27.657 1.00 91.62 351 TRP A O 1
ATOM 2876 N N . PHE A 1 352 ? 3.307 15.033 -26.792 1.00 91.94 352 PHE A N 1
ATOM 2877 C CA . PHE A 1 352 ? 3.280 14.023 -25.733 1.00 91.94 352 PHE A CA 1
ATOM 2878 C C . PHE A 1 352 ? 2.980 12.619 -26.256 1.00 91.94 352 PHE A C 1
ATOM 2880 O O . PHE A 1 352 ? 3.475 11.639 -25.698 1.00 91.94 352 PHE A O 1
ATOM 2887 N N . ASP A 1 353 ? 2.188 12.488 -27.321 1.00 93.75 353 ASP A N 1
ATOM 2888 C CA . ASP A 1 353 ? 2.010 11.193 -27.978 1.00 93.75 353 ASP A CA 1
ATOM 2889 C C . ASP A 1 353 ? 3.317 10.723 -28.630 1.00 93.75 353 ASP A C 1
ATOM 2891 O O . ASP A 1 353 ? 3.693 9.566 -28.467 1.00 93.75 353 ASP A O 1
ATOM 2895 N N . ASN A 1 354 ? 4.075 11.618 -29.263 1.00 95.56 354 ASN A N 1
ATOM 2896 C CA . ASN A 1 354 ? 5.401 11.311 -29.801 1.00 95.56 354 ASN A CA 1
ATOM 2897 C C . ASN A 1 354 ? 6.375 10.895 -28.693 1.00 95.56 354 ASN A C 1
ATOM 2899 O O . ASN A 1 354 ? 7.109 9.923 -28.863 1.00 95.56 354 ASN A O 1
ATOM 2903 N N . ALA A 1 355 ? 6.328 11.564 -27.537 1.00 95.38 355 ALA A N 1
ATOM 2904 C CA . ALA A 1 355 ? 7.136 11.191 -26.378 1.00 95.38 355 ALA A CA 1
ATOM 2905 C C . ALA A 1 355 ? 6.788 9.797 -25.864 1.00 95.38 355 ALA A C 1
ATOM 2907 O O . ALA A 1 355 ? 7.664 8.942 -25.775 1.00 95.38 355 ALA A O 1
ATOM 2908 N N . LYS A 1 356 ? 5.504 9.520 -25.613 1.00 96.06 356 LYS A N 1
ATOM 2909 C CA . LYS A 1 356 ? 5.057 8.187 -25.185 1.00 96.06 356 LYS A CA 1
ATOM 2910 C C . LYS A 1 356 ? 5.405 7.100 -26.203 1.00 96.06 356 LYS A C 1
ATOM 2912 O O . LYS A 1 356 ? 5.704 5.985 -25.793 1.00 96.06 356 LYS A O 1
ATOM 2917 N N . ALA A 1 357 ? 5.359 7.404 -27.501 1.00 96.81 357 ALA A N 1
ATOM 2918 C CA . ALA A 1 357 ? 5.714 6.461 -28.557 1.00 96.81 357 ALA A CA 1
ATOM 2919 C C . ALA A 1 357 ? 7.195 6.062 -28.493 1.00 96.81 357 ALA A C 1
ATOM 2921 O O . ALA A 1 357 ? 7.500 4.874 -28.461 1.00 96.81 357 ALA A O 1
ATOM 2922 N N . ILE A 1 358 ? 8.107 7.036 -28.423 1.00 97.00 358 ILE A N 1
ATOM 2923 C CA . ILE A 1 358 ? 9.543 6.747 -28.313 1.00 97.00 358 ILE A CA 1
ATOM 2924 C C . ILE A 1 358 ? 9.851 6.047 -26.993 1.00 97.00 358 ILE A C 1
ATOM 2926 O O . ILE A 1 358 ? 10.501 5.007 -26.990 1.00 97.00 358 ILE A O 1
ATOM 2930 N N . LEU A 1 359 ? 9.324 6.553 -25.878 1.00 96.88 359 LEU A N 1
ATOM 2931 C CA . LEU A 1 359 ? 9.578 5.964 -24.568 1.00 96.88 359 LEU A CA 1
ATOM 2932 C C . LEU A 1 359 ? 9.069 4.519 -24.481 1.00 96.88 359 LEU A C 1
ATOM 2934 O O . LEU A 1 359 ? 9.754 3.687 -23.897 1.00 96.88 359 LEU A O 1
ATOM 2938 N N . ILE A 1 360 ? 7.908 4.182 -25.066 1.00 96.50 360 ILE A N 1
ATOM 2939 C CA . ILE A 1 360 ? 7.407 2.800 -25.004 1.00 96.50 360 ILE A CA 1
ATOM 2940 C C . ILE A 1 360 ? 8.201 1.849 -25.901 1.00 96.50 360 ILE A C 1
ATOM 2942 O O . ILE A 1 360 ? 8.387 0.694 -25.535 1.00 96.50 360 ILE A O 1
ATOM 2946 N N . ILE A 1 361 ? 8.715 2.324 -27.038 1.00 97.44 361 ILE A N 1
ATOM 2947 C CA . ILE A 1 361 ? 9.650 1.543 -27.858 1.00 97.44 361 ILE A CA 1
ATOM 2948 C C . ILE A 1 361 ? 10.926 1.267 -27.057 1.00 97.44 361 ILE A C 1
ATOM 2950 O O . ILE A 1 361 ? 11.385 0.127 -27.015 1.00 97.44 361 ILE A O 1
ATOM 2954 N N . LEU A 1 362 ? 11.448 2.281 -26.359 1.00 96.56 362 LEU A N 1
ATOM 2955 C CA . LEU A 1 362 ? 12.613 2.132 -25.490 1.00 96.56 362 LEU A CA 1
ATOM 2956 C C . LEU A 1 362 ? 12.359 1.148 -24.337 1.00 96.56 362 LEU A C 1
ATOM 2958 O O . LEU A 1 362 ? 13.248 0.365 -24.033 1.00 96.56 362 LEU A O 1
ATOM 2962 N N . VAL A 1 363 ? 11.157 1.102 -23.746 1.00 95.44 363 VAL A N 1
ATOM 2963 C CA . VAL A 1 363 ? 10.793 0.073 -22.744 1.00 95.44 363 VAL A CA 1
ATOM 2964 C C . VAL A 1 363 ? 10.980 -1.334 -23.314 1.00 95.44 363 VAL A C 1
ATOM 2966 O O . VAL A 1 363 ? 11.669 -2.159 -22.715 1.00 95.44 363 VAL A O 1
ATOM 2969 N N . VAL A 1 364 ? 10.401 -1.606 -24.489 1.00 96.69 364 VAL A N 1
ATOM 2970 C CA . VAL A 1 364 ? 10.520 -2.921 -25.139 1.00 96.69 364 VAL A CA 1
ATOM 2971 C C . VAL A 1 364 ? 11.986 -3.222 -25.458 1.00 96.69 364 VAL A C 1
ATOM 2973 O O . VAL A 1 364 ? 12.462 -4.319 -25.181 1.00 96.69 364 VAL A O 1
ATOM 2976 N N . MET A 1 365 ? 12.719 -2.237 -25.979 1.00 97.00 365 MET A N 1
ATOM 2977 C CA . MET A 1 365 ? 14.142 -2.359 -26.292 1.00 97.00 365 MET A CA 1
ATOM 2978 C C . MET A 1 365 ? 14.985 -2.673 -25.052 1.00 97.00 365 MET A C 1
ATOM 2980 O O . MET A 1 365 ? 15.819 -3.572 -25.103 1.00 97.00 365 MET A O 1
ATOM 2984 N N . GLY A 1 366 ? 14.740 -2.001 -23.926 1.00 93.56 366 GLY A N 1
ATOM 2985 C CA . GLY A 1 366 ? 15.429 -2.255 -22.661 1.00 93.56 366 GLY A CA 1
ATOM 2986 C C . GLY A 1 366 ? 15.183 -3.671 -22.136 1.00 93.56 366 GLY A C 1
ATOM 2987 O O . GLY A 1 366 ? 16.127 -4.351 -21.738 1.00 93.56 366 GLY A O 1
ATOM 2988 N N . HIS A 1 367 ? 13.946 -4.172 -22.231 1.00 92.50 367 HIS A N 1
ATOM 2989 C CA . HIS A 1 367 ? 13.629 -5.555 -21.859 1.00 92.50 367 HIS A CA 1
ATOM 2990 C C . HIS A 1 367 ? 14.325 -6.592 -22.750 1.00 92.50 367 HIS A C 1
ATOM 2992 O O . HIS A 1 367 ? 14.777 -7.612 -22.237 1.00 92.50 367 HIS A O 1
ATOM 2998 N N . LEU A 1 368 ? 14.450 -6.334 -24.056 1.00 95.19 368 LEU A N 1
ATOM 2999 C CA . LEU A 1 368 ? 15.198 -7.201 -24.977 1.00 95.19 368 LEU A CA 1
ATOM 3000 C C . LEU A 1 368 ? 16.723 -7.048 -24.817 1.00 95.19 368 LEU A C 1
ATOM 3002 O O . LEU A 1 368 ? 17.465 -7.957 -25.162 1.00 95.19 368 LEU A O 1
ATOM 3006 N N . SER A 1 369 ? 17.202 -5.946 -24.239 1.00 93.88 369 SER A N 1
ATOM 3007 C CA . SER A 1 369 ? 18.630 -5.697 -23.979 1.00 93.88 369 SER A CA 1
ATOM 3008 C C . SER A 1 369 ? 19.117 -6.285 -22.641 1.00 93.88 369 SER A C 1
ATOM 3010 O O . SER A 1 369 ? 20.226 -6.002 -22.185 1.00 93.88 369 SER A O 1
ATOM 3012 N N . THR A 1 370 ? 18.294 -7.105 -21.978 1.00 89.56 370 THR A N 1
ATOM 3013 C CA . THR A 1 370 ? 18.625 -7.755 -20.701 1.00 89.56 370 THR A CA 1
ATOM 3014 C C . THR A 1 370 ? 18.204 -9.225 -20.678 1.00 89.56 370 THR A C 1
ATOM 3016 O O . THR A 1 370 ? 17.284 -9.647 -21.377 1.00 89.56 370 THR A O 1
ATOM 3019 N N . GLY A 1 371 ? 18.850 -10.015 -19.815 1.00 87.44 371 GLY A N 1
ATOM 3020 C CA . GLY A 1 371 ? 18.524 -11.426 -19.594 1.00 87.44 371 GLY A CA 1
ATOM 3021 C C . GLY A 1 371 ? 19.360 -12.418 -20.420 1.00 87.44 371 GLY A C 1
ATOM 3022 O O . GLY A 1 371 ? 20.233 -11.997 -21.173 1.00 87.44 371 GLY A O 1
ATOM 3023 N N . PRO A 1 372 ? 19.086 -13.733 -20.280 1.00 90.69 372 PRO A N 1
ATOM 3024 C CA . PRO A 1 372 ? 19.904 -14.823 -20.824 1.00 90.69 372 PRO A CA 1
ATOM 3025 C C . PRO A 1 372 ? 20.209 -14.747 -22.321 1.00 90.69 372 PRO A C 1
ATOM 3027 O O . PRO A 1 372 ? 21.289 -15.134 -22.742 1.00 90.69 372 PRO A O 1
ATOM 3030 N N . VAL A 1 373 ? 19.287 -14.218 -23.130 1.00 94.31 373 VAL A N 1
ATOM 3031 C CA . VAL A 1 373 ? 19.450 -14.150 -24.595 1.00 94.31 373 VAL A CA 1
ATOM 3032 C C . VAL A 1 373 ? 20.631 -13.262 -25.002 1.00 94.31 373 VAL A C 1
ATOM 3034 O O . VAL A 1 373 ? 21.278 -13.526 -26.008 1.00 94.31 373 VAL A O 1
ATOM 3037 N N . VAL A 1 374 ? 20.933 -12.227 -24.216 1.00 94.19 374 VAL A N 1
ATOM 3038 C CA . VAL A 1 374 ? 22.018 -11.265 -24.478 1.00 94.19 374 VAL A CA 1
ATOM 3039 C C . VAL A 1 374 ? 23.037 -11.229 -23.337 1.00 94.19 374 VAL A C 1
ATOM 3041 O O . VAL A 1 374 ? 23.733 -10.236 -23.174 1.00 94.19 374 VAL A O 1
ATOM 3044 N N . GLN A 1 375 ? 23.113 -12.294 -22.533 1.00 91.38 375 GLN A N 1
ATOM 3045 C CA . GLN A 1 375 ? 23.966 -12.338 -21.337 1.00 91.38 375 GLN A CA 1
ATOM 3046 C C . GLN A 1 375 ? 25.459 -12.159 -21.646 1.00 91.38 375 GLN A C 1
ATOM 3048 O O . GLN A 1 375 ? 26.183 -11.603 -20.831 1.00 91.38 375 GLN A O 1
ATOM 3053 N N . ASP A 1 376 ? 25.896 -12.580 -22.835 1.00 91.06 376 ASP A N 1
ATOM 3054 C CA . ASP A 1 376 ? 27.291 -12.488 -23.277 1.00 91.06 376 ASP A CA 1
ATOM 3055 C C . ASP A 1 376 ? 27.590 -11.148 -23.987 1.00 91.06 376 ASP A C 1
ATOM 3057 O O . ASP A 1 376 ? 28.625 -10.991 -24.631 1.00 91.06 376 ASP A O 1
ATOM 3061 N N . GLN A 1 377 ? 26.659 -10.184 -23.941 1.00 92.31 377 GLN A N 1
ATOM 3062 C CA . GLN A 1 377 ? 26.710 -8.937 -24.710 1.00 92.31 377 GLN A CA 1
ATOM 3063 C C . GLN A 1 377 ? 26.727 -7.713 -23.784 1.00 92.31 377 GLN A C 1
ATOM 3065 O O . GLN A 1 377 ? 25.699 -7.078 -23.541 1.00 92.31 377 GLN A O 1
ATOM 3070 N N . ASP A 1 378 ? 27.914 -7.313 -23.325 1.00 89.31 378 ASP A N 1
ATOM 3071 C CA . ASP A 1 378 ? 28.082 -6.157 -22.427 1.00 89.31 378 ASP A CA 1
ATOM 3072 C C . ASP A 1 378 ? 27.444 -4.870 -22.968 1.00 89.31 378 ASP A C 1
ATOM 3074 O O . ASP A 1 378 ? 26.785 -4.124 -22.240 1.00 89.31 378 ASP A O 1
ATOM 3078 N N . TRP A 1 379 ? 27.585 -4.626 -24.274 1.00 90.69 379 TRP A N 1
ATOM 3079 C CA . TRP A 1 379 ? 27.025 -3.447 -24.933 1.00 90.69 379 TRP A CA 1
ATOM 3080 C C . TRP A 1 379 ? 25.493 -3.382 -24.812 1.00 90.69 379 TRP A C 1
ATOM 3082 O O . TRP A 1 379 ? 24.940 -2.290 -24.671 1.00 90.69 379 TRP A O 1
ATOM 3092 N N . ALA A 1 380 ? 24.805 -4.531 -24.818 1.00 92.19 380 ALA A N 1
ATOM 3093 C CA . ALA A 1 380 ? 23.358 -4.602 -24.645 1.00 92.19 380 ALA A CA 1
ATOM 3094 C C . ALA A 1 380 ? 22.973 -4.208 -23.213 1.00 92.19 380 ALA A C 1
ATOM 3096 O O . ALA A 1 380 ? 22.043 -3.430 -23.000 1.00 92.19 380 ALA A O 1
ATOM 3097 N N . HIS A 1 381 ? 23.739 -4.658 -22.218 1.00 88.38 381 HIS A N 1
ATOM 3098 C CA . HIS A 1 381 ? 23.528 -4.265 -20.828 1.00 88.38 381 HIS A CA 1
ATOM 3099 C C . HIS A 1 381 ? 23.804 -2.773 -20.589 1.00 88.38 381 HIS A C 1
ATOM 3101 O O . HIS A 1 381 ? 23.047 -2.125 -19.863 1.00 88.38 381 HIS A O 1
ATOM 3107 N N . TYR A 1 382 ? 24.814 -2.187 -21.239 1.00 89.69 382 TYR A N 1
ATOM 3108 C CA . TYR A 1 382 ? 25.049 -0.738 -21.190 1.00 89.69 382 TYR A CA 1
ATOM 3109 C C . TYR A 1 382 ? 23.926 0.054 -21.871 1.00 89.69 382 TYR A C 1
ATOM 3111 O O . TYR A 1 382 ? 23.461 1.053 -21.316 1.00 89.69 382 TYR A O 1
ATOM 3119 N N . LEU A 1 383 ? 23.416 -0.428 -23.010 1.00 91.25 383 LEU A N 1
ATOM 3120 C CA . LEU A 1 383 ? 22.235 0.138 -23.663 1.00 91.25 383 LEU A CA 1
ATOM 3121 C C . LEU A 1 383 ? 21.010 0.094 -22.736 1.00 91.25 383 LEU A C 1
ATOM 3123 O O . LEU A 1 383 ? 20.299 1.091 -22.607 1.00 91.25 383 LEU A O 1
ATOM 3127 N N . ALA A 1 384 ? 20.785 -1.024 -22.041 1.00 90.19 384 ALA A N 1
ATOM 3128 C CA . ALA A 1 384 ? 19.697 -1.148 -21.078 1.00 90.19 384 ALA A CA 1
ATOM 3129 C C . ALA A 1 384 ? 19.818 -0.127 -19.936 1.00 90.19 384 ALA A C 1
ATOM 3131 O O . ALA A 1 384 ? 18.829 0.526 -19.606 1.00 90.19 384 ALA A O 1
ATOM 3132 N N . ARG A 1 385 ? 21.021 0.070 -19.373 1.00 87.44 385 ARG A N 1
ATOM 3133 C CA . ARG A 1 385 ? 21.273 1.082 -18.326 1.00 87.44 385 ARG A CA 1
ATOM 3134 C C . ARG A 1 385 ? 20.995 2.498 -18.825 1.00 87.44 385 ARG A C 1
ATOM 3136 O O . ARG A 1 385 ? 20.281 3.239 -18.154 1.00 87.44 385 ARG A O 1
ATOM 3143 N N . PHE A 1 386 ? 21.470 2.841 -20.024 1.00 90.81 386 PHE A N 1
ATOM 3144 C CA . PHE A 1 386 ? 21.184 4.128 -20.662 1.00 90.81 386 PHE A CA 1
ATOM 3145 C C . PHE A 1 386 ? 19.678 4.374 -20.818 1.00 90.81 386 PHE A C 1
ATOM 3147 O O . PHE A 1 386 ? 19.185 5.452 -20.492 1.00 90.81 386 PHE A O 1
ATOM 3154 N N . ILE A 1 387 ? 18.923 3.369 -21.271 1.00 93.06 387 ILE A N 1
ATOM 3155 C CA . ILE A 1 387 ? 17.468 3.476 -21.412 1.00 93.06 387 ILE A CA 1
ATOM 3156 C C . ILE A 1 387 ? 16.800 3.620 -20.037 1.00 93.06 387 ILE A C 1
ATOM 3158 O O . ILE A 1 387 ? 15.947 4.494 -19.832 1.00 93.06 387 ILE A O 1
ATOM 3162 N N . TYR A 1 388 ? 17.166 2.760 -19.083 1.00 89.69 388 TYR A N 1
ATOM 3163 C CA . TYR A 1 388 ? 16.581 2.703 -17.740 1.00 89.69 388 TYR A CA 1
ATOM 3164 C C . TYR A 1 388 ? 16.821 3.981 -16.939 1.00 89.69 388 TYR A C 1
ATOM 3166 O O . TYR A 1 388 ? 15.944 4.369 -16.170 1.00 89.69 388 TYR A O 1
ATOM 3174 N N . PHE A 1 389 ? 17.886 4.715 -17.268 1.00 90.31 389 PHE A N 1
ATOM 3175 C CA . PHE A 1 389 ? 18.214 6.007 -16.681 1.00 90.31 389 PHE A CA 1
ATOM 3176 C C . PHE A 1 389 ? 17.102 7.065 -16.793 1.00 90.31 389 PHE A C 1
ATOM 3178 O O . PHE A 1 389 ? 16.999 7.941 -15.944 1.00 90.31 389 PHE A O 1
ATOM 3185 N N . PHE A 1 390 ? 16.272 7.059 -17.840 1.00 93.50 390 PHE A N 1
ATOM 3186 C CA . PHE A 1 390 ? 15.313 8.160 -18.016 1.00 93.50 390 PHE A CA 1
ATOM 3187 C C . PHE A 1 390 ? 13.917 7.754 -18.460 1.00 93.50 390 PHE A C 1
ATOM 3189 O O . PHE A 1 390 ? 12.975 8.514 -18.229 1.00 93.50 390 PHE A O 1
ATOM 3196 N N . HIS A 1 391 ? 13.725 6.586 -19.076 1.00 93.69 391 HIS A N 1
ATOM 3197 C CA . HIS A 1 391 ? 12.442 6.321 -19.723 1.00 93.69 391 HIS A CA 1
ATOM 3198 C C . HIS A 1 391 ? 11.254 6.269 -18.735 1.00 93.69 391 HIS A C 1
ATOM 3200 O O . HIS A 1 391 ? 10.226 6.899 -19.000 1.00 93.69 391 HIS A O 1
ATOM 3206 N N . MET A 1 392 ? 11.387 5.600 -17.575 1.00 93.19 392 MET A N 1
ATOM 3207 C CA . MET A 1 392 ? 10.327 5.568 -16.551 1.00 93.19 392 MET A CA 1
ATOM 3208 C C . MET A 1 392 ? 10.145 6.901 -15.821 1.00 93.19 392 MET A C 1
ATOM 3210 O O . MET A 1 392 ? 8.989 7.322 -15.708 1.00 93.19 392 MET A O 1
ATOM 3214 N N . PRO A 1 393 ? 11.207 7.609 -15.373 1.00 95.38 393 PRO A N 1
ATOM 3215 C CA . PRO A 1 393 ? 11.057 8.958 -14.828 1.00 95.38 393 PRO A CA 1
ATOM 3216 C C . PRO A 1 393 ? 10.263 9.877 -15.761 1.00 95.38 393 PRO A C 1
ATOM 3218 O O . PRO A 1 393 ? 9.281 10.493 -15.347 1.00 95.38 393 PRO A O 1
ATOM 3221 N N . VAL A 1 394 ? 10.605 9.898 -17.053 1.00 96.19 394 VAL A N 1
ATOM 3222 C CA . VAL A 1 394 ? 9.917 10.733 -18.047 1.00 96.19 394 VAL A CA 1
ATOM 3223 C C . VAL A 1 394 ? 8.461 10.286 -18.245 1.00 96.19 394 VAL A C 1
ATOM 3225 O O . VAL A 1 394 ? 7.565 11.134 -18.265 1.00 96.19 394 VAL A O 1
ATOM 3228 N N . PHE A 1 395 ? 8.174 8.979 -18.305 1.00 94.75 395 PHE A N 1
ATOM 3229 C CA . PHE A 1 395 ? 6.793 8.468 -18.334 1.00 94.75 395 PHE A CA 1
ATOM 3230 C C . PHE A 1 395 ? 5.967 8.898 -17.115 1.00 94.75 395 PHE A C 1
ATOM 3232 O O . PHE A 1 395 ? 4.768 9.180 -17.244 1.00 94.75 395 PHE A O 1
ATOM 3239 N N . MET A 1 396 ? 6.588 8.952 -15.936 1.00 95.62 396 MET A N 1
ATOM 3240 C CA . MET A 1 396 ? 5.940 9.382 -14.698 1.00 95.62 396 MET A CA 1
ATOM 3241 C C . MET A 1 396 ? 5.635 10.877 -14.711 1.00 95.62 396 MET A C 1
ATOM 3243 O O . MET A 1 396 ? 4.510 11.251 -14.376 1.00 95.62 396 MET A O 1
ATOM 3247 N N . VAL A 1 397 ? 6.554 11.718 -15.200 1.00 95.81 397 VAL A N 1
ATOM 3248 C CA . VAL A 1 397 ? 6.294 13.156 -15.407 1.00 95.81 397 VAL A CA 1
ATOM 3249 C C . VAL A 1 397 ? 5.123 13.365 -16.377 1.00 95.81 397 VAL A C 1
ATOM 3251 O O . VAL A 1 397 ? 4.192 14.116 -16.080 1.00 95.81 397 VAL A O 1
ATOM 3254 N N . ILE A 1 398 ? 5.105 12.659 -17.514 1.00 93.50 398 ILE A N 1
ATOM 3255 C CA . ILE A 1 398 ? 4.002 12.746 -18.488 1.00 93.50 398 ILE A CA 1
ATOM 3256 C C . ILE A 1 398 ? 2.668 12.346 -17.835 1.00 93.50 398 ILE A C 1
ATOM 3258 O O . ILE A 1 398 ? 1.653 13.021 -18.011 1.00 93.50 398 ILE A O 1
ATOM 3262 N N . SER A 1 399 ? 2.663 11.278 -17.040 1.00 92.94 399 SER A N 1
ATOM 3263 C CA . SER A 1 399 ? 1.446 10.777 -16.387 1.00 92.94 399 SER A CA 1
ATOM 3264 C C . SER A 1 399 ? 0.939 11.700 -15.289 1.00 92.94 399 SER A C 1
ATOM 3266 O O . SER A 1 399 ? -0.267 11.933 -15.190 1.00 92.94 399 SER A O 1
ATOM 3268 N N . GLY A 1 400 ? 1.856 12.296 -14.525 1.00 92.50 400 GLY A N 1
ATOM 3269 C CA . GLY A 1 400 ? 1.566 13.367 -13.582 1.00 92.50 400 GLY A CA 1
ATOM 3270 C C . GLY A 1 400 ? 0.871 14.542 -14.256 1.00 92.50 400 GLY A C 1
ATOM 3271 O O . GLY A 1 400 ? -0.201 14.962 -13.814 1.00 92.50 400 GLY A O 1
ATOM 3272 N N . ARG A 1 401 ? 1.412 15.010 -15.388 1.00 89.62 401 ARG A N 1
ATOM 3273 C CA . ARG A 1 401 ? 0.858 16.135 -16.157 1.00 89.62 401 ARG A CA 1
ATOM 3274 C C . ARG A 1 401 ? -0.600 15.911 -16.549 1.00 89.62 401 ARG A C 1
ATOM 3276 O O . ARG A 1 401 ? -1.443 16.766 -16.294 1.00 89.62 401 ARG A O 1
ATOM 3283 N N . PHE A 1 402 ? -0.908 14.746 -17.121 1.00 86.81 402 PHE A N 1
ATOM 3284 C CA . PHE A 1 402 ? -2.265 14.402 -17.569 1.00 86.81 402 PHE A CA 1
ATOM 3285 C C . PHE A 1 402 ? -3.220 13.984 -16.440 1.00 86.81 402 PHE A C 1
ATOM 3287 O O . PHE A 1 402 ? -4.394 13.702 -16.696 1.00 86.81 402 PHE A O 1
ATOM 3294 N N . SER A 1 403 ? -2.742 13.935 -15.196 1.00 84.06 403 SER A N 1
ATOM 3295 C CA . SER A 1 403 ? -3.579 13.671 -14.024 1.00 84.06 403 SER A CA 1
ATOM 3296 C C . SER A 1 403 ? -4.181 14.950 -13.414 1.00 84.06 403 SER A C 1
ATOM 3298 O O . SER A 1 403 ? -5.217 14.879 -12.746 1.00 84.06 403 SER A O 1
ATOM 3300 N N . ARG A 1 404 ? -3.614 16.137 -13.690 1.00 71.94 404 ARG A N 1
ATOM 3301 C CA . ARG A 1 404 ? -4.181 17.438 -13.280 1.00 71.94 404 ARG A CA 1
ATOM 3302 C C . ARG A 1 404 ? -5.625 17.547 -13.801 1.00 71.94 404 ARG A C 1
ATOM 3304 O O . ARG A 1 404 ? -5.878 17.393 -14.989 1.00 71.94 404 ARG A O 1
ATOM 3311 N N . GLY A 1 405 ? -6.590 17.718 -12.893 1.00 63.25 405 GLY A N 1
ATOM 3312 C CA . GLY A 1 405 ? -8.032 17.753 -13.203 1.00 63.25 405 GLY A CA 1
ATOM 3313 C C . GLY A 1 405 ? -8.771 16.400 -13.181 1.00 63.25 405 GLY A C 1
ATOM 3314 O O . GLY A 1 405 ? -9.983 16.393 -12.996 1.00 63.25 405 GLY A O 1
ATOM 3315 N N . ARG A 1 406 ? -8.071 15.258 -13.279 1.00 58.91 406 ARG A N 1
ATOM 3316 C CA . ARG A 1 406 ? -8.630 13.890 -13.093 1.00 58.91 406 ARG A CA 1
ATOM 3317 C C . ARG A 1 406 ? -8.425 13.336 -11.681 1.00 58.91 406 ARG A C 1
ATOM 3319 O O . ARG A 1 406 ? -9.006 12.334 -11.274 1.00 58.91 406 ARG A O 1
ATOM 3326 N N . VAL A 1 407 ? -7.581 14.004 -10.907 1.00 60.19 407 VAL A N 1
ATOM 3327 C CA . VAL A 1 407 ? -7.289 13.703 -9.504 1.00 60.19 407 VAL A CA 1
ATOM 3328 C C . VAL A 1 407 ? -8.429 14.26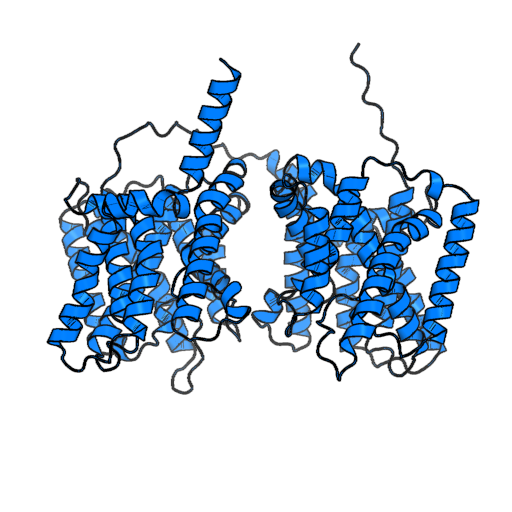5 -8.633 1.00 60.19 407 VAL A C 1
ATOM 3330 O O . VAL A 1 407 ? -8.296 15.296 -7.968 1.00 60.19 407 VAL A O 1
ATOM 3333 N N . ASP A 1 408 ? -9.584 13.594 -8.687 1.00 63.97 408 ASP A N 1
ATOM 3334 C CA . ASP A 1 408 ? -10.752 13.780 -7.813 1.00 63.97 408 ASP A CA 1
ATOM 3335 C C . ASP A 1 408 ? -11.179 12.415 -7.237 1.00 63.97 408 ASP A C 1
ATOM 3337 O O . ASP A 1 408 ? -11.143 11.385 -7.909 1.00 63.97 408 ASP A O 1
ATOM 3341 N N . ARG A 1 409 ? -11.634 12.399 -5.982 1.00 58.72 409 ARG A N 1
ATOM 3342 C CA . ARG A 1 409 ? -12.150 11.211 -5.284 1.00 58.72 409 ARG A CA 1
ATOM 3343 C C . ARG A 1 409 ? -13.317 10.557 -6.018 1.00 58.72 409 ARG A C 1
ATOM 3345 O O . ARG A 1 409 ? -13.531 9.351 -5.904 1.00 58.72 409 ARG A O 1
ATOM 3352 N N . ARG A 1 410 ? -14.073 11.336 -6.798 1.00 62.31 410 ARG A N 1
ATOM 3353 C CA . ARG A 1 410 ? -15.156 10.827 -7.658 1.00 62.31 410 ARG A CA 1
ATOM 3354 C C . ARG A 1 410 ? -14.639 9.902 -8.765 1.00 62.31 410 ARG A C 1
ATOM 3356 O O . ARG A 1 410 ? -15.386 9.050 -9.245 1.00 62.31 410 ARG A O 1
ATOM 3363 N N . GLU A 1 411 ? -13.365 10.021 -9.131 1.00 67.44 411 GLU A N 1
ATOM 3364 C CA . GLU A 1 411 ? -12.724 9.247 -10.195 1.00 67.44 411 GLU A CA 1
ATOM 3365 C C . GLU A 1 411 ? -12.072 7.952 -9.693 1.00 67.44 411 GLU A C 1
ATOM 3367 O O . GLU A 1 411 ? -11.614 7.153 -10.507 1.00 67.44 411 GLU A O 1
ATOM 3372 N N . TYR A 1 412 ? -12.085 7.669 -8.383 1.00 72.44 412 TYR A N 1
ATOM 3373 C CA . TYR A 1 412 ? -11.442 6.472 -7.825 1.00 72.44 412 TYR A CA 1
ATOM 3374 C C . TYR A 1 412 ? -11.942 5.166 -8.442 1.00 72.44 412 TYR A C 1
ATOM 3376 O O . TYR A 1 412 ? -11.150 4.293 -8.788 1.00 72.44 412 TYR A O 1
ATOM 3384 N N . GLY A 1 413 ? -13.254 5.063 -8.671 1.00 68.12 413 GLY A N 1
ATOM 3385 C CA . GLY A 1 413 ? -13.825 3.912 -9.371 1.00 68.12 413 GLY A CA 1
ATOM 3386 C C . GLY A 1 413 ? -13.343 3.797 -10.821 1.00 68.12 413 GLY A C 1
ATOM 3387 O O . GLY A 1 413 ? -13.141 2.690 -11.307 1.00 68.12 413 GLY A O 1
ATOM 3388 N N . LYS A 1 414 ? -13.112 4.928 -11.504 1.00 73.69 414 LYS A N 1
ATOM 3389 C CA . LYS A 1 414 ? -12.591 4.939 -12.878 1.00 73.69 414 LYS A CA 1
ATOM 3390 C C . LYS A 1 414 ? -11.142 4.460 -12.896 1.00 73.69 414 LYS A C 1
ATOM 3392 O O . LYS A 1 414 ? -10.838 3.577 -13.685 1.00 73.69 414 LYS A O 1
ATOM 3397 N N . ALA A 1 415 ? -10.299 4.992 -12.009 1.00 79.50 415 ALA A N 1
ATOM 3398 C CA . ALA A 1 415 ? -8.898 4.594 -11.879 1.00 79.50 415 ALA A CA 1
ATOM 3399 C C . ALA A 1 415 ? -8.755 3.105 -11.523 1.00 79.50 415 ALA A C 1
ATOM 3401 O O . ALA A 1 415 ? -7.932 2.408 -12.110 1.00 79.50 415 ALA A O 1
ATOM 3402 N N . PHE A 1 416 ? -9.598 2.599 -10.615 1.00 79.19 416 PHE A N 1
ATOM 3403 C CA . PHE A 1 416 ? -9.650 1.177 -10.266 1.00 79.19 416 PHE A CA 1
ATOM 3404 C C . PHE A 1 416 ? -9.937 0.305 -11.497 1.00 79.19 416 PHE A C 1
ATOM 3406 O O . PHE A 1 416 ? -9.192 -0.630 -11.783 1.00 79.19 416 PHE A O 1
ATOM 3413 N N . LEU A 1 417 ? -10.980 0.645 -12.263 1.00 80.38 417 LEU A N 1
ATOM 3414 C CA . LEU A 1 417 ? -11.358 -0.102 -13.465 1.00 80.38 417 LEU A CA 1
ATOM 3415 C C . LEU A 1 417 ? -10.336 0.036 -14.599 1.00 80.38 417 LEU A C 1
ATOM 3417 O O . LEU A 1 417 ? -10.174 -0.899 -15.369 1.00 80.38 417 LEU A O 1
ATOM 3421 N N . SER A 1 418 ? -9.664 1.179 -14.737 1.00 82.00 418 SER A N 1
ATOM 3422 C CA . SER A 1 418 ? -8.736 1.418 -15.849 1.00 82.00 418 SER A CA 1
ATOM 3423 C C . SER A 1 418 ? -7.303 0.966 -15.587 1.00 82.00 418 SER A C 1
ATOM 3425 O O . SER A 1 418 ? -6.535 0.881 -16.537 1.00 82.00 418 SER A O 1
ATOM 3427 N N . LEU A 1 419 ? -6.913 0.740 -14.329 1.00 88.00 419 LEU A N 1
ATOM 3428 C CA . LEU A 1 419 ? -5.536 0.384 -13.971 1.00 88.00 419 LEU A CA 1
ATOM 3429 C C . LEU A 1 419 ? -5.464 -0.937 -13.213 1.00 88.00 419 LEU A C 1
ATOM 3431 O O . LEU A 1 419 ? -4.771 -1.852 -13.650 1.00 88.00 419 LEU A O 1
ATOM 3435 N N . LEU A 1 420 ? -6.196 -1.060 -12.101 1.00 87.00 420 LEU A N 1
ATOM 3436 C CA . LEU A 1 420 ? -6.060 -2.221 -11.224 1.00 87.00 420 LEU A CA 1
ATOM 3437 C C . LEU A 1 420 ? -6.716 -3.476 -11.813 1.00 87.00 420 LEU A C 1
ATOM 3439 O O . LEU A 1 420 ? -6.155 -4.558 -11.696 1.00 87.00 420 LEU A O 1
ATOM 3443 N N . VAL A 1 421 ? -7.865 -3.340 -12.485 1.00 85.56 421 VAL A N 1
ATOM 3444 C CA . VAL A 1 421 ? -8.506 -4.479 -13.167 1.00 85.56 421 VAL A CA 1
ATOM 3445 C C . VAL A 1 421 ? -7.623 -5.033 -14.297 1.00 85.56 421 VAL A C 1
ATOM 3447 O O . VAL A 1 421 ? -7.327 -6.228 -14.247 1.00 85.56 421 VAL A O 1
ATOM 3450 N N . PRO A 1 422 ? -7.128 -4.220 -15.257 1.00 89.25 422 PRO A N 1
ATOM 3451 C CA . PRO A 1 422 ? -6.164 -4.694 -16.247 1.00 89.25 422 PRO A CA 1
ATOM 3452 C C . PRO A 1 422 ? -4.927 -5.322 -15.612 1.00 89.25 422 PRO A C 1
ATOM 3454 O O . PRO A 1 422 ? -4.515 -6.393 -16.038 1.00 89.25 422 PRO A O 1
ATOM 3457 N N . PHE A 1 423 ? -4.373 -4.715 -14.557 1.00 91.19 423 PHE A N 1
ATOM 3458 C CA . PHE A 1 423 ? -3.233 -5.280 -13.837 1.00 91.19 423 PHE A CA 1
ATOM 3459 C C . PHE A 1 423 ? -3.507 -6.686 -13.305 1.00 91.19 423 PHE A C 1
ATOM 3461 O O . PHE A 1 423 ? -2.725 -7.586 -13.583 1.00 91.19 423 PHE A O 1
ATOM 3468 N N . VAL A 1 424 ? -4.613 -6.894 -12.581 1.00 89.75 424 VAL A N 1
ATOM 3469 C CA . VAL A 1 424 ? -4.955 -8.208 -12.012 1.00 89.75 424 VAL A CA 1
ATOM 3470 C C . VAL A 1 424 ? -5.128 -9.253 -13.115 1.00 89.75 424 VAL A C 1
ATOM 3472 O O . VAL A 1 424 ? -4.633 -10.369 -12.975 1.00 89.75 424 VAL A O 1
ATOM 3475 N N . ILE A 1 425 ? -5.776 -8.892 -14.228 1.00 90.06 425 ILE A N 1
ATOM 3476 C CA . ILE A 1 425 ? -5.954 -9.803 -15.366 1.00 90.06 425 ILE A CA 1
ATOM 3477 C C . ILE A 1 425 ? -4.600 -10.137 -16.007 1.00 90.06 425 ILE A C 1
ATOM 3479 O O . ILE A 1 425 ? -4.285 -11.310 -16.184 1.00 90.06 425 ILE A O 1
ATOM 3483 N N . LEU A 1 426 ? -3.778 -9.131 -16.325 1.00 90.94 426 LEU A N 1
ATOM 3484 C CA . LEU A 1 426 ? -2.459 -9.336 -16.935 1.00 90.94 426 LEU A CA 1
ATOM 3485 C C . LEU A 1 426 ? -1.530 -10.139 -16.021 1.00 90.94 426 LEU A C 1
ATOM 3487 O O . LEU A 1 426 ? -0.825 -11.023 -16.495 1.00 90.94 426 LEU A O 1
ATOM 3491 N N . GLN A 1 427 ? -1.559 -9.870 -14.716 1.00 91.62 427 GLN A N 1
ATOM 3492 C CA . GLN A 1 427 ? -0.809 -10.618 -13.715 1.00 91.62 427 GLN A CA 1
ATOM 3493 C C . GLN A 1 427 ? -1.240 -12.088 -13.709 1.00 91.62 427 GLN A C 1
ATOM 3495 O O . GLN A 1 427 ? -0.387 -12.963 -13.807 1.00 91.62 427 GLN A O 1
ATOM 3500 N N . ALA A 1 428 ? -2.546 -12.373 -13.660 1.00 90.94 428 ALA A N 1
ATOM 3501 C CA . ALA A 1 428 ? -3.052 -13.743 -13.713 1.00 90.94 428 ALA A CA 1
ATOM 3502 C C . ALA A 1 428 ? -2.622 -14.461 -15.003 1.00 90.94 428 ALA A C 1
ATOM 3504 O O . ALA A 1 428 ? -2.145 -15.592 -14.948 1.00 90.94 428 ALA A O 1
ATOM 3505 N N . LEU A 1 429 ? -2.707 -13.787 -16.154 1.00 92.19 429 LEU A N 1
ATOM 3506 C CA . LEU A 1 429 ? -2.246 -14.333 -17.432 1.00 92.19 429 LEU A CA 1
ATOM 3507 C C . LEU A 1 429 ? -0.730 -14.596 -17.444 1.00 92.19 429 LEU A C 1
ATOM 3509 O O . LEU A 1 429 ? -0.301 -15.612 -17.983 1.00 92.19 429 LEU A O 1
ATOM 3513 N N . LEU A 1 430 ? 0.088 -13.726 -16.840 1.00 91.00 430 LEU A N 1
ATOM 3514 C CA . LEU A 1 430 ? 1.535 -13.945 -16.713 1.00 91.00 430 LEU A CA 1
ATOM 3515 C C . LEU A 1 430 ? 1.851 -15.154 -15.824 1.00 91.00 430 LEU A C 1
ATOM 3517 O O . LEU A 1 430 ? 2.785 -15.895 -16.118 1.00 91.00 430 LEU A O 1
ATOM 3521 N N . LEU A 1 431 ? 1.069 -15.387 -14.767 1.00 91.94 431 LEU A N 1
ATOM 3522 C CA . LEU A 1 431 ? 1.214 -16.576 -13.921 1.00 91.94 431 LEU A CA 1
ATOM 3523 C C . LEU A 1 431 ? 0.814 -17.855 -14.657 1.00 91.94 431 LEU A C 1
ATOM 3525 O O . LEU A 1 431 ? 1.499 -18.867 -14.522 1.00 91.94 431 LEU A O 1
ATOM 3529 N N . LEU A 1 432 ? -0.241 -17.803 -15.474 1.00 92.94 432 LEU A N 1
ATOM 3530 C CA . LEU A 1 432 ? -0.618 -18.917 -16.344 1.00 92.94 432 LEU A CA 1
ATOM 3531 C C . LEU A 1 432 ? 0.476 -19.211 -17.374 1.00 92.94 432 LEU A C 1
ATOM 3533 O O . LEU A 1 432 ? 0.854 -20.366 -17.533 1.00 92.94 432 LEU A O 1
ATOM 3537 N N . LEU A 1 433 ? 1.033 -18.179 -18.018 1.00 92.94 433 LEU A N 1
ATOM 3538 C CA . LEU A 1 433 ? 2.162 -18.331 -18.940 1.00 92.94 433 LEU A CA 1
ATOM 3539 C C . LEU A 1 433 ? 3.376 -18.949 -18.234 1.00 92.94 433 LEU A C 1
ATOM 3541 O O . LEU A 1 433 ? 3.990 -19.872 -18.757 1.00 92.94 433 LEU A O 1
ATOM 3545 N N . ARG A 1 434 ? 3.703 -18.479 -17.027 1.00 91.38 434 ARG A N 1
ATOM 3546 C CA . ARG A 1 434 ? 4.779 -19.038 -16.201 1.00 91.38 434 ARG A CA 1
ATOM 3547 C C . ARG A 1 434 ? 4.568 -20.530 -15.923 1.00 91.38 434 ARG A C 1
ATOM 3549 O O . ARG A 1 434 ? 5.490 -21.311 -16.143 1.00 91.38 434 ARG A O 1
ATOM 3556 N N . GLY A 1 435 ? 3.368 -20.919 -15.491 1.00 91.19 435 GLY A N 1
ATOM 3557 C CA . GLY A 1 435 ? 3.016 -22.323 -15.266 1.00 91.19 435 GLY A CA 1
ATOM 3558 C C . GLY A 1 435 ? 3.078 -23.160 -16.547 1.00 91.19 435 GLY A C 1
ATOM 3559 O O . GLY A 1 435 ? 3.632 -24.254 -16.534 1.00 91.19 435 GLY A O 1
ATOM 3560 N N . ALA A 1 436 ? 2.599 -22.622 -17.674 1.00 92.19 436 ALA A N 1
ATOM 3561 C CA . ALA A 1 436 ? 2.663 -23.278 -18.983 1.00 92.19 436 ALA A CA 1
ATOM 3562 C C . ALA A 1 436 ? 4.106 -23.492 -19.479 1.00 92.19 436 ALA A C 1
ATOM 3564 O O . ALA A 1 436 ? 4.376 -24.453 -20.191 1.00 92.19 436 ALA A O 1
ATOM 3565 N N . LEU A 1 437 ? 5.045 -22.636 -19.066 1.00 91.44 437 LEU A N 1
ATOM 3566 C CA . LEU A 1 437 ? 6.484 -22.789 -19.311 1.00 91.44 437 LEU A CA 1
ATOM 3567 C C . LEU A 1 437 ? 7.178 -23.729 -18.300 1.00 91.44 437 LEU A C 1
ATOM 3569 O O . LEU A 1 437 ? 8.409 -23.775 -18.254 1.00 91.44 437 LEU A O 1
ATOM 3573 N N . GLY A 1 438 ? 6.412 -24.453 -17.475 1.00 88.50 438 GLY A N 1
ATOM 3574 C CA . GLY A 1 438 ? 6.915 -25.439 -16.513 1.00 88.50 438 GLY A CA 1
ATOM 3575 C C . GLY A 1 438 ? 7.557 -24.841 -15.258 1.00 88.50 438 GLY A C 1
ATOM 3576 O O . GLY A 1 438 ? 8.290 -25.533 -14.556 1.00 88.50 438 GLY A O 1
ATOM 3577 N N . LEU A 1 439 ? 7.333 -23.555 -14.972 1.00 87.81 439 LEU A N 1
ATOM 3578 C CA . LEU A 1 439 ? 7.901 -22.881 -13.804 1.00 87.81 439 LEU A CA 1
ATOM 3579 C C . LEU A 1 439 ? 6.931 -22.920 -12.620 1.00 87.81 439 LEU A C 1
ATOM 3581 O O . LEU A 1 439 ? 5.718 -22.782 -12.786 1.00 87.81 439 LEU A O 1
ATOM 3585 N N . SER A 1 440 ? 7.472 -23.025 -11.404 1.00 86.44 440 SER A N 1
ATOM 3586 C CA . SER A 1 440 ? 6.663 -22.999 -10.185 1.00 86.44 440 SER A CA 1
ATOM 3587 C C . SER A 1 440 ? 5.904 -21.677 -10.041 1.00 86.44 440 SER A C 1
ATOM 3589 O O . SER A 1 440 ? 6.439 -20.586 -10.282 1.00 86.44 440 SER A O 1
ATOM 3591 N N . VAL A 1 441 ? 4.640 -21.781 -9.629 1.00 84.81 441 VAL A N 1
ATOM 3592 C CA . VAL A 1 441 ? 3.777 -20.647 -9.295 1.00 84.81 441 VAL A CA 1
ATOM 3593 C C . VAL A 1 441 ? 3.530 -20.692 -7.797 1.00 84.81 441 VAL A C 1
ATOM 3595 O O . VAL A 1 441 ? 2.873 -21.595 -7.293 1.00 84.81 441 VAL A O 1
ATOM 3598 N N . THR A 1 442 ? 4.077 -19.714 -7.082 1.00 79.50 442 THR A N 1
ATOM 3599 C CA . THR A 1 442 ? 3.882 -19.574 -5.633 1.00 79.50 442 THR A CA 1
ATOM 3600 C C . THR A 1 442 ? 3.048 -18.336 -5.325 1.00 79.50 442 THR A C 1
ATOM 3602 O O . THR A 1 442 ? 2.917 -17.432 -6.155 1.00 79.50 442 THR A O 1
ATOM 3605 N N . PHE A 1 443 ? 2.517 -18.254 -4.107 1.00 71.69 443 PHE A N 1
ATOM 3606 C CA . PHE A 1 443 ? 1.696 -17.124 -3.677 1.00 71.69 443 PHE A CA 1
ATOM 3607 C C . PHE A 1 443 ? 2.431 -15.770 -3.732 1.00 71.69 443 PHE A C 1
ATOM 3609 O O . PHE A 1 443 ? 1.820 -14.746 -4.042 1.00 71.69 443 PHE A O 1
ATOM 3616 N N . SER A 1 444 ? 3.756 -15.746 -3.540 1.00 73.81 444 SER A N 1
ATOM 3617 C CA . SER A 1 444 ? 4.545 -14.515 -3.697 1.00 73.81 444 SER A CA 1
ATOM 3618 C C . SER A 1 444 ? 4.446 -13.938 -5.113 1.00 73.81 444 SER A C 1
ATOM 3620 O O . SER A 1 444 ? 4.385 -12.719 -5.274 1.00 73.81 444 SER A O 1
ATOM 3622 N N . HIS A 1 445 ? 4.319 -14.788 -6.136 1.00 81.44 445 HIS A N 1
ATOM 3623 C CA . HIS A 1 445 ? 4.126 -14.353 -7.518 1.00 81.44 445 HIS A CA 1
ATOM 3624 C C . HIS A 1 445 ? 2.740 -13.736 -7.757 1.00 81.44 445 HIS A C 1
ATOM 3626 O O . HIS A 1 445 ? 2.572 -12.947 -8.683 1.00 81.44 445 HIS A O 1
ATOM 3632 N N . VAL A 1 446 ? 1.747 -14.048 -6.919 1.00 79.12 446 VAL A N 1
ATOM 3633 C CA . VAL A 1 446 ? 0.413 -13.429 -6.979 1.00 79.12 446 VAL A CA 1
ATOM 3634 C C . VAL A 1 446 ? 0.462 -11.987 -6.474 1.00 79.12 446 VAL A C 1
ATOM 3636 O O . VAL A 1 446 ? -0.150 -11.106 -7.074 1.00 79.12 446 VAL A O 1
ATOM 3639 N N . ILE A 1 447 ? 1.212 -11.734 -5.398 1.00 73.88 447 ILE A N 1
ATOM 3640 C CA . ILE A 1 447 ? 1.287 -10.415 -4.753 1.00 73.88 447 ILE A CA 1
ATOM 3641 C C . ILE A 1 447 ? 2.310 -9.497 -5.435 1.00 73.88 447 ILE A C 1
ATOM 3643 O O . ILE A 1 447 ? 2.082 -8.290 -5.544 1.00 73.88 447 ILE A O 1
ATOM 3647 N N . VAL A 1 448 ? 3.443 -10.040 -5.887 1.00 81.62 448 VAL A N 1
ATOM 3648 C CA . VAL A 1 448 ? 4.535 -9.252 -6.469 1.00 81.62 448 VAL A CA 1
ATOM 3649 C C . VAL A 1 448 ? 4.344 -9.116 -7.985 1.00 81.62 448 VAL A C 1
ATOM 3651 O O . VAL A 1 448 ? 4.290 -10.140 -8.679 1.00 81.62 448 VAL A O 1
ATOM 3654 N N . PRO A 1 449 ? 4.276 -7.882 -8.534 1.00 86.12 449 PRO A N 1
ATOM 3655 C CA . PRO A 1 449 ? 4.148 -7.659 -9.973 1.00 86.12 449 PRO A CA 1
ATOM 3656 C C . PRO A 1 449 ? 5.216 -8.413 -10.765 1.00 86.12 449 PRO A C 1
ATOM 3658 O O . PRO A 1 449 ? 6.408 -8.279 -10.490 1.00 86.12 449 PRO A O 1
ATOM 3661 N N . GLN A 1 450 ? 4.795 -9.194 -11.756 1.00 82.44 450 GLN A N 1
ATOM 3662 C CA . GLN A 1 450 ? 5.721 -9.957 -12.589 1.00 82.44 450 GLN A CA 1
ATOM 3663 C C . GLN A 1 450 ? 6.307 -9.099 -13.722 1.00 82.44 450 GLN A C 1
ATOM 3665 O O . GLN A 1 450 ? 5.608 -8.307 -14.353 1.00 82.44 450 GLN A O 1
ATOM 3670 N N . TYR A 1 451 ? 7.600 -9.301 -13.996 1.00 73.75 451 TYR A N 1
ATOM 3671 C CA . TYR A 1 451 ? 8.315 -8.928 -15.230 1.00 73.75 451 TYR A CA 1
ATOM 3672 C C . TYR A 1 451 ? 8.258 -7.457 -15.693 1.00 73.75 451 TYR A C 1
ATOM 3674 O O . TYR A 1 451 ? 8.694 -7.155 -16.794 1.00 73.75 451 TYR A O 1
ATOM 3682 N N . GLY A 1 452 ? 7.757 -6.532 -14.871 1.00 78.62 452 GLY A N 1
ATOM 3683 C CA . GLY A 1 452 ? 7.631 -5.114 -15.230 1.00 78.62 452 GLY A CA 1
ATOM 3684 C C . GLY A 1 452 ? 6.216 -4.547 -15.127 1.00 78.62 452 GLY A C 1
ATOM 3685 O O . GLY A 1 452 ? 6.047 -3.359 -15.377 1.00 78.62 452 GLY A O 1
ATOM 3686 N N . SER A 1 453 ? 5.212 -5.331 -14.706 1.00 88.31 453 SER A N 1
ATOM 3687 C CA . SER A 1 453 ? 3.800 -4.907 -14.579 1.00 88.31 453 SER A CA 1
ATOM 3688 C C . SER A 1 453 ? 3.513 -3.903 -13.444 1.00 88.31 453 SER A C 1
ATOM 3690 O O . SER A 1 453 ? 2.373 -3.473 -13.256 1.00 88.31 453 SER A O 1
ATOM 3692 N N . TRP A 1 454 ? 4.541 -3.495 -12.692 1.00 90.62 454 TRP A N 1
ATOM 3693 C CA . TRP A 1 454 ? 4.447 -2.639 -11.505 1.00 90.62 454 TRP A CA 1
ATOM 3694 C C . TRP A 1 454 ? 3.889 -1.235 -11.778 1.00 90.62 454 TRP A C 1
ATOM 3696 O O . TRP A 1 454 ? 3.359 -0.603 -10.864 1.00 90.62 454 TRP A O 1
ATOM 3706 N N . TYR A 1 455 ? 3.975 -0.730 -13.011 1.00 91.69 455 TYR A N 1
ATOM 3707 C CA . TYR A 1 455 ? 3.546 0.631 -13.340 1.00 91.69 455 TYR A CA 1
ATOM 3708 C C . TYR A 1 455 ? 2.047 0.846 -13.096 1.00 91.69 455 TYR A C 1
ATOM 3710 O O . TYR A 1 455 ? 1.647 1.904 -12.615 1.00 91.69 455 TYR A O 1
ATOM 3718 N N . PHE A 1 456 ? 1.213 -0.164 -13.373 1.00 91.25 456 PHE A N 1
ATOM 3719 C CA . PHE A 1 456 ? -0.233 -0.094 -13.149 1.00 91.25 456 PHE A CA 1
ATOM 3720 C C . PHE A 1 456 ? -0.606 0.164 -11.679 1.00 91.25 456 PHE A C 1
ATOM 3722 O O . PHE A 1 456 ? -1.303 1.152 -11.420 1.00 91.25 456 PHE A O 1
ATOM 3729 N N . PRO A 1 457 ? -0.185 -0.678 -10.708 1.00 91.19 457 PRO A N 1
ATOM 3730 C CA . PRO A 1 457 ? -0.505 -0.442 -9.308 1.00 91.19 457 PRO A CA 1
ATOM 3731 C C . PRO A 1 457 ? 0.156 0.836 -8.782 1.00 91.19 457 PRO A C 1
ATOM 3733 O O . PRO A 1 457 ? -0.479 1.544 -8.009 1.00 91.19 457 PRO A O 1
ATOM 3736 N N . VAL A 1 458 ? 1.363 1.197 -9.239 1.00 93.25 458 VAL A N 1
ATOM 3737 C CA . VAL A 1 458 ? 2.022 2.455 -8.838 1.00 93.25 458 VAL A CA 1
ATOM 3738 C C . VAL A 1 458 ? 1.235 3.682 -9.301 1.00 93.25 458 VAL A C 1
ATOM 3740 O O . VAL A 1 458 ? 0.919 4.554 -8.494 1.00 93.25 458 VAL A O 1
ATOM 3743 N N . LEU A 1 459 ? 0.843 3.740 -10.575 1.00 91.88 459 LEU A N 1
ATOM 3744 C CA . LEU A 1 459 ? 0.052 4.855 -11.091 1.00 91.88 459 LEU A CA 1
ATOM 3745 C C . LEU A 1 459 ? -1.326 4.920 -10.421 1.00 91.88 459 LEU A C 1
ATOM 3747 O O . LEU A 1 459 ? -1.811 6.006 -10.105 1.00 91.88 459 LEU A O 1
ATOM 3751 N N . PHE A 1 460 ? -1.948 3.766 -10.158 1.00 89.56 460 PHE A N 1
ATOM 3752 C CA . PHE A 1 460 ? -3.186 3.706 -9.385 1.00 89.56 460 PHE A CA 1
ATOM 3753 C C . PHE A 1 460 ? -2.996 4.311 -7.989 1.00 89.56 460 PHE A C 1
ATOM 3755 O O . PHE A 1 460 ? -3.794 5.159 -7.589 1.00 89.56 460 PHE A O 1
ATOM 3762 N N . LEU A 1 461 ? -1.920 3.944 -7.282 1.00 89.62 461 LEU A N 1
ATOM 3763 C CA . LEU A 1 461 ? -1.585 4.513 -5.977 1.00 89.62 461 LEU A CA 1
ATOM 3764 C C . LEU A 1 461 ? -1.421 6.031 -6.056 1.00 89.62 461 LEU A C 1
ATOM 3766 O O . LEU A 1 461 ? -2.039 6.730 -5.260 1.00 89.62 461 LEU A O 1
ATOM 3770 N N . PHE A 1 462 ? -0.683 6.552 -7.039 1.00 91.56 462 PHE A N 1
ATOM 3771 C CA . PHE A 1 462 ? -0.500 7.996 -7.226 1.00 91.56 462 PHE A CA 1
ATOM 3772 C C . PHE A 1 462 ? -1.836 8.724 -7.391 1.00 91.56 462 PHE A C 1
ATOM 3774 O O . PHE A 1 462 ? -2.118 9.682 -6.670 1.00 91.56 462 PHE A O 1
ATOM 3781 N N . LEU A 1 463 ? -2.725 8.209 -8.244 1.00 86.25 463 LEU A N 1
ATOM 3782 C CA . LEU A 1 463 ? -4.063 8.779 -8.422 1.00 86.25 463 LEU A CA 1
ATOM 3783 C C . LEU A 1 463 ? -4.915 8.725 -7.143 1.00 86.25 463 LEU A C 1
ATOM 3785 O O . LEU A 1 463 ? -5.781 9.584 -6.956 1.00 86.25 463 LEU A O 1
ATOM 3789 N N . MET A 1 464 ? -4.691 7.748 -6.255 1.00 81.62 464 MET A N 1
ATOM 3790 C CA . MET A 1 464 ? -5.387 7.663 -4.966 1.00 81.62 464 MET A CA 1
ATOM 3791 C C . MET A 1 464 ? -4.819 8.635 -3.930 1.00 81.62 464 MET A C 1
ATOM 3793 O O . MET A 1 464 ? -5.601 9.280 -3.228 1.00 81.62 464 MET A O 1
ATOM 3797 N N . ILE A 1 465 ? -3.489 8.756 -3.832 1.00 83.25 465 ILE A N 1
ATOM 3798 C CA . ILE A 1 465 ? -2.812 9.525 -2.776 1.00 83.25 465 ILE A CA 1
ATOM 3799 C C . ILE A 1 465 ? -2.708 11.020 -3.091 1.00 83.25 465 ILE A C 1
ATOM 3801 O O . ILE A 1 465 ? -2.898 11.847 -2.199 1.00 83.25 465 ILE A O 1
ATOM 3805 N N . THR A 1 466 ? -2.488 11.414 -4.348 1.00 87.44 466 THR A N 1
ATOM 3806 C CA . THR A 1 466 ? -2.302 12.828 -4.713 1.00 87.44 466 THR A CA 1
ATOM 3807 C C . THR A 1 466 ? -3.492 13.734 -4.368 1.00 87.44 466 THR A C 1
ATOM 3809 O O . THR A 1 466 ? -3.243 14.814 -3.831 1.00 87.44 466 THR A O 1
ATOM 3812 N N . PRO A 1 467 ? -4.778 13.359 -4.553 1.00 81.50 467 PRO A N 1
ATOM 3813 C CA . PRO A 1 467 ? -5.893 14.219 -4.143 1.00 81.50 467 PRO A CA 1
ATOM 3814 C C . PRO A 1 467 ? -5.930 14.469 -2.631 1.00 81.50 467 PRO A C 1
ATOM 3816 O O . PRO A 1 467 ? -6.517 15.455 -2.185 1.00 81.50 467 PRO A O 1
ATOM 3819 N N . LEU A 1 468 ? -5.331 13.571 -1.847 1.00 76.94 468 LEU A N 1
ATOM 3820 C CA . LEU A 1 468 ? -5.273 13.646 -0.390 1.00 76.94 468 LEU A CA 1
ATOM 3821 C C . LEU A 1 468 ? -4.119 14.540 0.064 1.00 76.94 468 LEU A C 1
ATOM 3823 O O . LEU A 1 468 ? -4.281 15.328 0.990 1.00 76.94 468 LEU A O 1
ATOM 3827 N N . LEU A 1 469 ? -2.977 14.438 -0.617 1.00 83.25 469 LEU A N 1
ATOM 3828 C CA . LEU A 1 469 ? -1.737 15.093 -0.215 1.00 83.25 469 LEU A CA 1
ATOM 3829 C C . LEU A 1 469 ? -1.530 16.470 -0.856 1.00 83.25 469 LEU A C 1
ATOM 3831 O O . LEU A 1 469 ? -0.850 17.303 -0.269 1.00 83.25 469 LEU A O 1
ATOM 3835 N N . ARG A 1 470 ? -2.133 16.758 -2.021 1.00 82.38 470 ARG A N 1
ATOM 3836 C CA . ARG A 1 470 ? -1.871 17.986 -2.810 1.00 82.38 470 ARG A CA 1
ATOM 3837 C C . ARG A 1 470 ? -2.128 19.310 -2.086 1.00 82.38 470 ARG A C 1
ATOM 3839 O O . ARG A 1 470 ? -1.689 20.348 -2.566 1.00 82.38 470 ARG A O 1
ATOM 3846 N N . LYS A 1 471 ? -2.871 19.289 -0.973 1.00 79.44 471 LYS A N 1
ATOM 3847 C CA . LYS A 1 471 ? -3.102 20.469 -0.122 1.00 79.44 471 LYS A CA 1
ATOM 3848 C C . LYS A 1 471 ? -1.837 20.889 0.638 1.00 79.44 471 LYS A C 1
ATOM 3850 O O . LYS A 1 471 ? -1.750 22.021 1.098 1.00 79.44 471 LYS A O 1
ATOM 3855 N N . PHE A 1 472 ? -0.869 19.989 0.785 1.00 77.44 472 PHE A N 1
ATOM 3856 C CA . PHE A 1 472 ? 0.387 20.263 1.460 1.00 77.44 472 PHE A CA 1
ATOM 3857 C C . PHE A 1 472 ? 1.331 21.051 0.539 1.00 77.44 472 PHE A C 1
ATOM 3859 O O . PHE A 1 472 ? 1.724 20.570 -0.523 1.00 77.44 472 PHE A O 1
ATOM 3866 N N . ARG A 1 473 ? 1.698 22.274 0.949 1.00 82.06 473 ARG A N 1
ATOM 3867 C CA . ARG A 1 473 ? 2.488 23.223 0.139 1.00 82.06 473 ARG A CA 1
ATOM 3868 C C . ARG A 1 473 ? 3.837 22.656 -0.310 1.00 82.06 473 ARG A C 1
ATOM 3870 O O . ARG A 1 473 ? 4.240 22.882 -1.444 1.00 82.06 473 ARG A O 1
ATOM 3877 N N . PHE A 1 474 ? 4.516 21.918 0.565 1.00 87.88 474 PHE A N 1
ATOM 3878 C CA . PHE A 1 474 ? 5.861 21.383 0.326 1.00 87.88 474 PHE A CA 1
ATOM 3879 C C . PHE A 1 474 ? 5.843 19.904 -0.075 1.00 87.88 474 PHE A C 1
ATOM 3881 O O . PHE A 1 474 ? 6.771 19.162 0.232 1.00 87.88 474 PHE A O 1
ATOM 3888 N N . LEU A 1 475 ? 4.776 19.447 -0.742 1.00 90.50 475 LEU A N 1
ATOM 3889 C CA . LEU A 1 475 ? 4.599 18.030 -1.062 1.00 90.50 475 LEU A CA 1
ATOM 3890 C C . LEU A 1 475 ? 5.691 17.465 -1.967 1.00 90.50 475 LEU A C 1
ATOM 3892 O O . LEU A 1 475 ? 6.159 16.364 -1.701 1.00 90.50 475 LEU A O 1
ATOM 3896 N N . LEU A 1 476 ? 6.109 18.198 -3.003 1.00 91.81 476 LEU A N 1
ATOM 3897 C CA . LEU A 1 476 ? 7.190 17.737 -3.876 1.00 91.81 476 LEU A CA 1
ATOM 3898 C C . LEU A 1 476 ? 8.498 17.584 -3.090 1.00 91.81 476 LEU A C 1
ATOM 3900 O O . LEU A 1 476 ? 9.135 16.542 -3.175 1.00 91.81 476 LEU A O 1
ATOM 3904 N N . THR A 1 477 ? 8.852 18.579 -2.274 1.00 91.31 477 THR A N 1
ATOM 3905 C CA . THR A 1 477 ? 10.045 18.534 -1.419 1.00 91.31 477 THR A CA 1
ATOM 3906 C C . THR A 1 477 ? 9.983 17.368 -0.438 1.00 91.31 477 THR A C 1
ATOM 3908 O O . THR A 1 477 ? 10.929 16.596 -0.352 1.00 91.31 477 THR A O 1
ATOM 3911 N N . ALA A 1 478 ? 8.853 17.183 0.250 1.00 89.38 478 ALA A N 1
ATOM 3912 C CA . ALA A 1 478 ? 8.668 16.056 1.158 1.00 89.38 478 ALA A CA 1
ATOM 3913 C C . ALA A 1 478 ? 8.777 14.709 0.430 1.00 89.38 478 ALA A C 1
ATOM 3915 O O . ALA A 1 478 ? 9.403 13.795 0.949 1.00 89.38 478 ALA A O 1
ATOM 3916 N N . ALA A 1 479 ? 8.225 14.587 -0.780 1.00 93.50 479 ALA A N 1
ATOM 3917 C CA . ALA A 1 479 ? 8.335 13.366 -1.571 1.00 93.50 479 ALA A CA 1
ATOM 3918 C C . ALA A 1 479 ? 9.790 13.072 -1.983 1.00 93.50 479 ALA A C 1
ATOM 3920 O O . ALA A 1 479 ? 10.210 11.924 -1.891 1.00 93.50 479 ALA A O 1
ATOM 3921 N N . VAL A 1 480 ? 10.565 14.092 -2.379 1.00 92.62 480 VAL A N 1
ATOM 3922 C CA . VAL A 1 480 ? 12.003 13.946 -2.685 1.00 92.62 480 VAL A CA 1
ATOM 3923 C C . VAL A 1 480 ? 12.787 13.518 -1.445 1.00 92.62 480 VAL A C 1
ATOM 3925 O O . VAL A 1 480 ? 13.610 12.617 -1.534 1.00 92.62 480 VAL A O 1
ATOM 3928 N N . LEU A 1 481 ? 12.510 14.114 -0.281 1.00 90.94 481 LEU A N 1
ATOM 3929 C CA . LEU A 1 481 ? 13.169 13.739 0.974 1.00 90.94 481 LEU A CA 1
ATOM 3930 C C . LEU A 1 481 ? 12.823 12.309 1.409 1.00 90.94 481 LEU A C 1
ATOM 3932 O O . LEU A 1 481 ? 13.692 11.595 1.894 1.00 90.94 481 LEU A O 1
ATOM 3936 N N . VAL A 1 482 ? 11.575 11.872 1.213 1.00 89.81 482 VAL A N 1
ATOM 3937 C CA . VAL A 1 482 ? 11.161 10.489 1.501 1.00 89.81 482 VAL A CA 1
ATOM 3938 C C . VAL A 1 482 ? 11.852 9.501 0.557 1.00 89.81 482 VAL A C 1
ATOM 3940 O O . VAL A 1 482 ? 12.335 8.476 1.029 1.00 89.81 482 VAL A O 1
ATOM 3943 N N . ALA A 1 483 ? 11.946 9.814 -0.739 1.00 89.00 483 ALA A N 1
ATOM 3944 C CA . ALA A 1 483 ? 12.699 9.012 -1.707 1.00 89.00 483 ALA A CA 1
ATOM 3945 C C . ALA A 1 483 ? 14.187 8.923 -1.330 1.00 89.00 483 ALA A C 1
ATOM 3947 O O . ALA A 1 483 ? 14.737 7.834 -1.214 1.00 89.00 483 ALA A O 1
ATOM 3948 N N . ALA A 1 484 ? 14.805 10.060 -1.002 1.00 86.94 484 ALA A N 1
ATOM 3949 C CA . ALA A 1 484 ? 16.185 10.115 -0.531 1.00 86.94 484 ALA A CA 1
ATOM 3950 C C . ALA A 1 484 ? 16.414 9.308 0.757 1.00 86.94 484 ALA A C 1
ATOM 3952 O O . ALA A 1 484 ? 17.410 8.606 0.873 1.00 86.94 484 ALA A O 1
ATOM 3953 N N . GLY A 1 485 ? 15.486 9.372 1.715 1.00 83.50 485 GLY A N 1
ATOM 3954 C CA . GLY A 1 485 ? 15.570 8.607 2.959 1.00 83.50 485 GLY A CA 1
ATOM 3955 C C . GLY A 1 485 ? 15.469 7.093 2.753 1.00 83.50 485 GLY A C 1
ATOM 3956 O O . GLY A 1 485 ? 16.080 6.340 3.505 1.00 83.50 485 GLY A O 1
ATOM 3957 N N . CYS A 1 486 ? 14.744 6.636 1.724 1.00 82.62 486 CYS A N 1
ATOM 3958 C CA . CYS A 1 486 ? 14.602 5.206 1.429 1.00 82.62 486 CYS A CA 1
ATOM 3959 C C . CYS A 1 486 ? 15.903 4.552 0.955 1.00 82.62 486 CYS A C 1
ATOM 3961 O O . CYS A 1 486 ? 16.056 3.342 1.114 1.00 82.62 486 CYS A O 1
ATOM 3963 N N . PHE A 1 487 ? 16.847 5.343 0.439 1.00 79.62 487 PHE A N 1
ATOM 3964 C CA . PHE A 1 487 ? 18.190 4.878 0.098 1.00 79.62 487 PHE A CA 1
ATOM 3965 C C . PHE A 1 487 ? 18.948 4.333 1.322 1.00 79.62 487 PHE A C 1
ATOM 3967 O O . PHE A 1 487 ? 19.685 3.364 1.202 1.00 79.62 487 PHE A O 1
ATOM 3974 N N . PHE A 1 488 ? 18.715 4.900 2.511 1.00 79.06 488 PHE A N 1
ATOM 3975 C CA . PHE A 1 488 ? 19.415 4.533 3.750 1.00 79.06 488 PHE A CA 1
ATOM 3976 C C . PHE A 1 488 ? 18.734 3.406 4.546 1.00 79.06 488 PHE A C 1
ATOM 3978 O O . PHE A 1 488 ? 19.083 3.162 5.701 1.00 79.06 488 PHE A O 1
ATOM 3985 N N . LEU A 1 489 ? 17.730 2.730 3.978 1.00 77.44 489 LEU A N 1
ATOM 3986 C CA . LEU A 1 489 ? 17.072 1.608 4.650 1.00 77.44 489 LEU A CA 1
ATOM 3987 C C . LEU A 1 489 ? 17.958 0.359 4.643 1.00 77.44 489 LEU A C 1
ATOM 3989 O O . LEU A 1 489 ? 18.588 0.041 3.635 1.00 77.44 489 LEU A O 1
ATOM 3993 N N . ALA A 1 490 ? 17.935 -0.378 5.757 1.00 71.06 490 ALA A N 1
ATOM 3994 C CA . ALA A 1 490 ? 18.711 -1.608 5.940 1.00 71.06 490 ALA A CA 1
ATOM 3995 C C . ALA A 1 490 ? 18.284 -2.757 5.003 1.00 71.06 490 ALA A C 1
ATOM 3997 O O . ALA A 1 490 ? 19.066 -3.665 4.737 1.00 71.06 490 ALA A O 1
ATOM 3998 N N . ASP A 1 491 ? 17.044 -2.729 4.516 1.00 76.50 491 ASP A N 1
ATOM 3999 C CA . ASP A 1 491 ? 16.422 -3.738 3.660 1.00 76.50 491 ASP A CA 1
ATOM 4000 C C . ASP A 1 491 ? 15.470 -3.074 2.644 1.00 76.50 491 ASP A C 1
ATOM 4002 O O . ASP A 1 491 ? 14.930 -1.993 2.908 1.00 76.50 491 ASP A O 1
ATOM 4006 N N . PRO A 1 492 ? 15.232 -3.706 1.477 1.00 75.00 492 PRO A N 1
ATOM 4007 C CA . PRO A 1 492 ? 14.391 -3.139 0.427 1.00 75.00 492 PRO A CA 1
ATOM 4008 C C . PRO A 1 492 ? 12.918 -3.014 0.833 1.00 75.00 492 PRO A C 1
ATOM 4010 O O . PRO A 1 492 ? 12.343 -3.903 1.468 1.00 75.00 492 PRO A O 1
ATOM 4013 N N . LEU A 1 493 ? 12.247 -1.961 0.349 1.00 80.56 493 LEU A N 1
ATOM 4014 C CA . LEU A 1 493 ? 10.786 -1.883 0.404 1.00 80.56 493 LEU A CA 1
ATOM 4015 C C . LEU A 1 493 ? 10.153 -2.947 -0.520 1.00 80.56 493 LEU A C 1
ATOM 4017 O O . LEU A 1 493 ? 10.758 -3.364 -1.513 1.00 80.56 493 LEU A O 1
ATOM 4021 N N . PRO A 1 494 ? 8.887 -3.349 -0.278 1.00 81.81 494 PRO A N 1
ATOM 4022 C CA . PRO A 1 494 ? 8.144 -4.175 -1.228 1.00 81.81 494 PRO A CA 1
ATOM 4023 C C . PRO A 1 494 ? 8.139 -3.536 -2.622 1.00 81.81 494 PRO A C 1
ATOM 4025 O O . PRO A 1 494 ? 7.926 -2.331 -2.737 1.00 81.81 494 PRO A O 1
ATOM 4028 N N . VAL A 1 495 ? 8.301 -4.336 -3.682 1.00 82.50 495 VAL A N 1
ATOM 4029 C CA . VAL A 1 495 ? 8.584 -3.854 -5.052 1.00 82.50 495 VAL A CA 1
ATOM 4030 C C . VAL A 1 495 ? 7.687 -2.695 -5.498 1.00 82.50 495 VAL A C 1
ATOM 4032 O O . VAL A 1 495 ? 8.193 -1.656 -5.903 1.00 82.50 495 VAL A O 1
ATOM 4035 N N . VAL A 1 496 ? 6.357 -2.829 -5.405 1.00 85.31 496 VAL A N 1
ATOM 4036 C CA . VAL A 1 496 ? 5.415 -1.760 -5.810 1.00 85.31 496 VAL A CA 1
ATOM 4037 C C . VAL A 1 496 ? 5.670 -0.472 -5.041 1.00 85.31 496 VAL A C 1
ATOM 4039 O O . VAL A 1 496 ? 5.546 0.614 -5.596 1.00 85.31 496 VAL A O 1
ATOM 4042 N N . LEU A 1 497 ? 6.003 -0.586 -3.763 1.00 83.62 497 LEU A N 1
ATOM 4043 C CA . LEU A 1 497 ? 6.149 0.551 -2.883 1.00 83.62 497 LEU A CA 1
ATOM 4044 C C . LEU A 1 497 ? 7.512 1.218 -3.006 1.00 83.62 497 LEU A C 1
ATOM 4046 O O . LEU A 1 497 ? 7.541 2.443 -3.019 1.00 83.62 497 LEU A O 1
ATOM 4050 N N . GLN A 1 498 ? 8.588 0.445 -3.195 1.00 86.56 498 GLN A N 1
ATOM 4051 C CA . GLN A 1 498 ? 9.876 1.000 -3.617 1.00 86.56 498 GLN A CA 1
ATOM 4052 C C . GLN A 1 498 ? 9.651 1.865 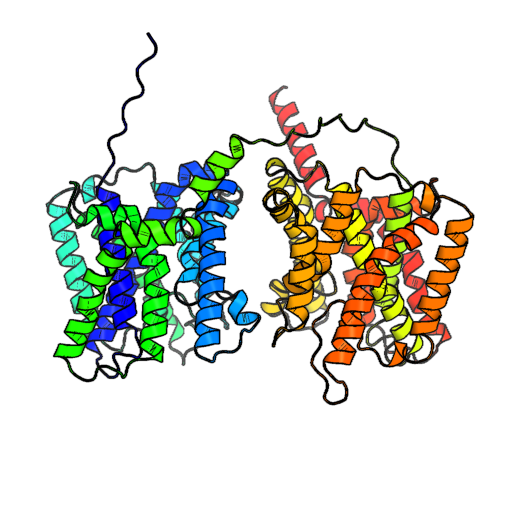-4.857 1.00 86.56 498 GLN A C 1
ATOM 4054 O O . GLN A 1 498 ? 9.883 3.066 -4.834 1.00 86.56 498 GLN A O 1
ATOM 4059 N N . ARG A 1 499 ? 9.042 1.298 -5.908 1.00 88.19 499 ARG A N 1
ATOM 4060 C CA . ARG A 1 499 ? 8.745 2.048 -7.136 1.00 88.19 499 ARG A CA 1
ATOM 4061 C C . ARG A 1 499 ? 7.845 3.249 -6.872 1.00 88.19 499 ARG A C 1
ATOM 4063 O O . ARG A 1 499 ? 8.081 4.315 -7.423 1.00 88.19 499 ARG A O 1
ATOM 4070 N N . ALA A 1 500 ? 6.815 3.109 -6.043 1.00 91.94 500 ALA A N 1
ATOM 4071 C CA . ALA A 1 500 ? 5.934 4.225 -5.735 1.00 91.94 500 ALA A CA 1
ATOM 4072 C C . ALA A 1 500 ? 6.696 5.371 -5.060 1.00 91.94 500 ALA A C 1
ATOM 4074 O O . ALA A 1 500 ? 6.559 6.504 -5.501 1.00 91.94 500 ALA A O 1
ATOM 4075 N N . VAL A 1 501 ? 7.511 5.100 -4.042 1.00 91.12 501 VAL A N 1
ATOM 4076 C CA . VAL A 1 501 ? 8.276 6.139 -3.345 1.00 91.12 501 VAL A CA 1
ATOM 4077 C C . VAL A 1 501 ? 9.260 6.823 -4.293 1.00 91.12 501 VAL A C 1
ATOM 4079 O O . VAL A 1 501 ? 9.234 8.048 -4.401 1.00 91.12 501 VAL A O 1
ATOM 4082 N N . GLU A 1 502 ? 10.037 6.047 -5.047 1.00 90.56 502 GLU A N 1
ATOM 4083 C CA . GLU A 1 502 ? 11.082 6.598 -5.914 1.00 90.56 502 GLU A CA 1
ATOM 4084 C C . GLU A 1 502 ? 10.516 7.377 -7.101 1.00 90.56 502 GLU A C 1
ATOM 4086 O O . GLU A 1 502 ? 11.070 8.402 -7.504 1.00 90.56 502 GLU A O 1
ATOM 4091 N N . PHE A 1 503 ? 9.371 6.945 -7.642 1.00 94.56 503 PHE A N 1
ATOM 4092 C CA . PHE A 1 503 ? 8.757 7.589 -8.801 1.00 94.56 503 PHE A CA 1
ATOM 4093 C C . PHE A 1 503 ? 7.744 8.692 -8.469 1.00 94.56 503 PHE A C 1
ATOM 4095 O O . PHE A 1 503 ? 7.358 9.454 -9.365 1.00 94.56 503 PHE A O 1
ATOM 4102 N N . TYR A 1 504 ? 7.306 8.817 -7.212 1.00 95.81 504 TYR A N 1
ATOM 4103 C CA . TYR A 1 504 ? 6.291 9.805 -6.840 1.00 95.81 504 TYR A CA 1
ATOM 4104 C C . TYR A 1 504 ? 6.744 11.256 -7.051 1.00 95.81 504 TYR A C 1
ATOM 4106 O O . TYR A 1 504 ? 5.937 12.043 -7.557 1.00 95.81 504 TYR A O 1
ATOM 4114 N N . PRO A 1 505 ? 8.005 11.642 -6.767 1.00 96.25 505 PRO A N 1
ATOM 4115 C CA . PRO A 1 505 ? 8.480 12.989 -7.070 1.00 96.25 505 PRO A CA 1
ATOM 4116 C C . PRO A 1 505 ? 8.426 13.336 -8.561 1.00 96.25 505 PRO A C 1
ATOM 4118 O O . PRO A 1 505 ? 7.984 14.432 -8.901 1.00 96.25 505 PRO A O 1
ATOM 4121 N N . PHE A 1 506 ? 8.767 12.408 -9.463 1.00 96.31 506 PHE A N 1
ATOM 4122 C CA . PHE A 1 506 ? 8.633 12.624 -10.912 1.00 96.31 506 PHE A CA 1
ATOM 4123 C C . PHE A 1 506 ? 7.165 12.804 -11.325 1.00 96.31 506 PHE A C 1
ATOM 4125 O O . PHE A 1 506 ? 6.834 13.709 -12.095 1.00 96.31 506 PHE A O 1
ATOM 4132 N N . PHE A 1 507 ? 6.258 11.998 -10.765 1.00 96.25 507 PHE A N 1
ATOM 4133 C CA . PHE A 1 507 ? 4.821 12.164 -10.984 1.00 96.25 507 PHE A CA 1
ATOM 4134 C C . PHE A 1 507 ? 4.315 13.530 -10.487 1.00 96.25 507 PHE A C 1
ATOM 4136 O O . PHE A 1 507 ? 3.624 14.242 -11.217 1.00 96.25 507 PHE A O 1
ATOM 4143 N N . LEU A 1 508 ? 4.679 13.938 -9.268 1.00 94.88 508 LEU A N 1
ATOM 4144 C CA . LEU A 1 508 ? 4.294 15.236 -8.707 1.00 94.88 508 LEU A CA 1
ATOM 4145 C C . LEU A 1 508 ? 4.880 16.406 -9.494 1.00 94.88 508 LEU A C 1
ATOM 4147 O O . LEU A 1 508 ? 4.185 17.392 -9.725 1.00 94.88 508 LEU A O 1
ATOM 4151 N N . PHE A 1 509 ? 6.127 16.292 -9.941 1.00 94.38 509 PHE A N 1
ATOM 4152 C CA . PHE A 1 509 ? 6.758 17.284 -10.800 1.00 94.38 509 PHE A CA 1
ATOM 4153 C C . PHE A 1 509 ? 5.942 17.493 -12.079 1.00 94.38 509 PHE A C 1
ATOM 4155 O O . PHE A 1 509 ? 5.559 18.618 -12.395 1.00 94.38 509 PHE A O 1
ATOM 4162 N N . GLY A 1 510 ? 5.545 16.403 -12.740 1.00 92.75 510 GLY A N 1
ATOM 4163 C CA . GLY A 1 510 ? 4.617 16.450 -13.869 1.00 92.75 510 GLY A CA 1
ATOM 4164 C C . GLY A 1 510 ? 3.267 17.087 -13.539 1.00 92.75 510 GLY A C 1
ATOM 4165 O O . GLY A 1 510 ? 2.782 17.928 -14.297 1.00 92.75 510 GLY A O 1
ATOM 4166 N N . TYR A 1 511 ? 2.674 16.722 -12.397 1.00 91.19 511 TYR A N 1
ATOM 4167 C CA . TYR A 1 511 ? 1.409 17.285 -11.915 1.00 91.19 511 TYR A CA 1
ATOM 4168 C C . TYR A 1 511 ? 1.495 18.806 -11.734 1.00 91.19 511 TYR A C 1
ATOM 4170 O O . TYR A 1 511 ? 0.602 19.531 -12.173 1.00 91.19 511 TYR A O 1
ATOM 4178 N N . TYR A 1 512 ? 2.574 19.316 -11.136 1.00 89.50 512 TYR A N 1
ATOM 4179 C CA . TYR A 1 512 ? 2.760 20.755 -10.945 1.00 89.50 512 TYR A CA 1
ATOM 4180 C C . TYR A 1 512 ? 3.075 21.490 -12.251 1.00 89.50 512 TYR A C 1
ATOM 4182 O O . TYR A 1 512 ? 2.604 22.614 -12.429 1.00 89.50 512 TYR A O 1
ATOM 4190 N N . LEU A 1 513 ? 3.760 20.836 -13.194 1.00 87.31 513 LEU A N 1
ATOM 4191 C CA . LEU A 1 513 ? 4.101 21.397 -14.500 1.00 87.31 513 LEU A CA 1
ATOM 4192 C C . LEU A 1 513 ? 2.925 21.545 -15.474 1.00 87.31 513 LEU A C 1
ATOM 4194 O O . LEU A 1 513 ? 3.114 22.168 -16.517 1.00 87.31 513 LEU A O 1
ATOM 4198 N N . SER A 1 514 ? 1.742 20.976 -15.207 1.00 78.88 514 SER A N 1
ATOM 4199 C CA . SER A 1 514 ? 0.615 20.932 -16.165 1.00 78.88 514 SER A CA 1
ATOM 4200 C C . SER A 1 514 ? 0.251 22.269 -16.806 1.00 78.88 514 SER A C 1
ATOM 4202 O O . SER A 1 514 ? -0.120 22.285 -17.976 1.00 78.88 514 SER A O 1
ATOM 4204 N N . ASP A 1 515 ? 0.418 23.369 -16.076 1.00 73.12 515 ASP A N 1
ATOM 4205 C CA . ASP A 1 515 ? 0.001 24.705 -16.511 1.00 73.12 515 ASP A CA 1
ATOM 4206 C C . ASP A 1 515 ? 1.183 25.510 -17.084 1.00 73.12 515 ASP A C 1
ATOM 4208 O O . ASP A 1 515 ? 1.021 26.633 -17.554 1.00 73.12 515 ASP A O 1
ATOM 4212 N N . CYS A 1 516 ? 2.389 24.936 -17.075 1.00 79.38 516 CYS A N 1
ATOM 4213 C CA . CYS A 1 516 ? 3.585 25.559 -17.622 1.00 79.38 516 CYS A CA 1
ATOM 4214 C C . CYS A 1 516 ? 3.655 25.380 -19.146 1.00 79.38 516 CYS A C 1
ATOM 4216 O O . CYS A 1 516 ? 3.400 24.293 -19.682 1.00 79.38 516 CYS A O 1
ATOM 4218 N N . SER A 1 517 ? 4.070 26.446 -19.834 1.00 78.44 517 SER A N 1
ATOM 4219 C CA . SER A 1 517 ? 4.440 26.414 -21.249 1.00 78.44 517 SER A CA 1
ATOM 4220 C C . SER A 1 517 ? 5.901 25.990 -21.408 1.00 78.44 517 SER A C 1
ATOM 4222 O O . SER A 1 517 ? 6.785 26.517 -20.738 1.00 78.44 517 SER A O 1
ATOM 4224 N N . PHE A 1 518 ? 6.172 25.072 -22.337 1.00 83.38 518 PHE A N 1
ATOM 4225 C CA . PHE A 1 518 ? 7.527 24.601 -22.654 1.00 83.38 518 PHE A CA 1
ATOM 4226 C C . PHE A 1 518 ? 8.042 25.188 -23.974 1.00 83.38 518 PHE A C 1
ATOM 4228 O O . PHE A 1 518 ? 8.557 24.470 -24.835 1.00 83.38 518 PHE A O 1
ATOM 4235 N N . SER A 1 519 ? 7.852 26.491 -24.183 1.00 81.06 519 SER A N 1
ATOM 4236 C CA . SER A 1 519 ? 8.249 27.181 -25.422 1.00 81.06 519 SER A CA 1
ATOM 4237 C C . SER A 1 519 ? 9.753 27.082 -25.710 1.00 81.06 519 SER A C 1
ATOM 4239 O O . SER A 1 519 ? 10.156 27.032 -26.873 1.00 81.06 519 SER A O 1
ATOM 4241 N N . VAL A 1 520 ? 10.587 26.989 -24.669 1.00 86.12 520 VAL A N 1
ATOM 4242 C CA . VAL A 1 520 ? 12.043 26.812 -24.791 1.00 86.12 520 VAL A CA 1
ATOM 4243 C C . VAL A 1 520 ? 12.390 25.472 -25.441 1.00 86.12 520 VAL A C 1
ATOM 4245 O O . VAL A 1 520 ? 13.152 25.452 -26.404 1.00 86.12 520 VAL A O 1
ATOM 4248 N N . CYS A 1 521 ? 11.770 24.374 -24.997 1.00 88.06 521 CYS A N 1
ATOM 4249 C CA . CYS A 1 521 ? 12.054 23.034 -25.517 1.00 88.06 521 CYS A CA 1
ATOM 4250 C C . CYS A 1 521 ? 11.680 22.871 -26.998 1.00 88.06 521 CYS A C 1
ATOM 4252 O O . CYS A 1 521 ? 12.197 21.992 -27.672 1.00 88.06 521 CYS A O 1
ATOM 4254 N N . SER A 1 522 ? 10.797 23.720 -27.532 1.00 82.25 522 SER A N 1
ATOM 4255 C CA . SER A 1 522 ? 10.461 23.707 -28.961 1.00 82.25 522 SER A CA 1
ATOM 4256 C C . SER A 1 522 ? 11.465 24.434 -29.863 1.00 82.25 522 SER A C 1
ATOM 4258 O O . SER A 1 522 ? 11.337 24.335 -31.085 1.00 82.25 522 SER A O 1
ATOM 4260 N N . LYS A 1 523 ? 12.438 25.170 -29.309 1.00 88.94 523 LYS A N 1
ATOM 4261 C CA . LYS A 1 523 ? 13.378 25.970 -30.108 1.00 88.94 523 LYS A CA 1
ATOM 4262 C C . LYS A 1 523 ? 14.423 25.081 -30.811 1.00 88.94 523 LYS A C 1
ATOM 4264 O O . LYS A 1 523 ? 14.902 24.126 -30.201 1.00 88.94 523 LYS A O 1
ATOM 4269 N N . PRO A 1 524 ? 14.847 25.403 -32.053 1.00 89.62 524 PRO A N 1
ATOM 4270 C CA . PRO A 1 524 ? 15.824 24.599 -32.797 1.00 89.62 524 PRO A CA 1
ATOM 4271 C C . PRO A 1 524 ? 17.162 24.389 -32.072 1.00 89.62 524 PRO A C 1
ATOM 4273 O O . PRO A 1 524 ? 17.677 23.276 -32.068 1.00 89.62 524 PRO A O 1
ATOM 4276 N N . TRP A 1 525 ? 17.698 25.418 -31.405 1.00 92.75 525 TRP A N 1
ATOM 4277 C CA . TRP A 1 525 ? 18.954 25.314 -30.646 1.00 92.75 525 TRP A CA 1
ATOM 4278 C C . TRP A 1 525 ? 18.851 24.340 -29.464 1.00 92.75 525 TRP A C 1
ATOM 4280 O O . TRP A 1 525 ? 19.796 23.610 -29.177 1.00 92.75 525 TRP A O 1
ATOM 4290 N N . PHE A 1 526 ? 17.683 24.268 -28.815 1.00 94.19 526 PHE A N 1
ATOM 4291 C CA . PHE A 1 526 ? 17.456 23.363 -27.688 1.00 94.19 526 PHE A CA 1
ATOM 4292 C C . PHE A 1 526 ? 17.475 21.894 -28.134 1.00 94.19 526 PHE A C 1
ATOM 4294 O O . PHE A 1 526 ? 17.877 21.016 -27.370 1.00 94.19 526 PHE A O 1
ATOM 4301 N N . ARG A 1 527 ? 17.106 21.619 -29.395 1.00 94.00 527 ARG A N 1
ATOM 4302 C CA . ARG A 1 527 ? 17.221 20.275 -29.977 1.00 94.00 527 ARG A CA 1
ATOM 4303 C C . ARG A 1 527 ? 18.669 19.809 -30.009 1.00 94.00 527 ARG A C 1
ATOM 4305 O O . ARG A 1 527 ? 18.944 18.699 -29.577 1.00 94.00 527 ARG A O 1
ATOM 4312 N N . TRP A 1 528 ? 19.588 20.662 -30.462 1.00 95.06 528 TRP A N 1
ATOM 4313 C CA . TRP A 1 528 ? 21.015 20.331 -30.515 1.00 95.06 528 TRP A CA 1
ATOM 4314 C C . TRP A 1 528 ? 21.621 20.138 -29.127 1.00 95.06 528 TRP A C 1
ATOM 4316 O O . TRP A 1 528 ? 22.392 19.204 -28.937 1.00 95.06 528 TRP A O 1
ATOM 4326 N N . ILE A 1 529 ? 21.200 20.930 -28.136 1.00 96.81 529 ILE A N 1
ATOM 4327 C CA . ILE A 1 529 ? 21.571 20.688 -26.732 1.00 96.81 529 ILE A CA 1
ATOM 4328 C C . ILE A 1 529 ? 21.065 19.327 -26.258 1.00 96.81 529 ILE A C 1
ATOM 4330 O O . ILE A 1 529 ? 21.806 18.594 -25.616 1.00 96.81 529 ILE A O 1
ATOM 4334 N N . SER A 1 530 ? 19.827 18.967 -26.599 1.00 96.25 530 SER A N 1
ATOM 4335 C CA . SER A 1 530 ? 19.258 17.669 -26.225 1.00 96.25 530 SER A CA 1
ATOM 4336 C C . SER A 1 530 ? 20.012 16.512 -26.893 1.00 96.25 530 SER A C 1
ATOM 4338 O O . SER A 1 530 ? 20.290 15.510 -26.240 1.00 96.25 530 SER A O 1
ATOM 4340 N N . VAL A 1 531 ? 20.390 16.658 -28.171 1.00 96.38 531 VAL A N 1
ATOM 4341 C CA . VAL A 1 531 ? 21.222 15.680 -28.896 1.00 96.38 531 VAL A CA 1
ATOM 4342 C C . VAL A 1 531 ? 22.577 15.527 -28.214 1.00 96.38 531 VAL A C 1
ATOM 4344 O O . VAL A 1 531 ? 22.969 14.405 -27.906 1.00 96.38 531 VAL A O 1
ATOM 4347 N N . LEU A 1 532 ? 23.264 16.637 -27.930 1.00 97.19 532 LEU A N 1
ATOM 4348 C CA . LEU A 1 532 ? 24.559 16.621 -27.254 1.00 97.19 532 LEU A CA 1
ATOM 4349 C C . LEU A 1 532 ? 24.455 15.984 -25.863 1.00 97.19 532 LEU A C 1
ATOM 4351 O O . LEU A 1 532 ? 25.268 15.134 -25.519 1.00 97.19 532 LEU A O 1
ATOM 4355 N N . PHE A 1 533 ? 23.424 16.333 -25.091 1.00 96.75 533 PHE A N 1
ATOM 4356 C CA . PHE A 1 533 ? 23.166 15.761 -23.771 1.00 96.75 533 PHE A CA 1
ATOM 4357 C C . PHE A 1 533 ? 23.019 14.236 -23.831 1.00 96.75 533 PHE A C 1
ATOM 4359 O O . PHE A 1 533 ? 23.707 13.527 -23.098 1.00 96.75 533 PHE A O 1
ATOM 4366 N N . PHE A 1 534 ? 22.165 13.717 -24.721 1.00 95.88 534 PHE A N 1
ATOM 4367 C CA . PHE A 1 534 ? 21.974 12.271 -24.850 1.00 95.88 534 PHE A CA 1
ATOM 4368 C C . PHE A 1 534 ? 23.186 11.561 -25.452 1.00 95.88 534 PHE A C 1
ATOM 4370 O O . PHE A 1 534 ? 23.449 10.430 -25.059 1.00 95.88 534 PHE A O 1
ATOM 4377 N N . ALA A 1 535 ? 23.946 12.206 -26.341 1.00 95.06 535 ALA A N 1
ATOM 4378 C CA . ALA A 1 535 ? 25.198 11.658 -26.857 1.00 95.06 535 ALA A CA 1
ATOM 4379 C C . ALA A 1 535 ? 26.244 11.516 -25.742 1.00 95.06 535 ALA A C 1
ATOM 4381 O O . ALA A 1 535 ? 26.811 10.439 -25.574 1.00 95.06 535 ALA A O 1
ATOM 4382 N N . CYS A 1 536 ? 26.442 12.554 -24.924 1.00 93.69 536 CYS A N 1
ATOM 4383 C CA . CYS A 1 536 ? 27.338 12.500 -23.769 1.00 93.69 536 CYS A CA 1
ATOM 4384 C C . CYS A 1 536 ? 26.878 11.459 -22.740 1.00 93.69 536 CYS A C 1
ATOM 4386 O O . CYS A 1 536 ? 27.694 10.682 -22.250 1.00 93.69 536 CYS A O 1
ATOM 4388 N N . LEU A 1 537 ? 25.575 11.403 -22.443 1.00 91.25 537 LEU A N 1
ATOM 4389 C CA . LEU A 1 537 ? 25.011 10.415 -21.523 1.00 91.25 537 LEU A CA 1
ATOM 4390 C C . LEU A 1 537 ? 25.188 8.984 -22.054 1.00 91.25 537 LEU A C 1
ATOM 4392 O O . LEU A 1 537 ? 25.555 8.091 -21.298 1.00 91.25 537 LEU A O 1
ATOM 4396 N N . PHE A 1 538 ? 24.969 8.763 -23.351 1.00 91.31 538 PHE A N 1
ATOM 4397 C CA . PHE A 1 538 ? 25.185 7.467 -23.991 1.00 91.31 538 PHE A CA 1
ATOM 4398 C C . PHE A 1 538 ? 26.661 7.058 -23.938 1.00 91.31 538 PHE A C 1
ATOM 4400 O O . PHE A 1 538 ? 26.975 5.954 -23.500 1.00 91.31 538 PHE A O 1
ATOM 4407 N N . LEU A 1 539 ? 27.579 7.963 -24.295 1.00 90.31 539 LEU A N 1
ATOM 4408 C CA . LEU A 1 539 ? 29.021 7.716 -24.211 1.00 90.31 539 LEU A CA 1
ATOM 4409 C C . LEU A 1 539 ? 29.474 7.412 -22.779 1.00 90.31 539 LEU A C 1
ATOM 4411 O O . LEU A 1 539 ? 30.279 6.506 -22.594 1.00 90.31 539 LEU A O 1
ATOM 4415 N N . PHE A 1 540 ? 28.917 8.093 -21.772 1.00 87.75 540 PHE A N 1
ATOM 4416 C CA . PHE A 1 540 ? 29.189 7.811 -20.360 1.00 87.75 540 PHE A CA 1
ATOM 4417 C C . PHE A 1 540 ? 28.832 6.371 -19.955 1.00 87.75 540 PHE A C 1
ATOM 4419 O O . PHE A 1 540 ? 29.546 5.762 -19.164 1.00 87.75 540 PHE A O 1
ATOM 4426 N N . PHE A 1 541 ? 27.750 5.799 -20.494 1.00 84.69 541 PHE A N 1
ATOM 4427 C CA . PHE A 1 541 ? 27.403 4.396 -20.232 1.00 84.69 541 PHE A CA 1
ATOM 4428 C C . PHE A 1 541 ? 28.256 3.414 -21.027 1.00 84.69 541 PHE A C 1
ATOM 4430 O O . PHE A 1 541 ? 28.577 2.334 -20.533 1.00 84.69 541 PHE A O 1
ATOM 4437 N N . MET A 1 542 ? 28.639 3.788 -22.246 1.00 82.94 542 MET A N 1
ATOM 4438 C CA . MET A 1 542 ? 29.438 2.933 -23.118 1.00 82.94 542 MET A CA 1
ATOM 4439 C C . MET A 1 542 ? 30.928 2.926 -22.737 1.00 82.94 542 MET A C 1
ATOM 4441 O O . MET A 1 542 ? 31.627 1.957 -23.047 1.00 82.94 542 MET A O 1
ATOM 4445 N N . ILE A 1 543 ? 31.427 3.968 -22.060 1.00 79.69 543 ILE A N 1
ATOM 4446 C CA . ILE A 1 543 ? 32.853 4.207 -21.788 1.00 79.69 543 ILE A CA 1
ATOM 4447 C C . ILE A 1 543 ? 33.068 4.622 -20.321 1.00 79.69 543 ILE A C 1
ATOM 4449 O O . ILE A 1 543 ? 32.334 5.436 -19.773 1.00 79.69 543 ILE A O 1
ATOM 4453 N N . GLY A 1 544 ? 34.133 4.118 -19.690 1.00 67.06 544 GLY A N 1
ATOM 4454 C CA . GLY A 1 544 ? 34.594 4.603 -18.384 1.00 67.06 544 GLY A CA 1
ATOM 4455 C C . GLY A 1 544 ? 33.733 4.145 -17.200 1.00 67.06 544 GLY A C 1
ATOM 4456 O O . GLY A 1 544 ? 33.313 2.989 -17.132 1.00 67.06 544 GLY A O 1
ATOM 4457 N N . ASN A 1 545 ? 33.492 5.054 -16.248 1.00 64.19 545 ASN A N 1
ATOM 4458 C CA . ASN A 1 545 ? 32.866 4.755 -14.952 1.00 64.19 545 ASN A CA 1
ATOM 4459 C C . ASN A 1 545 ? 31.408 4.270 -15.044 1.00 64.19 545 ASN A C 1
ATOM 4461 O O . ASN A 1 545 ? 30.959 3.581 -14.136 1.00 64.19 545 ASN A O 1
ATOM 4465 N N . GLY A 1 546 ? 30.665 4.540 -16.126 1.00 61.91 546 GLY A N 1
ATOM 4466 C CA . GLY A 1 546 ? 29.291 4.034 -16.285 1.00 61.91 546 GLY A CA 1
ATOM 4467 C C . GLY A 1 546 ? 29.192 2.504 -16.381 1.00 61.91 546 GLY A C 1
ATOM 4468 O O . GLY A 1 546 ? 28.144 1.925 -16.083 1.00 61.91 546 GLY A O 1
ATOM 4469 N N . ARG A 1 547 ? 30.294 1.825 -16.735 1.00 69.19 547 ARG A N 1
ATOM 4470 C CA . ARG A 1 547 ? 30.359 0.356 -16.792 1.00 69.19 547 ARG A CA 1
ATOM 4471 C C . ARG A 1 547 ? 30.329 -0.289 -15.415 1.00 69.19 547 ARG A C 1
ATOM 4473 O O . ARG A 1 547 ? 29.761 -1.373 -15.278 1.00 69.19 547 ARG A O 1
ATOM 4480 N N . SER A 1 548 ? 30.922 0.375 -14.424 1.00 69.44 548 SER A N 1
ATOM 4481 C CA . SER A 1 548 ? 31.051 -0.157 -13.073 1.00 69.44 548 SER A CA 1
ATOM 4482 C C . SER A 1 548 ? 29.787 0.072 -12.242 1.00 69.44 548 SER A C 1
ATOM 4484 O O . SER A 1 548 ? 29.553 -0.674 -11.297 1.00 69.44 548 SER A O 1
ATOM 4486 N N . ILE A 1 549 ? 28.931 1.034 -12.599 1.00 71.56 549 ILE A N 1
ATOM 4487 C CA . ILE A 1 549 ? 27.787 1.404 -11.761 1.00 71.56 549 ILE A CA 1
ATOM 4488 C C . ILE A 1 549 ? 26.728 0.282 -11.730 1.00 71.56 549 ILE A C 1
ATOM 4490 O O . ILE A 1 549 ? 26.312 -0.201 -12.792 1.00 71.56 549 ILE A O 1
ATOM 4494 N N . PRO A 1 550 ? 26.274 -0.130 -10.529 1.00 74.19 550 PRO A N 1
ATOM 4495 C CA . PRO A 1 550 ? 25.269 -1.174 -10.371 1.00 74.19 550 PRO A CA 1
ATOM 4496 C C . PRO A 1 550 ? 23.958 -0.877 -11.114 1.00 74.19 550 PRO A C 1
ATOM 4498 O O . PRO A 1 550 ? 23.419 0.227 -11.056 1.00 74.19 550 PRO A O 1
ATOM 4501 N N . THR A 1 551 ? 23.406 -1.883 -11.800 1.00 72.94 551 THR A N 1
ATOM 4502 C CA . THR A 1 551 ? 22.164 -1.743 -12.587 1.00 72.94 551 THR A CA 1
ATOM 4503 C C . THR A 1 551 ? 20.958 -1.344 -11.724 1.00 72.94 551 THR A C 1
ATOM 4505 O O . THR A 1 551 ? 20.113 -0.568 -12.172 1.00 72.94 551 THR A O 1
ATOM 4508 N N . ASN A 1 552 ? 20.890 -1.841 -10.487 1.00 73.31 552 ASN A N 1
ATOM 4509 C CA . ASN A 1 552 ? 19.830 -1.534 -9.523 1.00 73.31 552 ASN A CA 1
ATOM 4510 C C . ASN A 1 552 ? 19.714 -0.026 -9.243 1.00 73.31 552 ASN A C 1
ATOM 4512 O O . ASN A 1 552 ? 18.596 0.495 -9.250 1.00 73.31 552 ASN A O 1
ATOM 4516 N N . LEU A 1 553 ? 20.842 0.686 -9.144 1.00 76.75 553 LEU A N 1
ATOM 4517 C CA . LEU A 1 553 ? 20.890 2.132 -8.902 1.00 76.75 553 LEU A CA 1
ATOM 4518 C C . LEU A 1 553 ? 20.110 2.931 -9.962 1.00 76.75 553 LEU A C 1
ATOM 4520 O O . LEU A 1 553 ? 19.381 3.858 -9.620 1.00 76.75 553 LEU A O 1
ATOM 4524 N N . TYR A 1 554 ? 20.177 2.524 -11.233 1.00 73.94 554 TYR A N 1
ATOM 4525 C CA . TYR A 1 554 ? 19.476 3.195 -12.342 1.00 73.94 554 TYR A CA 1
ATOM 4526 C C . TYR A 1 554 ? 18.042 2.746 -12.562 1.00 73.94 554 TYR A C 1
ATOM 4528 O O . TYR A 1 554 ? 17.255 3.409 -13.232 1.00 73.94 554 TYR A O 1
ATOM 4536 N N . THR A 1 555 ? 17.692 1.588 -12.021 1.00 72.44 555 THR A N 1
ATOM 4537 C CA . THR A 1 555 ? 16.296 1.171 -11.963 1.00 72.44 555 THR A CA 1
ATOM 4538 C C . THR A 1 555 ? 15.575 1.757 -10.751 1.00 72.44 555 THR A C 1
ATOM 4540 O O . THR A 1 555 ? 14.369 1.554 -10.634 1.00 72.44 555 THR A O 1
ATOM 4543 N N . PHE A 1 556 ? 16.260 2.482 -9.859 1.00 72.81 556 PHE A N 1
ATOM 4544 C CA . PHE A 1 556 ? 15.747 2.810 -8.523 1.00 72.81 556 PHE A CA 1
ATOM 4545 C C . PHE A 1 556 ? 15.302 1.545 -7.762 1.00 72.81 556 PHE A C 1
ATOM 4547 O O . PHE A 1 556 ? 14.284 1.521 -7.067 1.00 72.81 556 PHE A O 1
ATOM 4554 N N . GLU A 1 557 ? 16.024 0.444 -7.976 1.00 70.56 557 GLU A N 1
ATOM 4555 C CA . GLU A 1 557 ? 15.945 -0.746 -7.136 1.00 70.56 557 GLU A CA 1
ATOM 4556 C C . GLU A 1 557 ? 16.920 -0.578 -5.977 1.00 70.56 557 GLU A C 1
ATOM 4558 O O . GLU A 1 557 ? 17.957 0.072 -6.113 1.00 70.56 557 GLU A O 1
ATOM 4563 N N . TRP A 1 558 ? 16.575 -1.162 -4.833 1.00 62.03 558 TRP A N 1
ATOM 4564 C CA . TRP A 1 558 ? 17.418 -1.086 -3.650 1.00 62.03 558 TRP A CA 1
ATOM 4565 C C . TRP A 1 558 ? 18.806 -1.681 -3.928 1.00 62.03 558 TRP A C 1
ATOM 4567 O O . TRP A 1 558 ? 18.948 -2.689 -4.634 1.00 62.03 558 TRP A O 1
ATOM 4577 N N . VAL A 1 559 ? 19.828 -1.024 -3.384 1.00 59.44 559 VAL A N 1
ATOM 4578 C CA . VAL A 1 559 ? 21.230 -1.361 -3.608 1.00 59.44 559 VAL A CA 1
ATOM 4579 C C . VAL A 1 559 ? 21.790 -1.992 -2.343 1.00 59.44 559 VAL A C 1
ATOM 4581 O O . VAL A 1 559 ? 21.766 -1.369 -1.290 1.00 59.44 559 VAL A O 1
ATOM 4584 N N . ILE A 1 560 ? 22.287 -3.229 -2.453 1.00 57.94 560 ILE A N 1
ATOM 4585 C CA . ILE A 1 560 ? 23.106 -3.829 -1.395 1.00 57.94 560 ILE A CA 1
ATOM 4586 C C . ILE A 1 560 ? 24.417 -3.046 -1.347 1.00 57.94 560 ILE A C 1
ATOM 4588 O O . ILE A 1 560 ? 25.052 -2.865 -2.389 1.00 57.94 560 ILE A O 1
ATOM 4592 N N . TRP A 1 561 ? 24.814 -2.605 -0.156 1.00 59.16 561 TRP A N 1
ATOM 4593 C CA . TRP A 1 561 ? 26.155 -2.087 0.095 1.00 59.16 561 TRP A CA 1
ATOM 4594 C C . TRP A 1 561 ? 27.163 -3.189 -0.224 1.00 59.16 561 TRP A C 1
ATOM 4596 O O . TRP A 1 561 ? 27.248 -4.190 0.487 1.00 59.16 561 TRP A O 1
ATOM 4606 N N . ASP A 1 562 ? 27.848 -3.050 -1.351 1.00 54.97 562 ASP A N 1
ATOM 4607 C CA . ASP A 1 562 ? 28.876 -3.999 -1.757 1.00 54.97 562 ASP A CA 1
ATOM 4608 C C . ASP A 1 562 ? 30.189 -3.659 -1.044 1.00 54.97 562 ASP A C 1
ATOM 4610 O O . ASP A 1 562 ? 30.500 -2.481 -0.863 1.00 54.97 562 ASP A O 1
ATOM 4614 N N . LEU A 1 563 ? 30.966 -4.677 -0.667 1.00 51.75 563 LEU A N 1
ATOM 4615 C CA . LEU A 1 563 ? 32.229 -4.523 0.073 1.00 51.75 563 LEU A CA 1
ATOM 4616 C C . LEU A 1 563 ? 33.247 -3.649 -0.684 1.00 51.75 563 LEU A C 1
ATOM 4618 O O . LEU A 1 563 ? 34.091 -3.007 -0.064 1.00 51.75 563 LEU A O 1
ATOM 4622 N N . ASP A 1 564 ? 33.120 -3.576 -2.011 1.00 57.91 564 ASP A N 1
ATOM 4623 C CA . ASP A 1 564 ? 34.019 -2.836 -2.900 1.00 57.91 564 ASP A CA 1
ATOM 4624 C C . ASP A 1 564 ? 33.678 -1.339 -3.050 1.00 57.91 564 ASP A C 1
ATOM 4626 O O . ASP A 1 564 ? 34.411 -0.603 -3.719 1.00 57.91 564 ASP A O 1
ATOM 4630 N N . ARG A 1 565 ? 32.564 -0.845 -2.481 1.00 64.62 565 ARG A N 1
ATOM 4631 C CA . ARG A 1 565 ? 32.145 0.563 -2.627 1.00 64.62 565 ARG A CA 1
ATOM 4632 C C . ARG A 1 565 ? 31.782 1.222 -1.309 1.00 64.62 565 ARG A C 1
ATOM 4634 O O . ARG A 1 565 ? 30.969 0.717 -0.547 1.00 64.62 565 ARG A O 1
ATOM 4641 N N . THR A 1 566 ? 32.296 2.436 -1.108 1.00 72.88 566 THR A N 1
ATOM 4642 C CA . THR A 1 566 ? 31.886 3.272 0.024 1.00 72.88 566 THR A CA 1
ATOM 4643 C C . THR A 1 566 ? 30.434 3.725 -0.128 1.00 72.88 566 THR A C 1
ATOM 4645 O O . THR A 1 566 ? 29.976 4.029 -1.237 1.00 72.88 566 THR A O 1
ATOM 4648 N N . GLU A 1 567 ? 29.719 3.819 0.997 1.00 74.06 567 GLU A N 1
ATOM 4649 C CA . GLU A 1 567 ? 28.322 4.273 1.033 1.00 74.06 567 GLU A CA 1
ATOM 4650 C C . GLU A 1 567 ? 28.150 5.649 0.368 1.00 74.06 567 GLU A C 1
ATOM 4652 O O . GLU A 1 567 ? 27.202 5.887 -0.383 1.00 74.06 567 GLU A O 1
ATOM 4657 N N . GLU A 1 568 ? 29.132 6.530 0.568 1.00 80.44 568 GLU A N 1
ATOM 4658 C CA . GLU A 1 568 ? 29.184 7.880 0.005 1.00 80.44 568 GLU A CA 1
ATOM 4659 C C . GLU A 1 568 ? 29.192 7.883 -1.529 1.00 80.44 568 GLU A C 1
ATOM 4661 O O 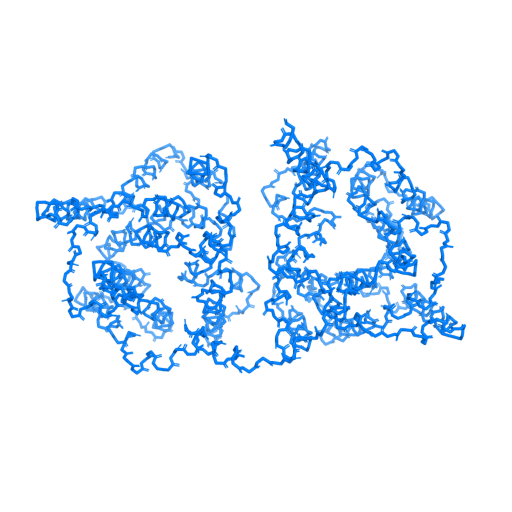. GLU A 1 568 ? 28.487 8.677 -2.157 1.00 80.44 568 GLU A O 1
ATOM 4666 N N . THR A 1 569 ? 29.946 6.969 -2.150 1.00 81.44 569 THR A N 1
ATOM 4667 C CA . THR A 1 569 ? 30.046 6.884 -3.615 1.00 81.44 569 THR A CA 1
ATOM 4668 C C . THR A 1 569 ? 28.709 6.473 -4.226 1.00 81.44 569 THR A C 1
ATOM 4670 O O . THR A 1 569 ? 28.267 7.056 -5.220 1.00 81.44 569 THR A O 1
ATOM 4673 N N . LEU A 1 570 ? 28.039 5.489 -3.621 1.00 79.94 570 LEU A N 1
ATOM 4674 C CA . LEU A 1 570 ? 26.727 5.022 -4.067 1.00 79.94 570 LEU A CA 1
ATOM 4675 C C . LEU A 1 570 ? 25.651 6.090 -3.848 1.00 79.94 570 LEU A C 1
ATOM 4677 O O . LEU A 1 570 ? 24.852 6.334 -4.751 1.00 79.94 570 LEU A O 1
ATOM 4681 N N . ALA A 1 571 ? 25.674 6.780 -2.704 1.00 83.25 571 ALA A N 1
ATOM 4682 C CA . ALA A 1 571 ? 24.774 7.895 -2.422 1.00 83.25 571 ALA A CA 1
ATOM 4683 C C . ALA A 1 571 ? 24.934 9.013 -3.462 1.00 83.25 571 ALA A C 1
ATOM 4685 O O . ALA A 1 571 ? 23.953 9.476 -4.048 1.00 83.25 571 ALA A O 1
ATOM 4686 N N . PHE A 1 572 ? 26.175 9.411 -3.757 1.00 85.38 572 PHE A N 1
ATOM 4687 C CA . PHE A 1 572 ? 26.464 10.431 -4.761 1.00 85.38 572 PHE A CA 1
ATOM 4688 C C . PHE A 1 572 ? 25.945 10.034 -6.149 1.00 85.38 572 PHE A C 1
ATOM 4690 O O . PHE A 1 572 ? 25.282 10.835 -6.814 1.00 85.38 572 PHE A O 1
ATOM 4697 N N . GLN A 1 573 ? 26.192 8.793 -6.581 1.00 83.88 573 GLN A N 1
ATOM 4698 C CA . GLN A 1 573 ? 25.688 8.274 -7.857 1.00 83.88 573 GLN A CA 1
ATOM 4699 C C . GLN A 1 573 ? 24.157 8.255 -7.896 1.00 83.88 573 GLN A C 1
ATOM 4701 O O . GLN A 1 573 ? 23.568 8.686 -8.890 1.00 83.88 573 GLN A O 1
ATOM 4706 N N . TYR A 1 574 ? 23.519 7.812 -6.810 1.00 85.06 574 TYR A N 1
ATOM 4707 C CA . TYR A 1 574 ? 22.068 7.756 -6.668 1.00 85.06 574 TYR A CA 1
ATOM 4708 C C . TYR A 1 574 ? 21.432 9.143 -6.797 1.00 85.06 574 TYR A C 1
ATOM 4710 O O . TYR A 1 574 ? 20.578 9.366 -7.657 1.00 85.06 574 TYR A O 1
ATOM 4718 N N . PHE A 1 575 ? 21.898 10.114 -6.007 1.00 87.81 575 PHE A N 1
ATOM 4719 C CA . PHE A 1 575 ? 21.363 11.476 -6.031 1.00 87.81 575 PHE A CA 1
ATOM 4720 C C . PHE A 1 575 ? 21.659 12.203 -7.345 1.00 87.81 575 PHE A C 1
ATOM 4722 O O . PHE A 1 575 ? 20.797 12.926 -7.851 1.00 87.81 575 PHE A O 1
ATOM 4729 N N . THR A 1 576 ? 22.827 11.964 -7.947 1.00 87.56 576 THR A N 1
ATOM 4730 C CA . THR A 1 576 ? 23.167 12.501 -9.273 1.00 87.56 576 THR A CA 1
ATOM 4731 C C . THR A 1 576 ? 22.225 11.954 -10.343 1.00 87.56 576 THR A C 1
ATOM 4733 O O . THR A 1 576 ? 21.675 12.716 -11.140 1.00 87.56 576 THR A O 1
ATOM 4736 N N . HIS A 1 577 ? 21.980 10.642 -10.341 1.00 87.06 577 HIS A N 1
ATOM 4737 C CA . HIS A 1 577 ? 21.022 10.009 -11.240 1.00 87.06 577 HIS A CA 1
ATOM 4738 C C . HIS A 1 577 ? 19.602 10.561 -11.040 1.00 87.06 577 HIS A C 1
ATOM 4740 O O . HIS A 1 577 ? 18.936 10.922 -12.018 1.00 87.06 577 HIS A O 1
ATOM 4746 N N . TYR A 1 578 ? 19.162 10.700 -9.787 1.00 89.06 578 TYR A N 1
ATOM 4747 C CA . TYR A 1 578 ? 17.856 11.258 -9.438 1.00 89.06 578 TYR A CA 1
ATOM 4748 C C . TYR A 1 578 ? 17.688 12.688 -9.984 1.00 89.06 578 TYR A C 1
ATOM 4750 O O . TYR A 1 578 ? 16.690 13.000 -10.637 1.00 89.06 578 TYR A O 1
ATOM 4758 N N . ALA A 1 579 ? 18.699 13.544 -9.796 1.00 91.44 579 ALA A N 1
ATOM 4759 C CA . ALA A 1 579 ? 18.706 14.921 -10.289 1.00 91.44 579 ALA A CA 1
ATOM 4760 C C . ALA A 1 579 ? 18.698 14.997 -11.828 1.00 91.44 579 ALA A C 1
ATOM 4762 O O . ALA A 1 579 ? 17.873 15.703 -12.415 1.00 91.44 579 ALA A O 1
ATOM 4763 N N . LEU A 1 580 ? 19.565 14.233 -12.500 1.00 92.56 580 LEU A N 1
ATOM 4764 C CA . LEU A 1 580 ? 19.641 14.202 -13.965 1.00 92.56 580 LEU A CA 1
ATOM 4765 C C . LEU A 1 580 ? 18.365 13.643 -14.612 1.00 92.56 580 LEU A C 1
ATOM 4767 O O . LEU A 1 580 ? 17.983 14.079 -15.700 1.00 92.56 580 LEU A O 1
ATOM 4771 N N . SER A 1 581 ? 17.656 12.737 -13.937 1.00 91.88 581 SER A N 1
ATOM 4772 C CA . SER A 1 581 ? 16.383 12.185 -14.418 1.00 91.88 581 SER A CA 1
ATOM 4773 C C . SER A 1 581 ? 15.289 13.253 -14.570 1.00 91.88 581 SER A C 1
ATOM 4775 O O . SER A 1 581 ? 14.499 13.189 -15.515 1.00 91.88 581 SER A O 1
ATOM 4777 N N . PHE A 1 582 ? 15.265 14.286 -13.714 1.00 92.75 582 PHE A N 1
ATOM 4778 C CA . PHE A 1 582 ? 14.356 15.430 -13.892 1.00 92.75 582 PHE A CA 1
ATOM 4779 C C . PHE A 1 582 ? 14.693 16.243 -15.144 1.00 92.75 582 PHE A C 1
ATOM 4781 O O . PHE A 1 582 ? 13.792 16.675 -15.868 1.00 92.75 582 PHE A O 1
ATOM 4788 N N . VAL A 1 583 ? 15.985 16.423 -15.429 1.00 95.00 583 VAL A N 1
ATOM 4789 C CA . VAL A 1 583 ? 16.462 17.141 -16.622 1.00 95.00 583 VAL A CA 1
ATOM 4790 C C . VAL A 1 583 ? 16.094 16.379 -17.896 1.00 95.00 583 VAL A C 1
ATOM 4792 O O . VAL A 1 583 ? 15.679 16.992 -18.884 1.00 95.00 583 VAL A O 1
ATOM 4795 N N . CYS A 1 584 ? 16.157 15.044 -17.861 1.00 95.94 584 CYS A N 1
ATOM 4796 C CA . CYS A 1 584 ? 15.858 14.193 -19.010 1.00 95.94 584 CYS A CA 1
ATOM 4797 C C . CYS A 1 584 ? 14.453 14.416 -19.580 1.00 95.94 584 CYS A C 1
ATOM 4799 O O . CYS A 1 584 ? 14.282 14.307 -20.791 1.00 95.94 584 CYS A O 1
ATOM 4801 N N . PHE A 1 585 ? 13.457 14.789 -18.765 1.00 95.00 585 PHE A N 1
ATOM 4802 C CA . PHE A 1 585 ? 12.131 15.146 -19.283 1.00 95.00 585 PHE A CA 1
ATOM 4803 C C . PHE A 1 585 ? 12.216 16.270 -20.320 1.00 95.00 585 PHE A C 1
ATOM 4805 O O . PHE A 1 585 ? 11.714 16.122 -21.433 1.00 95.00 585 PHE A O 1
ATOM 4812 N N . PHE A 1 586 ? 12.898 17.369 -19.994 1.00 95.25 586 PHE A N 1
ATOM 4813 C CA . PHE A 1 586 ? 13.026 18.501 -20.910 1.00 95.25 586 PHE A CA 1
ATOM 4814 C C . PHE A 1 586 ? 13.827 18.130 -22.158 1.00 95.25 586 PHE A C 1
ATOM 4816 O O . PHE A 1 586 ? 13.429 18.507 -23.259 1.00 95.25 586 PHE A O 1
ATOM 4823 N N . MET A 1 587 ? 14.900 17.350 -22.000 1.00 96.75 587 MET A N 1
ATOM 4824 C CA . MET A 1 587 ? 15.749 16.916 -23.116 1.00 96.75 587 MET A CA 1
ATOM 4825 C C . MET A 1 587 ? 14.999 15.982 -24.077 1.00 96.75 587 MET A C 1
ATOM 4827 O O . MET A 1 587 ? 15.059 16.175 -25.289 1.00 96.75 587 MET A O 1
ATOM 4831 N N . VAL A 1 588 ? 14.215 15.019 -23.568 1.00 96.06 588 VAL A N 1
ATOM 4832 C CA . VAL A 1 588 ? 13.358 14.161 -24.412 1.00 96.06 588 VAL A CA 1
ATOM 4833 C C . VAL A 1 588 ? 12.366 15.016 -25.192 1.00 96.06 588 VAL A C 1
ATOM 4835 O O . VAL A 1 588 ? 12.232 14.866 -26.404 1.00 96.06 588 VAL A O 1
ATOM 4838 N N . MET A 1 589 ? 11.692 15.948 -24.516 1.00 94.44 589 MET A N 1
ATOM 4839 C CA . MET A 1 589 ? 10.732 16.838 -25.165 1.00 94.44 589 MET A CA 1
ATOM 4840 C C . MET A 1 589 ? 11.410 17.718 -26.232 1.00 94.44 589 MET A C 1
ATOM 4842 O O . MET A 1 589 ? 10.818 17.962 -27.283 1.00 94.44 589 MET A O 1
ATOM 4846 N N . GLY A 1 590 ? 12.665 18.125 -26.016 1.00 94.50 590 GLY A N 1
ATOM 4847 C CA . GLY A 1 590 ? 13.483 18.861 -26.982 1.00 94.50 590 GLY A CA 1
ATOM 4848 C C . GLY A 1 590 ? 13.752 18.115 -28.290 1.00 94.50 590 GLY A C 1
ATOM 4849 O O . GLY A 1 590 ? 13.739 18.723 -29.359 1.00 94.50 590 GLY A O 1
ATOM 4850 N N . LEU A 1 591 ? 13.932 16.794 -28.243 1.00 94.69 591 LEU A N 1
ATOM 4851 C CA . LEU A 1 591 ? 14.191 15.977 -29.437 1.00 94.69 591 LEU A CA 1
ATOM 4852 C C . LEU A 1 591 ? 12.954 15.768 -30.319 1.00 94.69 591 LEU A C 1
ATOM 4854 O O . LEU A 1 591 ? 13.074 15.462 -31.507 1.00 94.69 591 LEU A O 1
ATOM 4858 N N . LEU A 1 592 ? 11.757 15.902 -29.750 1.00 94.06 592 LEU A N 1
ATOM 4859 C CA . LEU A 1 592 ? 10.541 15.406 -30.379 1.00 94.06 592 LEU A CA 1
ATOM 4860 C C . LEU A 1 592 ? 9.784 16.496 -31.145 1.00 94.06 592 LEU A C 1
ATOM 4862 O O . LEU A 1 592 ? 9.631 17.623 -30.664 1.00 94.06 592 LEU A O 1
ATOM 4866 N N . PRO A 1 593 ? 9.237 16.172 -32.329 1.00 91.38 593 PRO A N 1
ATOM 4867 C CA . PRO A 1 593 ? 8.402 17.104 -33.067 1.00 91.38 593 PRO A CA 1
ATOM 4868 C C . PRO A 1 593 ? 7.050 17.304 -32.368 1.00 91.38 593 PRO A C 1
ATOM 4870 O O . PRO A 1 593 ? 6.493 16.374 -31.784 1.00 91.38 593 PRO A O 1
ATOM 4873 N N . ARG A 1 594 ? 6.479 18.509 -32.495 1.00 89.31 594 ARG A N 1
ATOM 4874 C CA . ARG A 1 594 ? 5.116 18.823 -32.021 1.00 89.31 594 ARG A CA 1
ATOM 4875 C C . ARG A 1 594 ? 4.008 18.417 -32.992 1.00 89.31 594 ARG A C 1
ATOM 4877 O O . ARG A 1 594 ? 2.851 18.340 -32.604 1.00 89.31 594 ARG A O 1
ATOM 4884 N N . ARG A 1 595 ? 4.353 18.172 -34.259 1.00 90.31 595 ARG A N 1
ATOM 4885 C CA . ARG A 1 595 ? 3.402 17.731 -35.286 1.00 90.31 595 ARG A CA 1
ATOM 4886 C C . ARG A 1 595 ? 3.123 16.233 -35.183 1.00 90.31 595 ARG A C 1
ATOM 4888 O O . ARG A 1 595 ? 3.948 15.469 -34.676 1.00 90.31 595 ARG A O 1
ATOM 4895 N N . LYS A 1 596 ? 1.995 15.813 -35.753 1.00 92.81 596 LYS A N 1
ATOM 4896 C CA . LYS A 1 596 ? 1.719 14.400 -36.015 1.00 92.81 596 LYS A CA 1
ATOM 4897 C C . LYS A 1 596 ? 2.805 13.824 -36.928 1.00 92.81 596 LYS A C 1
ATOM 4899 O O . LYS A 1 596 ? 3.132 14.403 -37.961 1.00 92.81 596 LYS A O 1
ATOM 4904 N N . VAL A 1 597 ? 3.346 12.681 -36.538 1.00 94.25 597 VAL A N 1
ATOM 4905 C CA . VAL A 1 597 ? 4.310 11.878 -37.298 1.00 94.25 597 VAL A CA 1
ATOM 4906 C C . VAL A 1 597 ? 3.804 10.440 -37.390 1.00 94.25 597 VAL A C 1
ATOM 4908 O O . VAL A 1 597 ? 2.843 10.062 -36.717 1.00 94.25 597 VAL A O 1
ATOM 4911 N N . PHE A 1 598 ? 4.430 9.621 -38.235 1.00 93.81 598 PHE A N 1
ATOM 4912 C CA . PHE A 1 598 ? 3.940 8.269 -38.529 1.00 93.81 598 PHE A CA 1
ATOM 4913 C C . PHE A 1 598 ? 3.828 7.375 -37.278 1.00 93.81 598 PHE A C 1
ATOM 4915 O O . PHE A 1 598 ? 2.898 6.579 -37.170 1.00 93.81 598 PHE A O 1
ATOM 4922 N N . PHE A 1 599 ? 4.715 7.552 -36.293 1.00 92.94 599 PHE A N 1
ATOM 4923 C CA . PHE A 1 599 ? 4.710 6.780 -35.049 1.00 92.94 599 PHE A CA 1
ATOM 4924 C C . PHE A 1 599 ? 3.859 7.391 -33.925 1.00 92.94 599 PHE A C 1
ATOM 4926 O O . PHE A 1 599 ? 3.706 6.748 -32.886 1.00 92.94 599 PHE A O 1
ATOM 4933 N N . SER A 1 600 ? 3.262 8.585 -34.097 1.00 92.50 600 SER A N 1
ATOM 4934 C CA . SER A 1 600 ? 2.439 9.225 -33.047 1.00 92.50 600 SER A CA 1
ATOM 4935 C C . SER A 1 600 ? 1.358 8.280 -32.523 1.00 92.50 600 SER A C 1
ATOM 4937 O O . SER A 1 600 ? 1.059 8.248 -31.332 1.00 92.50 600 SER A O 1
ATOM 4939 N N . TYR A 1 601 ? 0.801 7.464 -33.420 1.00 91.06 601 TYR A N 1
ATOM 4940 C CA . TYR A 1 601 ? -0.235 6.485 -33.121 1.00 91.06 601 TYR A CA 1
ATOM 4941 C C . TYR A 1 601 ? 0.191 5.426 -32.080 1.00 91.06 601 TYR A C 1
ATOM 4943 O O . TYR A 1 601 ? -0.656 4.990 -31.296 1.00 91.06 601 TYR A O 1
ATOM 4951 N N . ILE A 1 602 ? 1.475 5.058 -31.987 1.00 93.81 602 ILE A N 1
ATOM 4952 C CA . ILE A 1 602 ? 1.967 4.143 -30.940 1.00 93.81 602 ILE A CA 1
ATOM 4953 C C . ILE A 1 602 ? 1.757 4.769 -29.562 1.00 93.81 602 ILE A C 1
ATOM 4955 O O . ILE A 1 602 ? 1.209 4.130 -28.669 1.00 93.81 602 ILE A O 1
ATOM 4959 N N . GLY A 1 603 ? 2.105 6.044 -29.391 1.00 90.38 603 GLY A N 1
ATOM 4960 C CA . GLY A 1 603 ? 1.952 6.744 -28.114 1.00 90.38 603 GLY A CA 1
ATOM 4961 C C . GLY A 1 603 ? 0.498 6.943 -27.699 1.00 90.38 603 GLY A C 1
ATOM 4962 O O . GLY A 1 603 ? 0.187 6.996 -26.507 1.00 90.38 603 GLY A O 1
ATOM 4963 N N . THR A 1 604 ? -0.418 6.988 -28.670 1.00 89.12 604 THR A N 1
ATOM 4964 C CA . THR A 1 604 ? -1.862 6.997 -28.400 1.00 89.12 604 THR A CA 1
ATOM 4965 C C . THR A 1 604 ? -2.372 5.668 -27.829 1.00 89.12 604 THR A C 1
ATOM 4967 O O . THR A 1 604 ? -3.374 5.663 -27.120 1.00 89.12 604 THR A O 1
ATOM 4970 N N . HIS A 1 605 ? -1.647 4.572 -28.077 1.00 91.94 605 HIS A N 1
ATOM 4971 C CA . HIS A 1 605 ? -1.977 3.203 -27.673 1.00 91.94 605 HIS A CA 1
ATOM 4972 C C . HIS A 1 605 ? -0.853 2.549 -26.861 1.00 91.94 605 HIS A C 1
ATOM 4974 O O . HIS A 1 605 ? -0.734 1.324 -26.837 1.00 91.94 605 HIS A O 1
ATOM 4980 N N . SER A 1 606 ? -0.040 3.352 -26.168 1.00 93.19 606 SER A N 1
ATOM 4981 C CA . SER A 1 606 ? 1.135 2.865 -25.438 1.00 93.19 606 SER A CA 1
ATOM 4982 C C . SER A 1 606 ? 0.775 1.836 -24.365 1.00 93.19 606 SER A C 1
ATOM 4984 O O . SER A 1 606 ? 1.597 0.989 -24.042 1.00 93.19 606 SER A O 1
ATOM 4986 N N . LEU A 1 607 ? -0.465 1.858 -23.858 1.00 91.19 607 LEU A N 1
ATOM 4987 C CA . LEU A 1 607 ? -0.981 0.872 -22.907 1.00 91.19 607 LEU A CA 1
ATOM 4988 C C . LEU A 1 607 ? -0.995 -0.560 -23.468 1.00 91.19 607 LEU A C 1
ATOM 4990 O O . LEU A 1 607 ? -0.704 -1.497 -22.731 1.00 91.19 607 LEU A O 1
ATOM 4994 N N . TYR A 1 608 ? -1.303 -0.732 -24.759 1.00 94.31 608 TYR A N 1
ATOM 4995 C CA . TYR A 1 608 ? -1.315 -2.048 -25.410 1.00 94.31 608 TYR A CA 1
ATOM 4996 C C . TYR A 1 608 ? 0.094 -2.600 -25.545 1.00 94.31 608 TYR A C 1
ATOM 4998 O O . TYR A 1 608 ? 0.348 -3.740 -25.166 1.00 94.31 608 TYR A O 1
ATOM 5006 N N . VAL A 1 609 ? 1.022 -1.762 -26.009 1.00 96.06 609 VAL A N 1
ATOM 5007 C CA . VAL A 1 609 ? 2.439 -2.123 -26.084 1.00 96.06 609 VAL A CA 1
ATOM 5008 C C . VAL A 1 609 ? 2.954 -2.463 -24.683 1.00 96.06 609 VAL A C 1
ATOM 5010 O O . VAL A 1 609 ? 3.495 -3.545 -24.483 1.00 96.06 609 VAL A O 1
ATOM 5013 N N . TYR A 1 610 ? 2.692 -1.609 -23.688 1.00 93.56 610 TYR A N 1
ATOM 5014 C CA . TYR A 1 610 ? 3.101 -1.829 -22.301 1.00 93.56 610 TYR A CA 1
ATOM 5015 C C . TYR A 1 610 ? 2.552 -3.135 -21.706 1.00 93.56 610 TYR A C 1
ATOM 5017 O O . TYR A 1 610 ? 3.312 -3.907 -21.138 1.00 93.56 610 TYR A O 1
ATOM 5025 N N . GLY A 1 611 ? 1.259 -3.425 -21.847 1.00 91.12 611 GLY A N 1
ATOM 5026 C CA . GLY A 1 611 ? 0.678 -4.640 -21.270 1.00 91.12 611 GLY A CA 1
ATOM 5027 C C . GLY A 1 611 ? 1.137 -5.920 -21.971 1.00 91.12 611 GLY A C 1
ATOM 5028 O O . GLY A 1 611 ? 1.429 -6.911 -21.309 1.00 91.12 611 GLY A O 1
ATOM 5029 N N . LEU A 1 612 ? 1.208 -5.908 -23.305 1.00 95.06 612 LEU A N 1
ATOM 5030 C CA . LEU A 1 612 ? 1.379 -7.126 -24.102 1.00 95.06 612 LEU A CA 1
ATOM 5031 C C . LEU A 1 612 ? 2.844 -7.494 -24.364 1.00 95.06 612 LEU A C 1
ATOM 5033 O O . LEU A 1 612 ? 3.148 -8.679 -24.498 1.00 95.06 612 LEU A O 1
ATOM 5037 N N . HIS A 1 613 ? 3.768 -6.524 -24.394 1.00 94.69 613 HIS A N 1
ATOM 5038 C CA . HIS A 1 613 ? 5.182 -6.836 -24.636 1.00 94.69 613 HIS A CA 1
ATOM 5039 C C . HIS A 1 613 ? 5.777 -7.719 -23.536 1.00 94.69 613 HIS A C 1
ATOM 5041 O O . HIS A 1 613 ? 6.673 -8.503 -23.828 1.00 94.69 613 HIS A O 1
ATOM 5047 N N . LEU A 1 614 ? 5.260 -7.635 -22.302 1.00 93.00 614 LEU A N 1
ATOM 5048 C CA . LEU A 1 614 ? 5.735 -8.424 -21.165 1.00 93.00 614 LEU A CA 1
ATOM 5049 C C . LEU A 1 614 ? 5.652 -9.927 -21.444 1.00 93.00 614 LEU A C 1
ATOM 5051 O O . LEU A 1 614 ? 6.589 -10.652 -21.136 1.00 93.00 614 LEU A O 1
ATOM 5055 N N . PHE A 1 615 ? 4.577 -10.390 -22.085 1.00 94.31 615 PHE A N 1
ATOM 5056 C CA . PHE A 1 615 ? 4.394 -11.801 -22.435 1.00 94.31 615 PHE A CA 1
ATOM 5057 C C . PHE A 1 615 ? 5.412 -12.255 -23.477 1.00 94.31 615 PHE A C 1
ATOM 5059 O O . PHE A 1 615 ? 6.001 -13.326 -23.349 1.00 94.31 615 PHE A O 1
ATOM 5066 N N . ILE A 1 616 ? 5.648 -11.419 -24.488 1.00 94.62 616 ILE A N 1
ATOM 5067 C CA . ILE A 1 616 ? 6.566 -11.724 -25.586 1.00 94.62 616 ILE A CA 1
ATOM 5068 C C . ILE A 1 616 ? 8.002 -11.693 -25.073 1.00 94.62 616 ILE A C 1
ATOM 5070 O O . ILE A 1 616 ? 8.715 -12.677 -25.212 1.00 94.62 616 ILE A O 1
ATOM 5074 N N . ALA A 1 617 ? 8.405 -10.622 -24.394 1.00 92.31 617 ALA A N 1
ATOM 5075 C CA . ALA A 1 617 ? 9.736 -10.497 -23.819 1.00 92.31 617 ALA A CA 1
ATOM 5076 C C . ALA A 1 617 ? 10.021 -11.591 -22.774 1.00 92.31 617 ALA A C 1
ATOM 5078 O O . ALA A 1 617 ? 11.138 -12.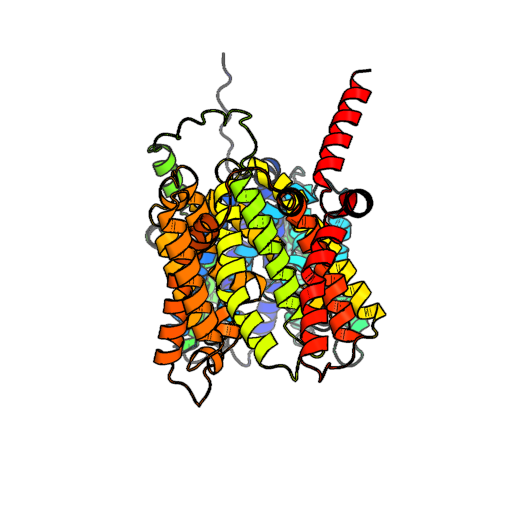099 -22.733 1.00 92.31 617 ALA A O 1
ATOM 5079 N N . TYR A 1 618 ? 9.038 -11.989 -21.954 1.00 91.38 618 TYR A N 1
ATOM 5080 C CA . TYR A 1 618 ? 9.187 -13.102 -21.005 1.00 91.38 618 TYR A CA 1
ATOM 5081 C C . TYR A 1 618 ? 9.380 -14.441 -21.719 1.00 91.38 618 TYR A C 1
ATOM 5083 O O . TYR A 1 618 ? 10.271 -15.211 -21.365 1.00 91.38 618 TYR A O 1
ATOM 5091 N N . THR A 1 619 ? 8.584 -14.691 -22.760 1.00 92.94 619 THR A N 1
ATOM 5092 C CA . THR A 1 619 ? 8.652 -15.923 -23.555 1.00 92.94 619 THR A CA 1
ATOM 5093 C C . THR A 1 619 ? 9.973 -16.020 -24.313 1.00 92.94 619 THR A C 1
ATOM 5095 O O . THR A 1 619 ? 10.661 -17.030 -24.201 1.00 92.94 619 THR A O 1
ATOM 5098 N N . LEU A 1 620 ? 10.378 -14.961 -25.023 1.00 93.00 620 LEU A N 1
ATOM 5099 C CA . LEU A 1 620 ? 11.646 -14.917 -25.760 1.00 93.00 620 LEU A CA 1
ATOM 5100 C C . LEU A 1 620 ? 12.832 -15.148 -24.826 1.00 93.00 620 LEU A C 1
ATOM 5102 O O . LEU A 1 620 ? 13.683 -15.980 -25.119 1.00 93.00 620 LEU A O 1
ATOM 5106 N N . ARG A 1 621 ? 12.838 -14.489 -23.659 1.00 89.69 621 ARG A N 1
ATOM 5107 C CA . ARG A 1 621 ? 13.885 -14.658 -22.646 1.00 89.69 621 ARG A CA 1
ATOM 5108 C C . ARG A 1 621 ? 14.031 -16.105 -22.171 1.00 89.69 621 ARG A C 1
ATOM 5110 O O . ARG A 1 621 ? 15.117 -16.494 -21.750 1.00 89.69 621 ARG A O 1
ATOM 5117 N N . ARG A 1 622 ? 12.936 -16.870 -22.168 1.00 90.19 622 ARG A N 1
ATOM 5118 C CA . ARG A 1 622 ? 12.917 -18.246 -21.668 1.00 90.19 622 ARG A CA 1
ATOM 5119 C C . ARG A 1 622 ? 13.180 -19.288 -22.751 1.00 90.19 622 ARG A C 1
ATOM 5121 O O . ARG A 1 622 ? 13.766 -20.316 -22.432 1.00 90.19 622 ARG A O 1
ATOM 5128 N N . LEU A 1 623 ? 12.714 -19.048 -23.975 1.00 92.50 623 LEU A N 1
ATOM 5129 C CA . LEU A 1 623 ? 12.763 -20.025 -25.064 1.00 92.50 623 LEU A CA 1
ATOM 5130 C C . LEU A 1 623 ? 13.981 -19.867 -25.977 1.00 92.50 623 LEU A C 1
ATOM 5132 O O . LEU A 1 623 ? 14.405 -20.853 -26.572 1.00 92.50 623 LEU A O 1
ATOM 5136 N N . LEU A 1 624 ? 14.528 -18.656 -26.123 1.00 94.19 624 LEU A N 1
ATOM 5137 C CA . LEU A 1 624 ? 15.683 -18.439 -26.990 1.00 94.19 624 LEU A CA 1
ATOM 5138 C C . LEU A 1 624 ? 16.998 -18.759 -26.264 1.00 94.19 624 LEU A C 1
ATOM 5140 O O . LEU A 1 624 ? 17.159 -18.368 -25.103 1.00 94.19 624 LEU A O 1
ATOM 5144 N N . PRO A 1 625 ? 17.953 -19.424 -26.940 1.00 93.81 625 PRO A N 1
ATOM 5145 C CA . PRO A 1 625 ? 19.293 -19.610 -26.404 1.00 93.81 625 PRO A CA 1
ATOM 5146 C C . PRO A 1 625 ? 20.075 -18.281 -26.373 1.00 93.81 625 PRO A C 1
ATOM 5148 O O . PRO A 1 625 ? 19.721 -17.339 -27.091 1.00 93.81 625 PRO A O 1
ATOM 5151 N N . PRO A 1 626 ? 21.153 -18.199 -25.571 1.00 95.62 626 PRO A N 1
ATOM 5152 C CA . PRO A 1 626 ? 22.077 -17.068 -25.586 1.00 95.62 626 PRO A CA 1
ATOM 5153 C C . PRO A 1 626 ? 22.668 -16.818 -26.977 1.00 95.62 626 PRO A C 1
ATOM 5155 O O . PRO A 1 626 ? 23.064 -17.751 -27.678 1.00 95.62 626 PRO A O 1
ATOM 5158 N N . ILE A 1 627 ? 22.737 -15.549 -27.374 1.00 95.00 627 ILE A N 1
ATOM 5159 C CA . ILE A 1 627 ? 23.287 -15.114 -28.656 1.00 95.00 627 ILE A CA 1
ATOM 5160 C C . ILE A 1 627 ? 24.716 -14.605 -28.442 1.00 95.00 627 ILE A C 1
ATOM 5162 O O . ILE A 1 627 ? 24.932 -13.553 -27.838 1.00 95.00 627 ILE A O 1
ATOM 5166 N N . SER A 1 628 ? 25.693 -15.314 -29.008 1.00 92.00 628 SER A N 1
ATOM 5167 C CA . SER A 1 628 ? 27.112 -14.933 -28.955 1.00 92.00 628 SER A CA 1
ATOM 5168 C C . SER A 1 628 ? 27.506 -13.887 -30.006 1.00 92.00 628 SER A C 1
ATOM 5170 O O . SER A 1 628 ? 28.421 -13.094 -29.793 1.00 92.00 628 SER A O 1
ATOM 5172 N N . SER A 1 629 ? 26.807 -13.840 -31.144 1.00 95.06 629 SER A N 1
ATOM 5173 C CA . SER A 1 629 ? 27.094 -12.880 -32.216 1.00 95.06 629 SER A CA 1
ATOM 5174 C C . SER A 1 629 ? 26.540 -11.487 -31.904 1.00 95.06 629 SER A C 1
ATOM 5176 O O . SER A 1 629 ? 25.338 -11.314 -31.691 1.00 95.06 629 SER A O 1
ATOM 5178 N N . VAL A 1 630 ? 27.408 -10.473 -31.979 1.00 94.06 630 VAL A N 1
ATOM 5179 C CA . VAL A 1 630 ? 27.042 -9.052 -31.828 1.00 94.06 630 VAL A CA 1
ATOM 5180 C C . VAL A 1 630 ? 25.993 -8.628 -32.863 1.00 94.06 630 VAL A C 1
ATOM 5182 O O . VAL A 1 630 ? 25.039 -7.925 -32.543 1.00 94.06 630 VAL A O 1
ATOM 5185 N N . SER A 1 631 ? 26.116 -9.083 -34.113 1.00 95.12 631 SER A N 1
ATOM 5186 C CA . SER A 1 631 ? 25.169 -8.721 -35.177 1.00 95.12 631 SER A CA 1
ATOM 5187 C C . SER A 1 631 ? 23.778 -9.309 -34.932 1.00 95.12 631 SER A C 1
ATOM 5189 O O . SER A 1 631 ? 22.772 -8.630 -35.137 1.00 95.12 631 SER A O 1
ATOM 5191 N N . LEU A 1 632 ? 23.711 -10.558 -34.459 1.00 94.88 632 LEU A N 1
ATOM 5192 C CA . LEU A 1 632 ? 22.440 -11.210 -34.138 1.00 94.88 632 LEU A CA 1
ATOM 5193 C C . LEU A 1 632 ? 21.793 -10.614 -32.886 1.00 94.88 632 LEU A C 1
ATOM 5195 O O . LEU A 1 632 ? 20.577 -10.437 -32.868 1.00 94.88 632 LEU A O 1
ATOM 5199 N N . SER A 1 633 ? 22.577 -10.257 -31.864 1.00 94.75 633 SER A N 1
ATOM 5200 C CA . SER A 1 633 ? 22.043 -9.590 -30.672 1.00 94.75 633 SER A CA 1
ATOM 5201 C C . SER A 1 633 ? 21.537 -8.181 -30.999 1.00 94.75 633 SER A C 1
ATOM 5203 O O . SER A 1 633 ? 20.483 -7.780 -30.503 1.00 94.75 633 SER A O 1
ATOM 5205 N N . PHE A 1 634 ? 22.194 -7.472 -31.924 1.00 95.75 634 PHE A N 1
ATOM 5206 C CA . PHE A 1 634 ? 21.701 -6.200 -32.451 1.00 95.75 634 PHE A CA 1
ATOM 5207 C C . PHE A 1 634 ? 20.374 -6.358 -33.194 1.00 95.75 634 PHE A C 1
ATOM 5209 O O . PHE A 1 634 ? 19.424 -5.624 -32.917 1.00 95.75 634 PHE A O 1
ATOM 5216 N N . LEU A 1 635 ? 20.269 -7.349 -34.087 1.00 95.81 635 LEU A N 1
ATOM 5217 C CA . LEU A 1 635 ? 19.022 -7.641 -34.792 1.00 95.81 635 LEU A CA 1
ATOM 5218 C C . LEU A 1 635 ? 17.899 -8.016 -33.816 1.00 95.81 635 LEU A C 1
ATOM 5220 O O . LEU A 1 635 ? 16.791 -7.499 -33.943 1.00 95.81 635 LEU A O 1
ATOM 5224 N N . TYR A 1 636 ? 18.193 -8.855 -32.818 1.00 96.38 636 TYR A N 1
ATOM 5225 C CA . TYR A 1 636 ? 17.254 -9.240 -31.765 1.00 96.38 636 TYR A CA 1
ATOM 5226 C C . TYR A 1 636 ? 16.720 -8.021 -31.006 1.00 96.38 636 TYR A C 1
ATOM 5228 O O . TYR A 1 636 ? 15.508 -7.862 -30.885 1.00 96.38 636 TYR A O 1
ATOM 5236 N N . ILE A 1 637 ? 17.591 -7.113 -30.560 1.00 96.50 637 ILE A N 1
ATOM 5237 C CA . ILE A 1 637 ? 17.180 -5.889 -29.857 1.00 96.50 637 ILE A CA 1
ATOM 5238 C C . ILE A 1 637 ? 16.385 -4.957 -30.785 1.00 96.50 637 ILE A C 1
ATOM 5240 O O . ILE A 1 637 ? 15.395 -4.349 -30.359 1.00 96.50 637 ILE A O 1
ATOM 5244 N N . LEU A 1 638 ? 16.746 -4.886 -32.070 1.00 96.12 638 LEU A N 1
ATOM 5245 C CA . LEU A 1 638 ? 16.042 -4.086 -33.072 1.00 96.12 638 LEU A CA 1
ATOM 5246 C C . LEU A 1 638 ? 14.604 -4.575 -33.324 1.00 96.12 638 LEU A C 1
ATOM 5248 O O . LEU A 1 638 ? 13.755 -3.757 -33.685 1.00 96.12 638 LEU A O 1
ATOM 5252 N N . LEU A 1 639 ? 14.281 -5.849 -33.042 1.00 95.81 639 LEU A N 1
ATOM 5253 C CA . LEU A 1 639 ? 12.906 -6.377 -33.106 1.00 95.81 639 LEU A CA 1
ATOM 5254 C C . LEU A 1 639 ? 11.928 -5.629 -32.187 1.00 95.81 639 LEU A C 1
ATOM 5256 O O . LEU A 1 639 ? 10.721 -5.661 -32.431 1.00 95.81 639 LEU A O 1
ATOM 5260 N N . SER A 1 640 ? 12.418 -4.913 -31.171 1.00 96.25 640 SER A N 1
ATOM 5261 C CA . SER A 1 640 ? 11.591 -4.068 -30.299 1.00 96.25 640 SER A CA 1
ATOM 5262 C C . SER A 1 640 ? 10.753 -3.035 -31.065 1.00 96.25 640 SER A C 1
ATOM 5264 O O . SER A 1 640 ? 9.601 -2.786 -30.698 1.00 96.25 640 SER A O 1
ATOM 5266 N N . VAL A 1 641 ? 11.287 -2.471 -32.155 1.00 96.69 641 VAL A N 1
ATOM 5267 C CA . VAL A 1 641 ? 10.607 -1.454 -32.970 1.00 96.69 641 VAL A CA 1
ATOM 5268 C C . VAL A 1 641 ? 9.404 -2.042 -33.718 1.00 96.69 641 VAL A C 1
ATOM 5270 O O . VAL A 1 641 ? 8.282 -1.609 -33.436 1.00 96.69 641 VAL A O 1
ATOM 5273 N N . PRO A 1 642 ? 9.557 -3.029 -34.630 1.00 97.06 642 PRO A N 1
ATOM 5274 C CA . PRO A 1 642 ? 8.413 -3.623 -35.321 1.00 97.06 642 PRO A CA 1
ATOM 5275 C C . PRO A 1 642 ? 7.433 -4.283 -34.346 1.00 97.06 642 PRO A C 1
ATOM 5277 O O . PRO A 1 642 ? 6.223 -4.217 -34.567 1.00 97.06 642 PRO A O 1
ATOM 5280 N N . LEU A 1 643 ? 7.916 -4.833 -33.226 1.00 96.94 643 LEU A N 1
ATOM 5281 C CA . LEU A 1 643 ? 7.054 -5.375 -32.182 1.00 96.94 643 LEU A CA 1
ATOM 5282 C C . LEU A 1 643 ? 6.138 -4.302 -31.572 1.00 96.94 643 LEU A C 1
ATOM 5284 O O . LEU A 1 643 ? 4.939 -4.534 -31.418 1.00 96.94 643 LEU A O 1
ATOM 5288 N N . ALA A 1 644 ? 6.653 -3.106 -31.275 1.00 97.06 644 ALA A N 1
ATOM 5289 C CA . ALA A 1 644 ? 5.830 -2.008 -30.770 1.00 97.06 644 ALA A CA 1
ATOM 5290 C C . ALA A 1 644 ? 4.753 -1.570 -31.783 1.00 97.06 644 ALA A C 1
ATOM 5292 O O . ALA A 1 644 ? 3.609 -1.315 -31.393 1.00 97.06 644 ALA A O 1
ATOM 5293 N N . PHE A 1 645 ? 5.077 -1.537 -33.082 1.00 96.62 645 PHE A N 1
ATOM 5294 C CA . PHE A 1 645 ? 4.093 -1.270 -34.141 1.00 96.62 645 PHE A CA 1
ATOM 5295 C C . PHE A 1 645 ? 3.012 -2.354 -34.210 1.00 96.62 645 PHE A C 1
ATOM 5297 O O . PHE A 1 645 ? 1.821 -2.032 -34.266 1.00 96.62 645 PHE A O 1
ATOM 5304 N N . LEU A 1 646 ? 3.413 -3.627 -34.158 1.00 96.88 646 LEU A N 1
ATOM 5305 C CA . LEU A 1 646 ? 2.499 -4.767 -34.172 1.00 96.88 646 LEU A CA 1
ATOM 5306 C C . LEU A 1 646 ? 1.532 -4.718 -32.985 1.00 96.88 646 LEU A C 1
ATOM 5308 O O . LEU A 1 646 ? 0.320 -4.826 -33.170 1.00 96.88 646 LEU A O 1
ATOM 5312 N N . LEU A 1 647 ? 2.043 -4.498 -31.773 1.00 96.62 647 LEU A N 1
ATOM 5313 C CA . LEU A 1 647 ? 1.224 -4.462 -30.559 1.00 96.62 647 LEU A CA 1
ATOM 5314 C C . LEU A 1 647 ? 0.286 -3.250 -30.504 1.00 96.62 647 LEU A C 1
ATOM 5316 O O . LEU A 1 647 ? -0.803 -3.336 -29.939 1.00 96.62 647 LEU A O 1
ATOM 5320 N N . ALA A 1 648 ? 0.666 -2.131 -31.124 1.00 95.12 648 ALA A N 1
ATOM 5321 C CA . ALA A 1 648 ? -0.209 -0.972 -31.268 1.00 95.12 648 ALA A CA 1
ATOM 5322 C C . ALA A 1 648 ? -1.254 -1.139 -32.393 1.00 95.12 648 ALA A C 1
ATOM 5324 O O . ALA A 1 648 ? -2.166 -0.314 -32.512 1.00 95.12 648 ALA A O 1
ATOM 5325 N N . SER A 1 649 ? -1.148 -2.163 -33.245 1.00 95.88 649 SER A N 1
ATOM 5326 C CA . SER A 1 649 ? -1.970 -2.304 -34.453 1.00 95.88 649 SER A CA 1
ATOM 5327 C C . SER A 1 649 ? -3.480 -2.429 -34.160 1.00 95.88 649 SER A C 1
ATOM 5329 O O . SER A 1 649 ? -3.893 -2.886 -33.089 1.00 95.88 649 SER A O 1
ATOM 5331 N N . PRO A 1 650 ? -4.361 -2.020 -35.095 1.00 94.06 650 PRO A N 1
ATOM 5332 C CA . PRO A 1 650 ? -5.808 -2.143 -34.915 1.00 94.06 650 PRO A CA 1
ATOM 5333 C C . PRO A 1 650 ? -6.316 -3.567 -34.603 1.00 94.06 650 PRO A C 1
ATOM 5335 O O . PRO A 1 650 ? -7.178 -3.668 -33.727 1.00 94.06 650 PRO A O 1
ATOM 5338 N N . PRO A 1 651 ? -5.819 -4.652 -35.237 1.00 95.19 651 PRO A N 1
ATOM 5339 C CA . PRO A 1 651 ? -6.245 -6.016 -34.911 1.00 95.19 651 PRO A CA 1
ATOM 5340 C C . PRO A 1 651 ? -5.965 -6.395 -33.454 1.00 95.19 651 PRO A C 1
ATOM 5342 O O . PRO A 1 651 ? -6.881 -6.811 -32.746 1.00 95.19 651 PRO A O 1
ATOM 5345 N N . VAL A 1 652 ? -4.737 -6.160 -32.977 1.00 95.25 652 VAL A N 1
ATOM 5346 C CA . VAL A 1 652 ? -4.341 -6.459 -31.591 1.00 95.25 652 VAL A CA 1
ATOM 5347 C C . VAL A 1 652 ? -5.198 -5.663 -30.611 1.00 95.25 652 VAL A C 1
ATOM 5349 O O . VAL A 1 652 ? -5.733 -6.222 -29.653 1.00 95.25 652 VAL A O 1
ATOM 5352 N N . ARG A 1 653 ? -5.426 -4.372 -30.884 1.00 92.88 653 ARG A N 1
ATOM 5353 C CA . ARG A 1 653 ? -6.294 -3.552 -30.032 1.00 92.88 653 ARG A CA 1
ATOM 5354 C C . ARG A 1 653 ? -7.711 -4.094 -29.951 1.00 92.88 653 ARG A C 1
ATOM 5356 O O . ARG A 1 653 ? -8.251 -4.167 -28.857 1.00 92.88 653 ARG A O 1
ATOM 5363 N N . ARG A 1 654 ? -8.319 -4.492 -31.073 1.00 90.56 654 ARG A N 1
ATOM 5364 C CA . ARG A 1 654 ? -9.684 -5.050 -31.073 1.00 90.56 654 ARG A CA 1
ATOM 5365 C C . ARG A 1 654 ? -9.784 -6.303 -30.202 1.00 90.56 654 ARG A C 1
ATOM 5367 O O . ARG A 1 654 ? -10.749 -6.418 -29.455 1.00 90.56 654 ARG A O 1
ATOM 5374 N N . ILE A 1 655 ? -8.780 -7.178 -30.263 1.00 93.31 655 ILE A N 1
ATOM 5375 C CA . ILE A 1 655 ? -8.726 -8.423 -29.485 1.00 93.31 655 ILE A CA 1
ATOM 5376 C C . ILE A 1 655 ? -8.562 -8.132 -27.985 1.00 93.31 655 ILE A C 1
ATOM 5378 O O . ILE A 1 655 ? -9.305 -8.669 -27.169 1.00 93.31 655 ILE A O 1
ATOM 5382 N N . PHE A 1 656 ? -7.628 -7.252 -27.609 1.00 92.81 656 PHE A N 1
ATOM 5383 C CA . PHE A 1 656 ? -7.261 -7.029 -26.203 1.00 92.81 656 PHE A CA 1
ATOM 5384 C C . PHE A 1 656 ? -7.996 -5.868 -25.514 1.00 92.81 656 PHE A C 1
ATOM 5386 O O . PHE A 1 656 ? -7.838 -5.670 -24.307 1.00 92.81 656 PHE A O 1
ATOM 5393 N N . ARG A 1 657 ? -8.842 -5.117 -26.230 1.00 89.38 657 ARG A N 1
ATOM 5394 C CA . ARG A 1 657 ? -9.645 -4.017 -25.666 1.00 89.38 657 ARG A CA 1
ATOM 5395 C C . ARG A 1 657 ? -10.473 -4.422 -24.436 1.00 89.38 657 ARG A C 1
ATOM 5397 O O . ARG A 1 657 ? -10.481 -3.640 -23.487 1.00 89.38 657 ARG A O 1
ATOM 5404 N N . PRO A 1 658 ? -11.128 -5.601 -24.376 1.00 86.88 658 PRO A N 1
ATOM 5405 C CA . PRO A 1 658 ? -11.883 -5.996 -23.186 1.00 86.88 658 PRO A CA 1
ATOM 5406 C C . PRO A 1 658 ? -11.027 -6.148 -21.926 1.00 86.88 658 PRO A C 1
ATOM 5408 O O . PRO A 1 658 ? -11.525 -5.944 -20.823 1.00 86.88 658 PRO A O 1
ATOM 5411 N N . ILE A 1 659 ? -9.745 -6.474 -22.097 1.00 87.19 659 ILE A N 1
ATOM 5412 C CA . ILE A 1 659 ? -8.793 -6.695 -21.006 1.00 87.19 659 ILE A CA 1
ATOM 5413 C C . ILE A 1 659 ? -8.155 -5.371 -20.571 1.00 87.19 659 ILE A C 1
ATOM 5415 O O . ILE A 1 659 ? -8.087 -5.078 -19.380 1.00 87.19 659 ILE A O 1
ATOM 5419 N N . LEU A 1 660 ? -7.694 -4.565 -21.531 1.00 87.06 660 LEU A N 1
ATOM 5420 C CA . LEU A 1 660 ? -6.903 -3.358 -21.263 1.00 87.06 660 LEU A CA 1
ATOM 5421 C C . LEU A 1 660 ? -7.747 -2.088 -21.082 1.00 87.06 660 LEU A C 1
ATOM 5423 O O . LEU A 1 660 ? -7.307 -1.150 -20.422 1.00 87.06 660 LEU A O 1
ATOM 5427 N N . GLU A 1 661 ? -8.970 -2.050 -21.619 1.00 85.25 661 GLU A N 1
ATOM 5428 C CA . GLU A 1 661 ? -9.887 -0.906 -21.522 1.00 85.25 661 GLU A CA 1
ATOM 5429 C C . GLU A 1 661 ? -11.311 -1.298 -21.060 1.00 85.25 661 GLU A C 1
ATOM 5431 O O . GLU A 1 661 ? -12.306 -0.867 -21.664 1.00 85.25 661 GLU A O 1
ATOM 5436 N N . PRO A 1 662 ? -11.470 -2.051 -19.953 1.00 74.81 662 PRO A N 1
ATOM 5437 C CA . PRO A 1 662 ? -12.772 -2.575 -19.520 1.00 74.81 662 PRO A CA 1
ATOM 5438 C C . PRO A 1 662 ? -13.775 -1.465 -19.168 1.00 74.81 662 PRO A C 1
ATOM 5440 O O . PRO A 1 662 ? -14.986 -1.639 -19.291 1.00 74.81 662 PRO A O 1
ATOM 5443 N N . LYS A 1 663 ? -13.286 -0.279 -18.786 1.00 68.00 663 LYS A N 1
ATOM 5444 C CA . LYS A 1 663 ? -14.123 0.896 -18.519 1.00 68.00 663 LYS A CA 1
ATOM 5445 C C . LYS A 1 663 ? -14.934 1.329 -19.744 1.00 68.00 663 LYS A C 1
ATOM 5447 O O . LYS A 1 663 ? -16.108 1.644 -19.596 1.00 68.00 663 LYS A O 1
ATOM 5452 N N . THR A 1 664 ? -14.333 1.335 -20.937 1.00 61.88 664 THR A N 1
ATOM 5453 C CA . THR A 1 664 ? -15.042 1.771 -22.155 1.00 61.88 664 THR A CA 1
ATOM 5454 C C . THR A 1 664 ? -16.228 0.860 -22.466 1.00 61.88 664 THR A C 1
ATOM 5456 O O . THR A 1 664 ? -17.261 1.331 -22.929 1.00 61.88 664 THR A O 1
ATOM 5459 N N . LEU A 1 665 ? -16.113 -0.427 -22.123 1.00 57.00 665 LEU A N 1
ATOM 5460 C CA . LEU A 1 665 ? -17.206 -1.390 -22.212 1.00 57.00 665 LEU A CA 1
ATOM 5461 C C . LEU A 1 665 ? -18.252 -1.176 -21.118 1.00 57.00 665 LEU A C 1
ATOM 5463 O O . LEU A 1 665 ? -19.444 -1.249 -21.400 1.00 57.00 665 LEU A O 1
ATOM 5467 N N . PHE A 1 666 ? -17.828 -0.890 -19.885 1.00 58.00 666 PHE A N 1
ATOM 5468 C CA . PHE A 1 666 ? -18.743 -0.637 -18.772 1.00 58.00 666 PHE A CA 1
ATOM 5469 C C . PHE A 1 666 ? -19.593 0.622 -18.988 1.00 58.00 666 PHE A C 1
ATOM 5471 O O . PHE A 1 666 ? -20.802 0.597 -18.751 1.00 58.00 666 PHE A O 1
ATOM 5478 N N . ASP A 1 667 ? -18.980 1.705 -19.470 1.00 66.00 667 ASP A N 1
ATOM 5479 C CA . ASP A 1 667 ? -19.674 2.957 -19.775 1.00 66.00 667 ASP A CA 1
ATOM 5480 C C . ASP A 1 667 ? -20.641 2.764 -20.963 1.00 66.00 667 ASP A C 1
ATOM 5482 O O . ASP A 1 667 ? -21.820 3.095 -20.842 1.00 66.00 667 ASP A O 1
ATOM 5486 N N . ALA A 1 668 ? -20.210 2.093 -22.041 1.00 57.56 668 ALA A N 1
ATOM 5487 C CA . ALA A 1 668 ? -21.073 1.761 -23.183 1.00 57.56 668 ALA A CA 1
ATOM 5488 C C . ALA A 1 668 ? -22.238 0.817 -22.813 1.00 57.56 668 ALA A C 1
ATOM 5490 O O . ALA A 1 668 ? -23.357 0.964 -23.307 1.00 57.56 668 ALA A O 1
ATOM 5491 N N . TRP A 1 669 ? -22.005 -0.148 -21.918 1.00 55.88 669 TRP A N 1
ATOM 5492 C CA . TRP A 1 669 ? -23.051 -1.024 -21.383 1.00 55.88 669 TRP A CA 1
ATOM 5493 C C . TRP A 1 669 ? -24.073 -0.240 -20.555 1.00 55.88 669 TRP A C 1
ATOM 5495 O O . TRP A 1 669 ? -25.278 -0.476 -20.658 1.00 55.88 669 TRP A O 1
ATOM 5505 N N . LYS A 1 670 ? -23.608 0.721 -19.751 1.00 58.91 670 LYS A N 1
ATOM 5506 C CA . LYS A 1 670 ? -24.474 1.567 -18.929 1.00 58.91 670 LYS A CA 1
ATOM 5507 C C . LYS A 1 670 ? -25.334 2.501 -19.783 1.00 58.91 670 LYS A C 1
ATOM 5509 O O . LYS A 1 670 ? -26.513 2.665 -19.478 1.00 58.91 670 LYS A O 1
ATOM 5514 N N . GLU A 1 671 ? -24.774 3.063 -20.852 1.00 64.81 671 GLU A N 1
ATOM 5515 C CA . GLU A 1 671 ? -25.519 3.862 -21.833 1.00 64.81 671 GLU A CA 1
ATOM 5516 C C . GLU A 1 671 ? -26.590 3.027 -22.542 1.00 64.81 671 GLU A C 1
ATOM 5518 O O . GLU A 1 671 ? -27.753 3.426 -22.535 1.00 64.81 671 GLU A O 1
ATOM 5523 N N . LYS A 1 672 ? -26.251 1.819 -23.025 1.00 61.03 672 LYS A N 1
ATOM 5524 C CA . LYS A 1 672 ? -27.231 0.883 -23.613 1.00 61.03 672 LYS A CA 1
ATOM 5525 C C . LYS A 1 672 ? -28.348 0.488 -22.647 1.00 61.03 672 LYS A C 1
ATOM 5527 O O . LYS A 1 672 ? -29.500 0.341 -23.046 1.00 61.03 672 LYS A O 1
ATOM 5532 N N . LYS A 1 673 ? -28.028 0.301 -21.365 1.00 52.62 673 LYS A N 1
ATOM 5533 C CA . LYS A 1 673 ? -29.031 -0.033 -20.347 1.00 52.62 673 LYS A CA 1
ATOM 5534 C C . LYS A 1 673 ? -29.954 1.149 -20.051 1.00 52.62 673 LYS A C 1
ATOM 5536 O O . LYS A 1 673 ? -31.142 0.939 -19.848 1.00 52.62 673 LYS A O 1
ATOM 5541 N N . HIS A 1 674 ? -29.429 2.375 -20.044 1.00 50.44 674 HIS A N 1
ATOM 5542 C CA . HIS A 1 674 ? -30.243 3.576 -19.866 1.00 50.44 674 HIS A CA 1
ATOM 5543 C C . HIS A 1 674 ? -31.114 3.901 -21.081 1.00 50.44 674 HIS A C 1
ATOM 5545 O O . HIS A 1 674 ? -32.232 4.376 -20.881 1.00 50.44 674 HIS A O 1
ATOM 5551 N N . SER A 1 675 ? -30.656 3.614 -22.304 1.00 53.06 675 SER A N 1
ATOM 5552 C CA . SER A 1 675 ? -31.493 3.731 -23.502 1.00 53.06 675 SER A CA 1
ATOM 5553 C C . SER A 1 675 ? -32.610 2.684 -23.521 1.00 53.06 675 SER A C 1
ATOM 5555 O O . SER A 1 675 ? -33.739 3.032 -23.832 1.00 53.06 675 SER A O 1
ATOM 5557 N N . ALA A 1 676 ? -32.336 1.446 -23.092 1.00 51.91 676 ALA A N 1
ATOM 5558 C CA . ALA A 1 676 ? -33.328 0.366 -23.033 1.00 51.91 676 ALA A CA 1
ATOM 5559 C C . ALA A 1 676 ? -34.385 0.521 -21.920 1.00 51.91 676 ALA A C 1
ATOM 5561 O O . ALA A 1 676 ? -35.398 -0.158 -21.947 1.00 51.91 676 ALA A O 1
ATOM 5562 N N . THR A 1 677 ? -34.151 1.380 -20.920 1.00 50.69 677 THR A N 1
ATOM 5563 C CA . THR A 1 677 ? -35.154 1.737 -19.892 1.00 50.69 677 THR A CA 1
ATOM 5564 C C . THR A 1 677 ? -35.947 3.005 -20.223 1.00 50.69 677 THR A C 1
ATOM 5566 O O . THR A 1 677 ? -36.785 3.418 -19.427 1.00 50.69 677 THR A O 1
ATOM 5569 N N . LYS A 1 678 ? -35.621 3.677 -21.335 1.00 49.53 678 LYS A N 1
ATOM 5570 C CA . LYS A 1 678 ? -36.323 4.874 -21.830 1.00 49.53 678 LYS A CA 1
ATOM 5571 C C . LYS A 1 678 ? -37.142 4.612 -23.101 1.00 49.53 678 LYS A C 1
ATOM 5573 O O . LYS A 1 678 ? -37.950 5.466 -23.449 1.00 49.53 678 LYS A O 1
ATOM 5578 N N . SER A 1 679 ? -36.911 3.483 -23.771 1.00 39.78 679 SER A N 1
ATOM 5579 C CA . SER A 1 679 ? -37.848 2.840 -24.702 1.00 39.78 679 SER A CA 1
ATOM 5580 C C . SER A 1 679 ? -38.784 1.929 -23.928 1.00 39.78 679 SER A C 1
ATOM 5582 O O . SER A 1 679 ? -39.975 1.884 -24.282 1.00 39.78 679 SER A O 1
#

Sequence (679 aa):
MTAAPSIKTRDYWFDNAKALLIISVVVGHFATSSQINGQEWVNDIAKFIYFFHMPVFMMISGRFSRGRVDRKETEKAICQLLLPYGTLQLLMLLLNSFLGSTISAKSIFSPQFGLWYFLTLFLYIIITPYLKKWRFLFPAALLCAIGVFFLTDPLPYGLQRMVSFYPFFLAGYYTSSYSFSFCRKPWFRLLSVLILLGLFVFMQWKGTSVRTDLFTLKEVVWDIEGSGFWLSAEFVIHYILAFFCFFLIMGISPQKKMFFSYVGTHSVYAYGLHLFLIVFLRATMEPVSGRLAAVLWLLAGIPLTFLLTSPPVRWIFRPFLEPSSLWKKSEASSIPQPTSSPVHAGERDYWFDNAKAILIILVVMGHLSTGPVVQDQDWAHYLARFIYFFHMPVFMVISGRFSRGRVDRREYGKAFLSLLVPFVILQALLLLLRGALGLSVTFSHVIVPQYGSWYFPVLFLFLMITPLLRKFRFLLTAAVLVAAGCFFLADPLPVVLQRAVEFYPFFLFGYYLSDCSFSVCSKPWFRWISVLFFACLFLFFMIGNGRSIPTNLYTFEWVIWDLDRTEETLAFQYFTHYALSFVCFFMVMGLLPRRKVFFSYIGTHSLYVYGLHLFIAYTLRRLLPPISSVSLSFLYILLSVPLAFLLASPPVRRIFRPILEPKTLFDAWKEKKHSATKS

pLDDT: mean 83.76, std 14.35, range [27.95, 97.44]

Secondary structure (DSSP, 8-state):
--PPPP-----HHHHHHHHHHHHHHHHHHHHTSTTS-S-HHHHHHHHHHHHHHHHHHHHHHHHHHHHHHHTT-HHHHIIIIIHHHHHHHHHHHHHHHHTT----HHHHHSPPTTTHHHHHHHHHHHHHHHHTTSTTHHHHHHHHHHHGGG-SSPPGGGHHHHHHHHHHHHHHHHGGG---GGGGSHHHHHHHHHHHHHHHHHHHHHGGGS-HHHHHT-S--S-STT-HHHHHHHHHHHHHHHHHHHHHHHHHS-SS--TTHHHHHTHHHHHHHHHHHHHHHHHHSPPP-SHHHHHHHHHHHHHHHHHHHSHHHHHHHHHHH-THHHHHHHHTS--PPP------S----HHHHHHHHHHHHHHHHHHHTSSGGGTT-HHHHHHHHHHHTTHHHHHHHHHHHTTTTT--GGGHHHHIIIIIHHHHHHHHHHHHHHHHTT----HHHHHSPPTTTTHHHHHHHHHHHHHHHTTSTTHHHHHHHHHHHHTT-SSPPPHHHHHHHHHHHHHHHHHHHTT---TTTTSHHHHHHHHHHHHHHHHHHHSGGGGTS-HHHHHT------TTS-HHHHHHHHHHHHHHHHHHHHHHHHHS-SS--TTHHHHHTHHHHHHHHHHHHHHHHHHSPP---HHHHHHHHHTHHHHHHHHHSHHHHHHHHHHH-HHHHHHHHHHHHHHHTT-